Protein AF-A0A1V6FHP8-F1 (afdb_monomer_lite)

pLDDT: mean 86.98, std 15.85, range [22.69, 98.81]

Sequence (506 aa):
MIEFEKVFDLFTDLGMSEADYYVLYINATSNETLFLPGGAHPDPGVFEEDLEELEKRIEEEPGWIKLPNKYELNLGNRVPKRFADEHLEPDDCDLVYDFFRSRGAYRNFRNFLDRLGKTDEWYKFEENAIREALKQWLRDEEIEFSESDRPGSQATLQPSPSDTPASTSTATSSFQVKIWDHCRYVTNKNRPYDEMARHLETMAKAGVSTTIIYMPEVISLDDYCRAAAAAGLKVEARIFPAWQVENPVNRTLPEHDLAEMERRFGIRLAKTCANHPHNRDGFLAAARSLVEKYSGRLAAIHLDFIRNDNAVLLMDYPCQCDACQALYQRYFGCPIPDAAMRSQPAVLYKMLALRNANVTALVRTMRELTREYDLDLTIAARANYLNSLDITAPPVWGLGPAVLEGQDWVEWVDEGLIDAVYPMNYHTNLDLFQAVLNDHLRLLTPQLGKLFSGVGVSSSMGANDPAAIAARLEAVQAAGLPGAVLFNKTNVYNDDYLAVIRDFTH

Radius of gyration: 25.58 Å; chains: 1; bounding box: 53×68×74 Å

Structure (mmCIF, N/CA/C/O backbone):
data_AF-A0A1V6FHP8-F1
#
_entry.id   AF-A0A1V6FHP8-F1
#
loop_
_atom_site.group_PDB
_atom_site.id
_atom_site.type_symbol
_atom_site.label_atom_id
_atom_site.label_alt_id
_atom_site.label_comp_id
_atom_site.label_asym_id
_atom_site.label_entity_id
_atom_site.label_seq_id
_atom_site.pdbx_PDB_ins_code
_atom_site.Cartn_x
_atom_site.Cartn_y
_atom_site.Cartn_z
_atom_site.occupancy
_atom_site.B_iso_or_equiv
_atom_site.auth_seq_id
_atom_site.auth_comp_id
_atom_site.auth_asym_id
_atom_site.auth_atom_id
_atom_site.pdbx_PDB_model_num
ATOM 1 N N . MET A 1 1 ? -11.575 37.871 18.787 1.00 83.81 1 MET A N 1
ATOM 2 C CA . MET A 1 1 ? -10.302 37.175 19.077 1.00 83.81 1 MET A CA 1
ATOM 3 C C . MET A 1 1 ? -10.263 35.949 18.195 1.00 83.81 1 MET A C 1
ATOM 5 O O . MET A 1 1 ? -11.220 35.179 18.213 1.00 83.81 1 MET A O 1
ATOM 9 N N . ILE A 1 2 ? -9.215 35.830 17.386 1.00 91.25 2 ILE A N 1
ATOM 10 C CA . ILE A 1 2 ? -9.106 34.794 16.358 1.00 91.25 2 ILE A CA 1
ATOM 11 C C . ILE A 1 2 ? -8.487 33.521 16.936 1.00 91.25 2 ILE A C 1
ATOM 13 O O . ILE A 1 2 ? -7.540 33.583 17.709 1.00 91.25 2 ILE A O 1
ATOM 17 N N . GLU A 1 3 ? -8.985 32.357 16.550 1.00 91.50 3 GLU A N 1
ATOM 18 C CA . GLU A 1 3 ? -8.366 31.070 16.836 1.00 91.50 3 GLU A CA 1
ATOM 19 C C . GLU A 1 3 ? -7.178 30.865 15.894 1.00 91.50 3 GLU A C 1
ATOM 21 O O . GLU A 1 3 ? -7.349 30.733 14.681 1.00 91.50 3 GLU A O 1
ATOM 26 N N . PHE A 1 4 ? -5.961 30.836 16.447 1.00 92.25 4 PHE A N 1
ATOM 27 C CA . PHE A 1 4 ? -4.746 30.739 15.636 1.00 92.25 4 PHE A CA 1
ATOM 28 C C . PHE A 1 4 ? -4.711 29.484 14.755 1.00 92.25 4 PHE A C 1
ATOM 30 O O . PHE A 1 4 ? -4.297 29.568 13.601 1.00 92.25 4 PHE A O 1
ATOM 37 N N . GLU A 1 5 ? -5.188 28.345 15.265 1.00 89.75 5 GLU A N 1
ATOM 38 C CA . GLU A 1 5 ? -5.186 27.093 14.499 1.00 89.75 5 GLU A CA 1
ATOM 39 C C . GLU A 1 5 ? -6.029 27.197 13.222 1.00 89.75 5 GLU A C 1
ATOM 41 O O . GLU A 1 5 ? -5.595 26.713 12.189 1.00 89.75 5 GLU A O 1
ATOM 46 N N . LYS A 1 6 ? -7.144 27.941 13.213 1.00 88.50 6 LYS A N 1
ATOM 47 C CA . LYS A 1 6 ? -7.929 28.134 11.979 1.00 88.50 6 LYS A CA 1
ATOM 48 C C . LYS A 1 6 ? -7.174 28.919 10.908 1.00 88.50 6 LYS A C 1
ATOM 50 O O . LYS A 1 6 ? -7.301 28.630 9.721 1.00 88.50 6 LYS A O 1
ATOM 55 N N . VAL A 1 7 ? -6.398 29.920 11.325 1.00 90.19 7 VAL A N 1
ATOM 56 C CA . VAL A 1 7 ? -5.533 30.696 10.422 1.00 90.19 7 VAL A CA 1
ATOM 57 C C . VAL A 1 7 ? -4.407 29.814 9.893 1.00 90.19 7 VAL A C 1
ATOM 59 O O . VAL A 1 7 ? -4.099 29.854 8.704 1.00 90.19 7 VAL A O 1
ATOM 62 N N . PHE A 1 8 ? -3.807 29.011 10.770 1.00 90.19 8 PHE A N 1
ATOM 63 C CA . PHE A 1 8 ? -2.728 28.100 10.423 1.00 90.19 8 PHE A CA 1
ATOM 64 C C . PHE A 1 8 ? -3.181 26.995 9.453 1.00 90.19 8 PHE A C 1
ATOM 66 O O . PHE A 1 8 ? -2.541 26.797 8.418 1.00 90.19 8 PHE A O 1
ATOM 73 N N . ASP A 1 9 ? -4.308 26.343 9.731 1.00 85.50 9 ASP A N 1
ATOM 74 C CA . ASP A 1 9 ? -4.875 25.279 8.899 1.00 85.50 9 ASP A CA 1
ATOM 75 C C . ASP A 1 9 ? -5.231 25.821 7.505 1.00 85.50 9 ASP A C 1
ATOM 77 O O . ASP A 1 9 ? -4.718 25.331 6.499 1.00 85.50 9 ASP A O 1
ATOM 81 N N . LEU A 1 10 ? -5.975 26.936 7.429 1.00 89.31 10 LEU A N 1
ATOM 82 C CA . LEU A 1 10 ? -6.319 27.576 6.150 1.00 89.31 10 LEU A CA 1
ATOM 83 C C . LEU A 1 10 ? -5.071 27.943 5.328 1.00 89.31 10 LEU A C 1
ATOM 85 O O . LEU A 1 10 ? -5.034 27.777 4.104 1.00 89.31 10 LEU A O 1
ATOM 89 N N . PHE A 1 11 ? -4.036 28.463 5.990 1.00 89.12 11 PHE A N 1
ATOM 90 C CA . PHE A 1 11 ? -2.810 28.881 5.321 1.00 89.12 11 PHE A CA 1
ATOM 91 C C . PHE A 1 11 ? -1.969 27.696 4.830 1.00 89.12 11 PHE A C 1
ATOM 93 O O . PHE A 1 11 ? -1.368 27.769 3.757 1.00 89.12 11 PHE A O 1
ATOM 100 N N . THR A 1 12 ? -1.912 26.601 5.586 1.00 83.50 12 THR A N 1
ATOM 101 C CA . THR A 1 12 ? -1.183 25.394 5.169 1.00 83.50 12 THR A CA 1
ATOM 102 C C . THR A 1 12 ? -1.888 24.660 4.030 1.00 83.50 12 THR A C 1
ATOM 104 O O . THR A 1 12 ? -1.204 24.184 3.121 1.00 83.50 12 THR A O 1
ATOM 107 N N . ASP A 1 13 ? -3.222 24.664 4.014 1.00 79.69 13 ASP A N 1
ATOM 108 C CA . ASP A 1 13 ? -4.025 24.051 2.953 1.00 79.69 13 ASP A CA 1
ATOM 109 C C . ASP A 1 13 ? -3.935 24.812 1.624 1.00 79.69 13 ASP A C 1
ATOM 111 O O . ASP A 1 13 ? -3.752 24.206 0.564 1.00 79.69 13 ASP A O 1
ATOM 115 N N . LEU A 1 14 ? -4.044 26.145 1.660 1.00 83.38 14 LEU A N 1
ATOM 116 C CA . LEU A 1 14 ? -4.193 26.958 0.446 1.00 83.38 14 LEU A CA 1
ATOM 117 C C . LEU A 1 14 ? -3.092 28.011 0.262 1.00 83.38 14 LEU A C 1
ATOM 119 O O . LEU A 1 14 ? -2.685 28.282 -0.871 1.00 83.38 14 LEU A O 1
ATOM 123 N N . GLY A 1 15 ? -2.563 28.577 1.348 1.00 80.06 15 GLY A N 1
ATOM 124 C CA . GLY A 1 15 ? -1.631 29.718 1.345 1.00 80.06 15 GLY A CA 1
ATOM 125 C C . GLY A 1 15 ? -0.214 29.399 0.857 1.00 80.06 15 GLY A C 1
ATOM 126 O O . GLY A 1 15 ? 0.512 30.295 0.418 1.00 80.06 15 GLY A O 1
ATOM 127 N N . MET A 1 16 ? 0.168 28.118 0.859 1.00 81.25 16 MET A N 1
ATOM 128 C CA . MET A 1 16 ? 1.450 27.643 0.320 1.00 81.25 16 MET A CA 1
ATOM 129 C C . MET A 1 16 ? 1.426 27.369 -1.199 1.00 81.25 16 MET A C 1
ATOM 131 O O . MET A 1 16 ? 2.481 27.099 -1.793 1.00 81.25 16 MET A O 1
ATOM 135 N N . SER A 1 17 ? 0.261 27.502 -1.845 1.00 77.62 17 SER A N 1
ATOM 136 C CA . SER A 1 17 ? 0.081 27.417 -3.306 1.00 77.62 17 SER A CA 1
ATOM 137 C C . SER A 1 17 ? 0.874 28.496 -4.063 1.00 77.62 17 SER A C 1
ATOM 139 O O . SER A 1 17 ? 1.540 29.343 -3.461 1.00 77.62 17 SER A O 1
ATOM 141 N N . GLU A 1 18 ? 0.892 28.459 -5.401 1.00 74.88 18 GLU A N 1
ATOM 142 C CA . GLU A 1 18 ? 1.488 29.548 -6.195 1.00 74.88 18 GLU A CA 1
ATOM 143 C C . GLU A 1 18 ? 0.863 30.907 -5.831 1.00 74.88 18 GLU A C 1
ATOM 145 O O . GLU A 1 18 ? -0.301 30.976 -5.433 1.00 74.88 18 GLU A O 1
ATOM 150 N N . ALA A 1 19 ? 1.661 31.982 -5.911 1.00 66.00 19 ALA A N 1
ATOM 151 C CA . ALA A 1 19 ? 1.157 33.320 -5.588 1.00 66.00 19 ALA A CA 1
ATOM 152 C C . ALA A 1 19 ? -0.077 33.641 -6.432 1.00 66.00 19 ALA A C 1
ATOM 154 O O . ALA A 1 19 ? -0.123 33.312 -7.617 1.00 66.00 19 ALA A O 1
ATOM 155 N N . ASP A 1 20 ? -1.045 34.303 -5.805 1.00 74.00 20 ASP A N 1
ATOM 156 C CA . ASP A 1 20 ? -2.286 34.750 -6.434 1.00 74.00 20 ASP A CA 1
ATOM 157 C C . ASP A 1 20 ? -3.166 33.616 -6.989 1.00 74.00 20 ASP A C 1
ATOM 159 O O . ASP A 1 20 ? -4.028 33.869 -7.830 1.00 74.00 20 ASP A O 1
ATOM 163 N N . TYR A 1 21 ? -2.984 32.370 -6.527 1.00 83.06 21 TYR A N 1
ATOM 164 C CA . TYR A 1 21 ? -3.948 31.289 -6.781 1.00 83.06 21 TYR A CA 1
ATOM 165 C C . TYR A 1 21 ? -5.165 31.421 -5.877 1.00 83.06 21 TYR A C 1
ATOM 167 O O . TYR A 1 21 ? -6.284 31.288 -6.351 1.00 83.06 21 TYR A O 1
ATOM 175 N N . TYR A 1 22 ? -4.955 31.733 -4.600 1.00 87.31 22 TYR A N 1
ATOM 176 C CA . TYR A 1 22 ? -6.026 31.941 -3.633 1.00 87.31 22 TYR A CA 1
ATOM 177 C C . TYR A 1 22 ? -5.755 33.192 -2.805 1.00 87.31 22 TYR A C 1
ATOM 179 O O . TYR A 1 22 ? -4.608 33.493 -2.465 1.00 87.31 22 TYR A O 1
ATOM 187 N N . VAL A 1 23 ? -6.821 33.906 -2.466 1.00 90.56 23 VAL A N 1
ATOM 188 C CA . VAL A 1 23 ? -6.830 35.023 -1.525 1.00 90.56 23 VAL A CA 1
ATOM 189 C C . VAL A 1 23 ? -7.597 34.565 -0.295 1.00 90.56 23 VAL A C 1
ATOM 191 O O . VAL A 1 23 ? -8.771 34.229 -0.398 1.00 90.56 23 VAL A O 1
ATOM 194 N N . LEU A 1 24 ? -6.927 34.504 0.851 1.00 93.50 24 LEU A N 1
ATOM 195 C CA . LEU A 1 24 ? -7.471 33.895 2.064 1.00 93.50 24 LEU A CA 1
ATOM 196 C C . LEU A 1 24 ? -7.990 34.963 3.024 1.00 93.50 24 LEU A C 1
ATOM 198 O O . LEU A 1 24 ? -7.377 36.023 3.160 1.00 93.50 24 LEU A O 1
ATOM 202 N N . TYR A 1 25 ? -9.080 34.658 3.719 1.00 94.69 25 TYR A N 1
ATOM 203 C CA . TYR A 1 25 ? -9.736 35.548 4.666 1.00 94.69 25 TYR A CA 1
ATOM 204 C C . TYR A 1 25 ? -10.104 34.815 5.960 1.00 94.69 25 TYR A C 1
ATOM 206 O O . TYR A 1 25 ? -10.495 33.648 5.946 1.00 94.69 25 TYR A O 1
ATOM 214 N N . ILE A 1 26 ? -10.022 35.528 7.082 1.00 94.56 26 ILE A N 1
ATOM 215 C CA . ILE A 1 26 ? -10.509 35.096 8.397 1.00 94.56 26 ILE A CA 1
ATOM 216 C C . ILE A 1 26 ? -11.396 36.192 8.987 1.00 94.56 26 ILE A C 1
ATOM 218 O O . ILE A 1 26 ? -11.025 37.365 8.981 1.00 94.56 26 ILE A O 1
ATOM 222 N N . ASN A 1 27 ? -12.565 35.836 9.513 1.00 93.75 27 ASN A N 1
ATOM 223 C CA . ASN A 1 27 ? -13.421 36.782 10.215 1.00 93.75 27 ASN A CA 1
ATOM 224 C C . ASN A 1 27 ? -13.032 36.869 11.701 1.00 93.75 27 ASN A C 1
ATOM 226 O O . ASN A 1 27 ? -13.146 35.899 12.453 1.00 93.75 27 ASN A O 1
ATOM 230 N N . ALA A 1 28 ? -12.623 38.055 12.152 1.00 89.69 28 ALA A N 1
ATOM 231 C CA . ALA A 1 28 ? -12.148 38.315 13.510 1.00 89.69 28 ALA A CA 1
ATOM 232 C C . ALA A 1 28 ? -13.216 38.186 14.613 1.00 89.69 28 ALA A C 1
ATOM 234 O O . ALA A 1 28 ? -12.877 38.094 15.804 1.00 89.69 28 ALA A O 1
ATOM 235 N N . THR A 1 29 ? -14.493 38.197 14.218 1.00 86.56 29 THR A N 1
ATOM 236 C CA . THR A 1 29 ? -15.654 38.113 15.111 1.00 86.56 29 THR A CA 1
ATOM 237 C C . THR A 1 29 ? -16.212 36.695 15.166 1.00 86.56 29 THR A C 1
ATOM 239 O O . THR A 1 29 ? -16.443 36.183 16.259 1.00 86.56 29 THR A O 1
ATOM 242 N N . SER A 1 30 ? -16.419 36.054 14.010 1.00 89.44 30 SER A N 1
ATOM 243 C CA . SER A 1 30 ? -17.040 34.723 13.920 1.00 89.44 30 SER A CA 1
ATOM 244 C C . SER A 1 30 ? -16.045 33.561 13.888 1.00 89.44 30 SER A C 1
ATOM 246 O O . SER A 1 30 ? -16.460 32.419 14.079 1.00 89.44 30 SER A O 1
ATOM 248 N N . ASN A 1 31 ? -14.748 33.817 13.670 1.00 88.25 31 ASN A N 1
ATOM 249 C CA . ASN A 1 31 ? -13.741 32.783 13.403 1.00 88.25 31 ASN A CA 1
ATOM 250 C C . ASN A 1 31 ? -14.045 31.925 12.163 1.00 88.25 31 ASN A C 1
ATOM 252 O O . ASN A 1 31 ? -13.592 30.783 12.067 1.00 88.25 31 ASN A O 1
ATOM 256 N N . GLU A 1 32 ? -14.840 32.444 11.232 1.00 90.50 32 GLU A N 1
ATOM 257 C CA . GLU A 1 32 ? -15.091 31.814 9.939 1.00 90.50 32 GLU A CA 1
ATOM 258 C C . GLU A 1 32 ? -13.936 32.097 8.975 1.00 90.50 32 GLU A C 1
ATOM 260 O O . GLU A 1 32 ? -13.390 33.201 8.961 1.00 90.50 32 GLU A O 1
ATOM 265 N N . THR A 1 33 ? -13.566 31.102 8.175 1.00 91.50 33 THR A N 1
ATOM 266 C CA . THR A 1 33 ? -12.548 31.208 7.131 1.00 91.50 33 THR A CA 1
ATOM 267 C C . THR A 1 33 ? -13.201 31.189 5.757 1.00 91.50 33 THR A C 1
ATOM 269 O O . THR A 1 33 ? -14.135 30.429 5.515 1.00 91.50 33 THR A O 1
ATOM 272 N N . LEU A 1 34 ? -12.691 32.012 4.846 1.00 90.06 34 LEU A N 1
ATOM 273 C CA . LEU A 1 34 ? -13.102 32.040 3.445 1.00 90.06 34 LEU A CA 1
ATOM 274 C C . LEU A 1 34 ? -11.870 32.149 2.553 1.00 90.06 34 LEU A C 1
ATOM 276 O O . LEU A 1 34 ? -10.807 32.603 2.978 1.00 90.06 34 LEU A O 1
ATOM 280 N N . PHE A 1 35 ? -12.016 31.763 1.294 1.00 90.25 35 PHE A N 1
ATOM 281 C CA . PHE A 1 35 ? -11.025 32.046 0.271 1.00 90.25 35 PHE A CA 1
ATOM 282 C C . PHE A 1 35 ? -11.715 32.416 -1.036 1.00 90.25 35 PHE A C 1
ATOM 284 O O . PHE A 1 35 ? -12.804 31.934 -1.333 1.00 90.25 35 PHE A O 1
ATOM 291 N N . LEU A 1 36 ? -11.053 33.257 -1.821 1.00 88.31 36 LEU A N 1
ATOM 292 C CA . LEU A 1 36 ? -11.429 33.569 -3.192 1.00 88.31 36 LEU A CA 1
ATOM 293 C C . LEU A 1 36 ? -10.327 33.060 -4.134 1.00 88.31 36 LEU A C 1
ATOM 295 O O . LEU A 1 36 ? -9.151 33.092 -3.756 1.00 88.31 36 LEU A O 1
ATOM 299 N N . PRO A 1 37 ? -10.646 32.600 -5.354 1.00 85.31 37 PRO A N 1
ATOM 300 C CA . PRO A 1 37 ? -9.648 32.380 -6.386 1.00 85.31 37 PRO A CA 1
ATOM 301 C C . PRO A 1 37 ? -8.955 33.712 -6.693 1.00 85.31 37 PRO A C 1
ATOM 303 O O . PRO A 1 37 ? -9.587 34.749 -6.885 1.00 85.31 37 PRO A O 1
ATOM 306 N N . GLY A 1 38 ? -7.630 33.701 -6.707 1.00 80.81 38 GLY A N 1
ATOM 307 C CA . GLY A 1 38 ? -6.840 34.853 -7.112 1.00 80.81 38 GLY A CA 1
ATOM 308 C C . GLY A 1 38 ? -6.717 34.950 -8.635 1.00 80.81 38 GLY A C 1
ATOM 309 O O . GLY A 1 38 ? -7.073 34.037 -9.381 1.00 80.81 38 GLY A O 1
ATOM 310 N N . GLY A 1 39 ? -6.173 36.069 -9.118 1.00 77.00 39 GLY A N 1
ATOM 311 C CA . GLY A 1 39 ? -6.109 36.373 -10.554 1.00 77.00 39 GLY A CA 1
ATOM 312 C C . GLY A 1 39 ? -5.259 35.413 -11.397 1.00 77.00 39 GLY A C 1
ATOM 313 O O . GLY A 1 39 ? -5.327 35.467 -12.623 1.00 77.00 39 GLY A O 1
ATOM 314 N N . ALA A 1 40 ? -4.461 34.546 -10.767 1.00 75.19 40 ALA A N 1
ATOM 315 C CA . ALA A 1 40 ? -3.655 33.527 -11.434 1.00 75.19 40 ALA A CA 1
ATOM 316 C C . ALA A 1 40 ? -4.205 32.099 -11.250 1.00 75.19 40 ALA A C 1
ATOM 318 O O . ALA A 1 40 ? -3.520 31.142 -11.622 1.00 75.19 40 ALA A O 1
ATOM 319 N N . HIS A 1 41 ? -5.408 31.939 -10.683 1.00 77.50 41 HIS A N 1
ATOM 320 C CA . HIS A 1 41 ? -6.015 30.627 -10.468 1.00 77.50 41 HIS A CA 1
ATOM 321 C C . HIS A 1 41 ? -6.188 29.871 -11.809 1.00 77.50 41 HIS A C 1
ATOM 323 O O . HIS A 1 41 ? -6.670 30.455 -12.782 1.00 77.50 41 HIS A O 1
ATOM 329 N N . PRO A 1 42 ? -5.793 28.584 -11.902 1.00 70.31 42 PRO A N 1
ATOM 330 C CA . PRO A 1 42 ? -5.755 27.841 -13.168 1.00 70.31 42 PRO A CA 1
ATOM 331 C C . PRO A 1 42 ? -7.135 27.506 -13.751 1.00 70.31 42 PRO A C 1
ATOM 333 O O . PRO A 1 42 ? -7.231 27.233 -14.946 1.00 70.31 42 PRO A O 1
ATOM 336 N N . ASP A 1 43 ? -8.179 27.525 -12.924 1.00 69.31 43 ASP A N 1
ATOM 337 C CA . ASP A 1 43 ? -9.562 27.278 -13.338 1.00 69.31 43 ASP A CA 1
ATOM 338 C C . ASP A 1 43 ? -10.533 28.179 -12.547 1.00 69.31 43 ASP A C 1
ATOM 340 O O . ASP A 1 43 ? -11.043 27.777 -11.501 1.00 69.31 43 ASP A O 1
ATOM 344 N N . PRO A 1 44 ? -10.691 29.458 -12.934 1.00 60.16 44 PRO A N 1
ATOM 345 C CA . PRO A 1 44 ? -11.535 30.405 -12.203 1.00 60.16 44 PRO A CA 1
ATOM 346 C C . PRO A 1 44 ? -13.038 30.138 -12.395 1.00 60.16 44 PRO A C 1
ATOM 348 O O . PRO A 1 44 ? -13.830 30.512 -11.536 1.00 60.16 44 PRO A O 1
ATOM 351 N N . GLY A 1 45 ? -13.425 29.446 -13.476 1.00 61.97 45 GLY A N 1
ATOM 352 C CA . GLY A 1 45 ? -14.826 29.184 -13.831 1.00 61.97 45 GLY A CA 1
ATOM 353 C C . GLY A 1 45 ? -15.547 28.210 -12.894 1.00 61.97 45 GLY A C 1
ATOM 354 O O . GLY A 1 45 ? -16.771 28.200 -12.846 1.00 61.97 45 GLY A O 1
ATOM 355 N N . VAL A 1 46 ? -14.804 27.417 -12.113 1.00 58.47 46 VAL A N 1
ATOM 356 C CA . VAL A 1 46 ? -15.362 26.465 -11.132 1.00 58.47 46 VAL A CA 1
ATOM 357 C C . VAL A 1 46 ? -16.035 27.170 -9.948 1.00 58.47 46 VAL A C 1
ATOM 359 O O . VAL A 1 46 ? -16.848 26.558 -9.264 1.00 58.47 46 VAL A O 1
ATOM 362 N N . PHE A 1 47 ? -15.736 28.452 -9.721 1.00 60.91 47 PHE A N 1
ATOM 363 C CA . PHE A 1 47 ? -16.250 29.211 -8.579 1.00 60.91 47 PHE A CA 1
ATOM 364 C C . PHE A 1 47 ? -17.333 30.237 -8.966 1.00 60.91 47 PHE A C 1
ATOM 366 O O . PHE A 1 47 ? -17.907 30.857 -8.080 1.00 60.91 47 PHE A O 1
ATOM 373 N N . GLU A 1 48 ? -17.641 30.425 -10.259 1.00 60.34 48 GLU A N 1
ATOM 374 C CA . GLU A 1 48 ? -18.478 31.541 -10.754 1.00 60.34 48 GLU A CA 1
ATOM 375 C C . GLU A 1 48 ? -19.860 31.659 -10.093 1.00 60.34 48 GLU A C 1
ATOM 377 O O . GLU A 1 48 ? -20.302 32.780 -9.854 1.00 60.34 48 GLU A O 1
ATOM 382 N N . GLU A 1 49 ? -20.527 30.550 -9.757 1.00 57.25 49 GLU A N 1
ATOM 383 C CA . GLU A 1 49 ? -21.877 30.593 -9.167 1.00 57.25 49 GLU A CA 1
ATOM 384 C C . GLU A 1 49 ? -21.892 31.049 -7.692 1.00 57.25 49 GLU A C 1
ATOM 386 O O . GLU A 1 49 ? -22.870 31.666 -7.273 1.00 57.25 49 GLU A O 1
ATOM 391 N N . ASP A 1 50 ? -20.804 30.842 -6.939 1.00 68.56 50 ASP A N 1
ATOM 392 C CA . ASP A 1 50 ? -20.700 31.197 -5.510 1.00 68.56 50 ASP A CA 1
ATOM 393 C C . ASP A 1 50 ? -19.855 32.469 -5.263 1.00 68.56 50 ASP A C 1
ATOM 395 O O . ASP A 1 50 ? -19.876 33.043 -4.171 1.00 68.56 50 ASP A O 1
ATOM 399 N N . LEU A 1 51 ? -19.103 32.942 -6.267 1.00 80.38 51 LEU A N 1
ATOM 400 C CA . LEU A 1 51 ? -18.154 34.056 -6.129 1.00 80.38 51 LEU A CA 1
ATOM 401 C C . LEU A 1 51 ? -18.807 35.377 -5.726 1.00 80.38 51 LEU A C 1
ATOM 403 O O . LEU A 1 51 ? -18.345 36.015 -4.782 1.00 80.38 51 LEU A O 1
ATOM 407 N N . GLU A 1 52 ? -19.879 35.776 -6.414 1.00 81.31 52 GLU A N 1
ATOM 408 C CA . GLU A 1 52 ? -20.560 37.049 -6.137 1.00 81.31 52 GLU A CA 1
ATOM 409 C C . GLU A 1 52 ? -21.141 37.080 -4.713 1.00 81.31 52 GLU A C 1
ATOM 411 O O . GLU A 1 52 ? -21.137 38.123 -4.056 1.00 81.31 52 GLU A O 1
ATOM 416 N N . GLU A 1 53 ? -21.617 35.938 -4.203 1.00 84.12 53 GLU A N 1
ATOM 417 C CA . GLU A 1 53 ? -22.125 35.826 -2.835 1.00 84.12 53 GLU A CA 1
ATOM 418 C C . GLU A 1 53 ? -20.989 35.937 -1.810 1.00 84.12 53 GLU A C 1
ATOM 420 O O . GLU A 1 53 ? -21.105 36.694 -0.846 1.00 84.12 53 GLU A O 1
ATOM 425 N N . LEU A 1 54 ? -19.871 35.242 -2.029 1.00 86.44 54 LEU A N 1
ATOM 426 C CA . LEU A 1 54 ? -18.711 35.279 -1.136 1.00 86.44 54 LEU A CA 1
ATOM 427 C C . LEU A 1 54 ? -18.038 36.657 -1.094 1.00 86.44 54 LEU A C 1
ATOM 429 O O . LEU A 1 54 ? -17.690 37.134 -0.012 1.00 86.44 54 LEU A O 1
ATOM 433 N N . GLU A 1 55 ? -17.892 37.321 -2.243 1.00 88.50 55 GLU A N 1
ATOM 434 C CA . GLU A 1 55 ? -17.384 38.695 -2.323 1.00 88.50 55 GLU A CA 1
ATOM 435 C C . GLU A 1 55 ? -18.292 39.654 -1.554 1.00 88.50 55 GLU A C 1
ATOM 437 O O . GLU A 1 55 ? -17.822 40.419 -0.708 1.00 88.50 55 GLU A O 1
ATOM 442 N N . LYS A 1 56 ? -19.608 39.540 -1.757 1.00 88.75 56 LYS A N 1
ATOM 443 C CA . LYS A 1 56 ? -20.594 40.342 -1.037 1.00 88.75 56 LYS A CA 1
ATOM 444 C C . LYS A 1 56 ? -20.526 40.120 0.473 1.00 88.75 56 LYS A C 1
ATOM 446 O O . LYS A 1 56 ? -20.618 41.084 1.227 1.00 88.75 56 LYS A O 1
ATOM 451 N N . ARG A 1 57 ? -20.318 38.885 0.940 1.00 90.81 57 ARG A N 1
ATOM 452 C CA . ARG A 1 57 ? -20.127 38.600 2.373 1.00 90.81 57 ARG A CA 1
ATOM 453 C C . ARG A 1 57 ? -18.878 39.279 2.930 1.00 90.81 57 ARG A C 1
ATOM 455 O O . ARG A 1 57 ? -18.949 39.860 4.008 1.00 90.81 57 ARG A O 1
ATOM 462 N N . ILE A 1 58 ? -17.763 39.257 2.199 1.00 91.19 58 ILE A N 1
ATOM 463 C CA . ILE A 1 58 ? -16.517 39.924 2.612 1.00 91.19 58 ILE A CA 1
ATOM 464 C C . ILE A 1 58 ? -16.692 41.452 2.679 1.00 91.19 58 ILE A C 1
ATOM 466 O O . ILE A 1 58 ? -16.122 42.091 3.564 1.00 91.19 58 ILE A O 1
ATOM 470 N N . GLU A 1 59 ? -17.483 42.037 1.775 1.00 89.50 59 GLU A N 1
ATOM 471 C CA . GLU A 1 59 ? -17.746 43.481 1.729 1.00 89.50 59 GLU A CA 1
ATOM 472 C C . GLU A 1 59 ? -18.791 43.959 2.753 1.00 89.50 59 GLU A C 1
ATOM 474 O O . GLU A 1 59 ? -18.639 45.037 3.334 1.00 89.50 59 GLU A O 1
ATOM 479 N N . GLU A 1 60 ? -19.864 43.192 2.960 1.00 89.62 60 GLU A N 1
ATOM 480 C CA . GLU A 1 60 ? -21.020 43.602 3.767 1.00 89.62 60 GLU A CA 1
ATOM 481 C C . GLU A 1 60 ? -20.928 43.164 5.236 1.00 89.62 60 GLU A C 1
ATOM 483 O O . GLU A 1 60 ? -21.447 43.859 6.117 1.00 89.62 60 GLU A O 1
ATOM 488 N N . GLU A 1 61 ? -20.281 42.032 5.530 1.00 90.38 61 GLU A N 1
ATOM 489 C CA . GLU A 1 61 ? -20.117 41.555 6.902 1.00 90.38 61 GLU A CA 1
ATOM 490 C C . GLU A 1 61 ? -18.865 42.183 7.548 1.00 90.38 61 GLU A C 1
ATOM 492 O O . GLU A 1 61 ? -17.769 42.150 6.988 1.00 90.38 61 GLU A O 1
ATOM 497 N N . PRO A 1 62 ? -18.963 42.742 8.765 1.00 89.31 62 PRO A N 1
ATOM 498 C CA . PRO A 1 62 ? -17.798 43.292 9.440 1.00 89.31 62 PRO A CA 1
ATOM 499 C C . PRO A 1 62 ? -16.850 42.186 9.929 1.00 89.31 62 PRO A C 1
ATOM 501 O O . PRO A 1 62 ? -17.272 41.123 10.389 1.00 89.31 62 PRO A O 1
ATOM 504 N N . GLY A 1 63 ? -15.551 42.488 9.937 1.00 88.94 63 GLY A N 1
ATOM 505 C CA . GLY A 1 63 ? -14.536 41.679 10.617 1.00 88.94 63 GLY A CA 1
ATOM 506 C C . GLY A 1 63 ? -13.722 40.747 9.725 1.00 88.94 63 GLY A C 1
ATOM 507 O O . GLY A 1 63 ? -12.849 40.070 10.256 1.00 88.94 63 GLY A O 1
ATOM 508 N N . TRP A 1 64 ? -13.947 40.715 8.411 1.00 93.75 64 TRP A N 1
ATOM 509 C CA . TRP A 1 64 ? -13.099 39.963 7.484 1.00 93.75 64 TRP A CA 1
ATOM 510 C C . TRP A 1 64 ? -11.708 40.586 7.353 1.00 93.75 64 TRP A C 1
ATOM 512 O O . TRP A 1 64 ? -11.556 41.766 7.039 1.00 93.75 64 TRP A O 1
ATOM 522 N N . ILE A 1 65 ? -10.683 39.770 7.581 1.00 94.06 65 ILE A N 1
ATOM 523 C CA . ILE A 1 65 ? -9.275 40.135 7.472 1.00 94.06 65 ILE A CA 1
ATOM 524 C C . ILE A 1 65 ? -8.651 39.273 6.385 1.00 94.06 65 ILE A C 1
ATOM 526 O O . ILE A 1 65 ? -8.696 38.046 6.458 1.00 94.06 65 ILE A O 1
ATOM 530 N N . LYS A 1 66 ? -8.042 39.920 5.391 1.00 94.38 66 LYS A N 1
ATOM 531 C CA . LYS A 1 66 ? -7.250 39.248 4.362 1.00 94.38 66 LYS A CA 1
ATOM 532 C C . LYS A 1 66 ? -5.922 38.777 4.957 1.00 94.38 66 LYS A C 1
ATOM 534 O O . LYS A 1 66 ? -5.182 39.584 5.514 1.00 94.38 66 LYS A O 1
ATOM 539 N N . LEU A 1 67 ? -5.607 37.496 4.796 1.00 92.88 67 LEU A N 1
ATOM 540 C CA . LEU A 1 67 ? -4.308 36.947 5.173 1.00 92.88 67 LEU A CA 1
ATOM 541 C C . LEU A 1 67 ? -3.240 37.303 4.122 1.00 92.88 67 LEU A C 1
ATOM 543 O O . LEU A 1 67 ? -3.550 37.403 2.928 1.00 92.88 67 LEU A O 1
ATOM 547 N N . PRO A 1 68 ? -1.976 37.468 4.545 1.00 91.56 68 PRO A N 1
ATOM 548 C CA . PRO A 1 68 ? -0.861 37.711 3.639 1.00 91.56 68 PRO A CA 1
ATOM 549 C C . PRO A 1 68 ? -0.591 36.462 2.799 1.00 91.56 68 PRO A C 1
ATOM 551 O O . PRO A 1 68 ? -0.995 35.363 3.159 1.00 91.56 68 PRO A O 1
ATOM 554 N N . ASN A 1 69 ? 0.121 36.595 1.687 1.00 88.12 69 ASN A N 1
ATOM 555 C CA . ASN A 1 69 ? 0.612 35.449 0.925 1.00 88.12 69 ASN A CA 1
ATOM 556 C C . ASN A 1 69 ? 1.984 34.963 1.439 1.00 88.12 69 ASN A C 1
ATOM 558 O O . ASN A 1 69 ? 2.674 35.627 2.220 1.00 88.12 69 ASN A O 1
ATOM 562 N N . LYS A 1 70 ? 2.441 33.801 0.951 1.00 84.56 70 LYS A N 1
ATOM 563 C CA . LYS A 1 70 ? 3.735 33.213 1.348 1.00 84.56 70 LYS A CA 1
ATOM 564 C C . LYS A 1 70 ? 4.957 34.108 1.096 1.00 84.56 70 LYS A C 1
ATOM 566 O O . LYS A 1 70 ? 5.979 33.929 1.753 1.00 84.56 70 LYS A O 1
ATOM 571 N N . TYR A 1 71 ? 4.906 35.046 0.150 1.00 84.88 71 TYR A N 1
ATOM 572 C CA . TYR A 1 71 ? 6.023 35.957 -0.122 1.00 84.88 71 TYR A CA 1
ATOM 573 C C . TYR A 1 71 ? 6.051 37.122 0.865 1.00 84.88 71 TYR A C 1
ATOM 575 O O . TYR A 1 71 ? 7.129 37.472 1.341 1.00 84.88 71 TYR A O 1
ATOM 583 N N . GLU A 1 72 ? 4.884 37.661 1.218 1.00 85.88 72 GLU A N 1
ATOM 584 C CA . GLU A 1 72 ? 4.720 38.693 2.251 1.00 85.88 72 GLU A CA 1
ATOM 585 C C . GLU A 1 72 ? 5.171 38.177 3.625 1.00 85.88 72 GLU A C 1
ATOM 587 O O . GLU A 1 72 ? 5.872 38.878 4.352 1.00 85.88 72 GLU A O 1
ATOM 592 N N . LEU A 1 73 ? 4.909 36.899 3.922 1.00 87.19 73 LEU A N 1
ATOM 593 C CA . LEU A 1 73 ? 5.410 36.218 5.123 1.00 87.19 73 LEU A CA 1
ATOM 594 C C . LEU A 1 73 ? 6.873 35.753 5.037 1.00 87.19 73 LEU A C 1
ATOM 596 O O . LEU A 1 73 ? 7.386 35.143 5.972 1.00 87.19 73 LEU A O 1
ATOM 600 N N . ASN A 1 74 ? 7.576 36.013 3.929 1.00 85.19 74 ASN A N 1
ATOM 601 C CA . ASN A 1 74 ? 8.940 35.527 3.681 1.00 85.19 74 ASN A CA 1
ATOM 602 C C . ASN A 1 74 ? 9.100 33.986 3.734 1.00 85.19 74 ASN A C 1
ATOM 604 O O . ASN A 1 74 ? 10.208 33.483 3.932 1.00 85.19 74 ASN A O 1
ATOM 608 N N . LEU A 1 75 ? 8.027 33.233 3.483 1.00 84.88 75 LEU A N 1
ATOM 609 C CA . LEU A 1 75 ? 7.969 31.763 3.500 1.00 84.88 75 LEU A CA 1
ATOM 610 C C . LEU A 1 75 ? 8.384 31.101 2.175 1.00 84.88 75 LEU A C 1
ATOM 612 O O . LEU A 1 75 ? 8.325 29.882 2.032 1.00 84.88 75 LEU A O 1
ATOM 616 N N . GLY A 1 76 ? 8.812 31.894 1.190 1.00 82.25 76 GLY A N 1
ATOM 617 C CA . GLY A 1 76 ? 9.349 31.399 -0.078 1.00 82.25 76 GLY A CA 1
ATOM 618 C C . GLY A 1 76 ? 10.709 30.701 0.080 1.00 82.25 76 GLY A C 1
ATOM 619 O O . GLY A 1 76 ? 10.964 29.935 1.004 1.00 82.25 76 GLY A O 1
ATOM 620 N N . ASN A 1 77 ? 11.657 30.992 -0.812 1.00 84.31 77 ASN A N 1
ATOM 621 C CA . ASN A 1 77 ? 12.955 30.301 -0.825 1.00 84.31 77 ASN A CA 1
ATOM 622 C C . ASN A 1 77 ? 13.863 30.564 0.397 1.00 84.31 77 ASN A C 1
ATOM 624 O O . ASN A 1 77 ? 14.945 29.984 0.471 1.00 84.31 77 ASN A O 1
ATOM 628 N N . ARG A 1 78 ? 13.465 31.436 1.332 1.00 84.12 78 ARG A N 1
ATOM 629 C CA . ARG A 1 78 ? 14.224 31.721 2.555 1.00 84.12 78 ARG A CA 1
ATOM 630 C C . ARG A 1 78 ? 14.116 30.600 3.581 1.00 84.12 78 ARG A C 1
ATOM 632 O O . ARG A 1 78 ? 15.120 30.296 4.211 1.00 84.12 78 ARG A O 1
ATOM 639 N N . VAL A 1 79 ? 12.951 29.965 3.717 1.00 89.19 79 VAL A N 1
ATOM 640 C CA . VAL A 1 79 ? 12.756 28.875 4.690 1.00 89.19 79 VAL A CA 1
ATOM 641 C C . VAL A 1 79 ? 13.630 27.659 4.344 1.00 89.19 79 VAL A C 1
ATOM 643 O O . VAL A 1 79 ? 14.375 27.222 5.218 1.00 89.19 79 VAL A O 1
ATOM 646 N N . PRO A 1 80 ? 13.676 27.184 3.080 1.00 87.31 80 PRO A N 1
ATOM 647 C CA . PRO A 1 80 ? 14.615 26.140 2.660 1.00 87.31 80 PRO A CA 1
ATOM 648 C C . PRO A 1 80 ? 16.091 26.478 2.891 1.00 87.31 80 PRO A C 1
ATOM 650 O O . PRO A 1 80 ? 16.863 25.616 3.295 1.00 87.31 80 PRO A O 1
ATOM 653 N N . LYS A 1 81 ? 16.494 27.732 2.645 1.00 87.75 81 LYS A N 1
ATOM 654 C CA . LYS A 1 81 ? 17.884 28.175 2.844 1.00 87.75 81 LYS A CA 1
ATOM 655 C C . LYS A 1 81 ? 18.257 28.231 4.319 1.00 87.75 81 LYS A C 1
ATOM 657 O O . LYS A 1 81 ? 19.310 27.739 4.686 1.00 87.75 81 LYS A O 1
ATOM 662 N N . ARG A 1 82 ? 17.364 28.759 5.160 1.00 91.31 82 ARG A N 1
ATOM 663 C CA . ARG A 1 82 ? 17.563 28.801 6.610 1.00 91.31 82 ARG A CA 1
ATOM 664 C C . ARG A 1 82 ? 17.666 27.392 7.194 1.00 91.31 82 ARG A C 1
ATOM 666 O O . ARG A 1 82 ? 18.548 27.132 7.995 1.00 91.31 82 ARG A O 1
ATOM 673 N N . PHE A 1 83 ? 16.810 26.476 6.743 1.00 92.06 83 PHE A N 1
ATOM 674 C CA . PHE A 1 83 ? 16.927 25.069 7.116 1.00 92.06 83 PHE A CA 1
ATOM 675 C C . PHE A 1 83 ? 18.279 24.480 6.708 1.00 92.06 83 PHE A C 1
ATOM 677 O O . PHE A 1 83 ? 18.889 23.761 7.492 1.00 92.06 83 PHE A O 1
ATOM 684 N N . ALA A 1 84 ? 18.750 24.786 5.495 1.00 88.88 84 ALA A N 1
ATOM 685 C CA . ALA A 1 84 ? 20.062 24.339 5.052 1.00 88.88 84 ALA A CA 1
ATOM 686 C C . ALA A 1 84 ? 21.165 24.851 5.984 1.00 88.88 84 ALA A C 1
ATOM 688 O O . ALA A 1 84 ? 21.882 24.042 6.561 1.00 88.88 84 ALA A O 1
ATOM 689 N N . ASP A 1 85 ? 21.216 26.164 6.211 1.00 85.00 85 ASP A N 1
ATOM 690 C CA . ASP A 1 85 ? 22.221 26.806 7.063 1.00 85.00 85 ASP A CA 1
ATOM 691 C C . ASP A 1 85 ? 22.228 26.262 8.502 1.00 85.00 85 ASP A C 1
ATOM 693 O O . ASP A 1 85 ? 23.281 26.194 9.135 1.00 85.00 85 ASP A O 1
ATOM 697 N N . GLU A 1 86 ? 21.061 25.892 9.035 1.00 89.50 86 GLU A N 1
ATOM 698 C CA . GLU A 1 86 ? 20.928 25.436 10.418 1.00 89.50 86 GLU A CA 1
ATOM 699 C C . GLU A 1 86 ? 21.119 23.924 10.591 1.00 89.50 86 GLU A C 1
ATOM 701 O O . GLU A 1 86 ? 21.487 23.489 11.686 1.00 89.50 86 GLU A O 1
ATOM 706 N N . HIS A 1 87 ? 20.791 23.105 9.586 1.00 88.69 87 HIS A N 1
ATOM 707 C CA . HIS A 1 87 ? 20.622 21.654 9.763 1.00 88.69 87 HIS A CA 1
ATOM 708 C C . HIS A 1 87 ? 21.386 20.792 8.747 1.00 88.69 87 HIS A C 1
ATOM 710 O O . HIS A 1 87 ? 21.324 19.562 8.863 1.00 88.69 87 HIS A O 1
ATOM 716 N N . LEU A 1 88 ? 22.090 21.382 7.776 1.00 86.69 88 LEU A N 1
ATOM 717 C CA . LEU A 1 88 ? 22.886 20.668 6.770 1.00 86.69 88 LEU A CA 1
ATOM 718 C C . LEU A 1 88 ? 24.387 20.975 6.893 1.00 86.69 88 LEU A C 1
ATOM 720 O O . LEU A 1 88 ? 24.795 21.954 7.515 1.00 86.69 88 LEU A O 1
ATOM 724 N N . GLU A 1 89 ? 25.213 20.107 6.304 1.00 79.81 89 GLU A N 1
ATOM 725 C CA . GLU A 1 89 ? 26.659 20.322 6.217 1.00 79.81 89 GLU A CA 1
ATOM 726 C C . GLU A 1 89 ? 26.990 21.435 5.200 1.00 79.81 89 GLU A C 1
ATOM 728 O O . GLU A 1 89 ? 26.228 21.642 4.253 1.00 79.81 89 GLU A O 1
ATOM 733 N N . PRO A 1 90 ? 28.134 22.137 5.320 1.00 71.19 90 PRO A N 1
ATOM 734 C CA . PRO A 1 90 ? 28.453 23.291 4.470 1.00 71.19 90 PRO A CA 1
ATOM 735 C C . PRO A 1 90 ? 28.380 23.032 2.953 1.00 71.19 90 PRO A C 1
ATOM 737 O O . PRO A 1 90 ? 27.830 23.852 2.220 1.00 71.19 90 PRO A O 1
ATOM 740 N N . ASP A 1 91 ? 28.871 21.879 2.487 1.00 68.31 91 ASP A N 1
ATOM 741 C CA . ASP A 1 91 ? 28.832 21.501 1.063 1.00 68.31 91 ASP A CA 1
ATOM 742 C C . ASP A 1 91 ? 27.391 21.225 0.576 1.00 68.31 91 ASP A C 1
ATOM 744 O O . ASP A 1 91 ? 27.047 21.475 -0.583 1.00 68.31 91 ASP A O 1
ATOM 748 N N . ASP A 1 92 ? 26.524 20.745 1.473 1.00 79.44 92 ASP A N 1
ATOM 749 C CA . ASP A 1 92 ? 25.108 20.491 1.205 1.00 79.44 92 ASP A CA 1
ATOM 750 C C . ASP A 1 92 ? 24.308 21.803 1.169 1.00 79.44 92 ASP A C 1
ATOM 752 O O . ASP A 1 92 ? 23.371 21.938 0.375 1.00 79.44 92 ASP A O 1
ATOM 756 N N . CYS A 1 93 ? 24.700 22.798 1.971 1.00 78.31 93 CYS A N 1
ATOM 757 C CA . CYS A 1 93 ? 24.130 24.142 1.927 1.00 78.31 93 CYS A CA 1
ATOM 758 C C . CYS A 1 93 ? 24.324 24.783 0.553 1.00 78.31 93 CYS A C 1
ATOM 760 O O . CYS A 1 93 ? 23.344 25.216 -0.056 1.00 78.31 93 CYS A O 1
ATOM 762 N N . ASP A 1 94 ? 25.549 24.789 0.020 1.00 71.56 94 ASP A N 1
ATOM 763 C CA . ASP A 1 94 ? 25.846 25.377 -1.294 1.00 71.56 94 ASP A CA 1
ATOM 764 C C . ASP A 1 94 ? 24.954 24.787 -2.399 1.00 71.56 94 ASP A C 1
ATOM 766 O O . ASP A 1 94 ? 24.388 25.513 -3.226 1.00 71.56 94 ASP A O 1
ATOM 770 N N . LEU A 1 95 ? 24.726 23.472 -2.347 1.00 81.94 95 LEU A N 1
ATOM 771 C CA . LEU A 1 95 ? 23.847 22.771 -3.275 1.00 81.94 95 LEU A CA 1
ATOM 772 C C . LEU A 1 95 ? 22.374 23.202 -3.137 1.00 81.94 95 LEU A C 1
ATOM 774 O O . LEU A 1 95 ? 21.688 23.406 -4.146 1.00 81.94 95 LEU A O 1
ATOM 778 N N . VAL A 1 96 ? 21.883 23.399 -1.909 1.00 83.44 96 VAL A N 1
ATOM 779 C CA . VAL A 1 96 ? 20.540 23.952 -1.672 1.00 83.44 96 VAL A CA 1
ATOM 780 C C . VAL A 1 96 ? 20.431 25.364 -2.242 1.00 83.44 96 VAL A C 1
ATOM 782 O O . VAL A 1 96 ? 19.460 25.670 -2.940 1.00 83.44 96 VAL A O 1
ATOM 785 N N . TYR A 1 97 ? 21.424 26.223 -2.011 1.00 82.69 97 TYR A N 1
ATOM 786 C CA . TYR A 1 97 ? 21.437 27.581 -2.557 1.00 82.69 97 TYR A CA 1
ATOM 787 C C . TYR A 1 97 ? 21.377 27.584 -4.091 1.00 82.69 97 TYR A C 1
ATOM 789 O O . TYR A 1 97 ? 20.660 28.413 -4.668 1.00 82.69 97 TYR A O 1
ATOM 797 N N . ASP A 1 98 ? 22.049 26.636 -4.746 1.00 78.62 98 ASP A N 1
ATOM 798 C CA . ASP A 1 98 ? 22.016 26.463 -6.198 1.00 78.62 98 ASP A CA 1
ATOM 799 C C . ASP A 1 98 ? 20.668 25.956 -6.725 1.00 78.62 98 ASP A C 1
ATOM 801 O O . ASP A 1 98 ? 20.195 26.444 -7.759 1.00 78.62 98 ASP A O 1
ATOM 805 N N . PHE A 1 99 ? 19.975 25.062 -6.010 1.00 87.38 99 PHE A N 1
ATOM 806 C CA . PHE A 1 99 ? 18.631 24.624 -6.410 1.00 87.38 99 PHE A CA 1
ATOM 807 C C . PHE A 1 99 ? 17.680 25.805 -6.590 1.00 87.38 99 PHE A C 1
ATOM 809 O O . PHE A 1 99 ? 16.979 25.888 -7.602 1.00 87.38 99 PHE A O 1
ATOM 816 N N . PHE A 1 100 ? 17.710 26.760 -5.658 1.00 82.31 100 PHE A N 1
ATOM 817 C CA . PHE A 1 100 ? 16.843 27.942 -5.661 1.00 82.31 100 PHE A CA 1
ATOM 818 C C . PHE A 1 100 ? 17.253 29.038 -6.660 1.00 82.31 100 PHE A C 1
ATOM 820 O O . PHE A 1 100 ? 16.643 30.109 -6.661 1.00 82.31 100 PHE A O 1
ATOM 827 N N . ARG A 1 101 ? 18.225 28.769 -7.547 1.00 78.19 101 ARG A N 1
ATOM 828 C CA . ARG A 1 101 ? 18.547 29.593 -8.729 1.00 78.19 101 ARG A CA 1
ATOM 829 C C . ARG A 1 101 ? 17.854 29.114 -10.012 1.00 78.19 101 ARG A C 1
ATOM 831 O O . ARG A 1 101 ? 17.908 29.810 -11.023 1.00 78.19 101 ARG A O 1
ATOM 838 N N . SER A 1 102 ? 17.206 27.945 -9.997 1.00 74.62 102 SER A N 1
ATOM 839 C CA . SER A 1 102 ? 16.630 27.296 -11.185 1.00 74.62 102 SER A CA 1
ATOM 840 C C . SER A 1 102 ? 15.156 26.905 -11.002 1.00 74.62 102 SER A C 1
ATOM 842 O O . SER A 1 102 ? 14.641 26.820 -9.885 1.00 74.62 102 SER A O 1
ATOM 844 N N . ARG A 1 103 ? 14.435 26.677 -12.111 1.00 67.12 103 ARG A N 1
ATOM 845 C CA . ARG A 1 103 ? 13.048 26.176 -12.064 1.00 67.12 103 ARG A CA 1
ATOM 846 C C . ARG A 1 103 ? 13.021 24.761 -11.474 1.00 67.12 103 ARG A C 1
ATOM 848 O O . ARG A 1 103 ? 13.830 23.919 -11.847 1.00 67.12 103 ARG A O 1
ATOM 855 N N . GLY A 1 104 ? 12.060 24.492 -10.588 1.00 73.31 104 GLY A N 1
ATOM 856 C CA . GLY A 1 104 ? 11.928 23.196 -9.906 1.00 73.31 104 GLY A CA 1
ATOM 857 C C . GLY A 1 104 ? 12.702 23.076 -8.587 1.00 73.31 104 GLY A C 1
ATOM 858 O O . GLY A 1 104 ? 12.845 21.968 -8.074 1.00 73.31 104 GLY A O 1
ATOM 859 N N . ALA A 1 105 ? 13.157 24.196 -8.018 1.00 83.00 105 ALA A N 1
ATOM 860 C CA . ALA A 1 105 ? 13.940 24.254 -6.784 1.00 83.00 105 ALA A CA 1
ATOM 861 C C . ALA A 1 105 ? 13.374 23.414 -5.625 1.00 83.00 105 ALA A C 1
ATOM 863 O O . ALA A 1 105 ? 14.090 22.588 -5.071 1.00 83.00 105 ALA A O 1
ATOM 864 N N . TYR A 1 106 ? 12.078 23.544 -5.312 1.00 79.94 106 TYR A N 1
ATOM 865 C CA . TYR A 1 106 ? 11.445 22.786 -4.221 1.00 79.94 106 TYR A CA 1
ATOM 866 C C . TYR A 1 106 ? 11.431 21.273 -4.461 1.00 79.94 106 TYR A C 1
ATOM 868 O O . TYR A 1 106 ? 11.547 20.498 -3.516 1.00 79.94 106 TYR A O 1
ATOM 876 N N . ARG A 1 107 ? 11.316 20.828 -5.718 1.00 82.81 107 ARG A N 1
ATOM 877 C CA . ARG A 1 107 ? 11.399 19.400 -6.053 1.00 82.81 107 ARG A CA 1
ATOM 878 C C . ARG A 1 107 ? 12.817 18.877 -5.832 1.00 82.81 107 ARG A C 1
ATOM 880 O O . ARG A 1 107 ? 12.980 17.822 -5.231 1.00 82.81 107 ARG A O 1
ATOM 887 N N . ASN A 1 108 ? 13.822 19.625 -6.285 1.00 82.19 108 ASN A N 1
ATOM 888 C CA . ASN A 1 108 ? 15.228 19.258 -6.105 1.00 82.19 108 ASN A CA 1
ATOM 889 C C . ASN A 1 108 ? 15.611 19.245 -4.622 1.00 82.19 108 ASN A C 1
ATOM 891 O O . ASN A 1 108 ? 16.217 18.285 -4.162 1.00 82.19 108 ASN A O 1
ATOM 895 N N . PHE A 1 109 ? 15.166 20.253 -3.872 1.00 87.75 109 PHE A N 1
ATOM 896 C CA . PHE A 1 109 ? 15.361 20.351 -2.433 1.00 87.75 109 PHE A CA 1
ATOM 897 C C . PHE A 1 109 ? 14.721 19.178 -1.680 1.00 87.75 109 PHE A C 1
ATOM 899 O O . PHE A 1 109 ? 15.408 18.500 -0.927 1.00 87.75 109 PHE A O 1
ATOM 906 N N . ARG A 1 110 ? 13.450 18.842 -1.945 1.00 85.88 110 ARG A N 1
ATOM 907 C CA . ARG A 1 110 ? 12.797 17.682 -1.307 1.00 85.88 110 ARG A CA 1
ATOM 908 C C . ARG A 1 110 ? 13.489 16.359 -1.630 1.00 85.88 110 ARG A C 1
ATOM 910 O O . ARG A 1 110 ? 13.730 15.567 -0.729 1.00 85.88 110 ARG A O 1
ATOM 917 N N . ASN A 1 111 ? 13.856 16.138 -2.893 1.00 82.94 111 ASN A N 1
ATOM 918 C CA . ASN A 1 111 ? 14.600 14.940 -3.294 1.00 82.94 111 ASN A CA 1
ATOM 919 C C . ASN A 1 111 ? 15.969 14.854 -2.607 1.00 82.94 111 ASN A C 1
ATOM 921 O O . ASN A 1 111 ? 16.467 13.763 -2.347 1.00 82.94 111 ASN A O 1
ATOM 925 N N . PHE A 1 112 ? 16.600 15.999 -2.360 1.00 89.94 112 PHE A N 1
ATOM 926 C CA . PHE A 1 112 ? 17.875 16.070 -1.669 1.00 89.94 112 PHE A CA 1
ATOM 927 C C . PHE A 1 112 ? 17.733 15.742 -0.181 1.00 89.94 112 PHE A C 1
ATOM 929 O O . PHE A 1 112 ? 18.455 14.887 0.322 1.00 89.94 112 PHE A O 1
ATOM 936 N N . LEU A 1 113 ? 16.742 16.324 0.493 1.00 87.12 113 LEU A N 1
ATOM 937 C CA . LEU A 1 113 ? 16.446 16.026 1.894 1.00 87.12 113 LEU A CA 1
ATOM 938 C C . LEU A 1 113 ? 16.054 14.566 2.129 1.00 87.12 113 LEU A C 1
ATOM 940 O O . LEU A 1 113 ? 16.454 13.986 3.137 1.00 87.12 113 LEU A O 1
ATOM 944 N N . ASP A 1 114 ? 15.338 13.961 1.181 1.00 83.88 114 ASP A N 1
ATOM 945 C CA . ASP A 1 114 ? 14.993 12.539 1.211 1.00 83.88 114 ASP A CA 1
ATOM 946 C C . ASP A 1 114 ? 16.246 11.654 1.194 1.00 83.88 114 ASP A C 1
ATOM 948 O O . ASP A 1 114 ? 16.381 10.739 2.004 1.00 83.88 114 ASP A O 1
ATOM 952 N N . ARG A 1 115 ? 17.236 11.994 0.356 1.00 86.50 115 ARG A N 1
ATOM 953 C CA . ARG A 1 115 ? 18.535 11.297 0.322 1.00 86.50 115 ARG A CA 1
ATOM 954 C C . ARG A 1 115 ? 19.334 11.467 1.610 1.00 86.50 115 ARG A C 1
ATOM 956 O O . ARG A 1 115 ? 20.050 10.546 1.991 1.00 86.50 115 ARG A O 1
ATOM 963 N N . LEU A 1 116 ? 19.217 12.621 2.262 1.00 81.81 116 LEU A N 1
ATOM 964 C CA . LEU A 1 116 ? 19.873 12.903 3.540 1.00 81.81 116 LEU A CA 1
ATOM 965 C C . LEU A 1 116 ? 19.105 12.342 4.749 1.00 81.81 116 LEU A C 1
ATOM 967 O O . LEU A 1 116 ? 19.593 12.433 5.872 1.00 81.81 116 LEU A O 1
ATOM 971 N N . GLY A 1 117 ? 17.908 11.774 4.549 1.00 85.88 117 GLY A N 1
ATOM 972 C CA . GLY A 1 117 ? 17.047 11.308 5.639 1.00 85.88 117 GLY A CA 1
ATOM 973 C C . GLY A 1 117 ? 16.531 12.436 6.541 1.00 85.88 117 GLY A C 1
ATOM 974 O O . GLY A 1 117 ? 16.174 12.184 7.690 1.00 85.88 117 GLY A O 1
ATOM 975 N N . LYS A 1 118 ? 16.499 13.678 6.039 1.00 89.06 118 LYS A N 1
ATOM 976 C CA . LYS A 1 118 ? 16.115 14.894 6.780 1.00 89.06 118 LYS A CA 1
ATOM 977 C C . LYS A 1 118 ? 14.710 15.402 6.449 1.00 89.06 118 LYS A C 1
ATOM 979 O O . LYS A 1 118 ? 14.324 16.479 6.891 1.00 89.06 118 LYS A O 1
ATOM 984 N N . THR A 1 119 ? 13.926 14.622 5.705 1.00 81.75 119 THR A N 1
ATOM 985 C CA . THR A 1 119 ? 12.548 14.952 5.308 1.00 81.75 119 THR A CA 1
ATOM 986 C C . THR A 1 119 ? 11.654 15.308 6.501 1.00 81.75 119 THR A C 1
ATOM 988 O O . THR A 1 119 ? 10.988 16.340 6.478 1.00 81.75 119 THR A O 1
ATOM 991 N N . ASP A 1 120 ? 11.679 14.511 7.572 1.00 76.44 120 ASP A N 1
ATOM 992 C CA . ASP A 1 120 ? 10.845 14.760 8.758 1.00 76.44 120 ASP A CA 1
ATOM 993 C C . ASP A 1 120 ? 11.294 16.000 9.546 1.00 76.44 120 ASP A C 1
ATOM 995 O O . ASP A 1 120 ? 10.473 16.724 10.109 1.00 76.44 120 ASP A O 1
ATOM 999 N N . GLU A 1 121 ? 12.605 16.249 9.592 1.00 85.25 121 GLU A N 1
ATOM 1000 C CA . GLU A 1 121 ? 13.191 17.434 10.226 1.00 85.25 121 GLU A CA 1
ATOM 1001 C C . GLU A 1 121 ? 12.798 18.700 9.455 1.00 85.25 121 GLU A C 1
ATOM 1003 O O . GLU A 1 1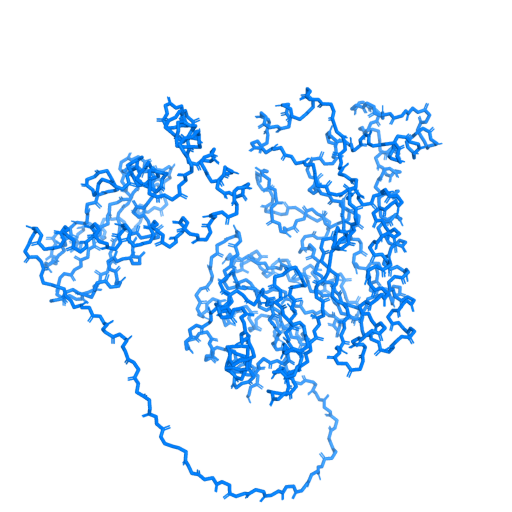21 ? 12.395 19.690 10.062 1.00 85.25 121 GLU A O 1
ATOM 1008 N N . TRP A 1 122 ? 12.817 18.631 8.121 1.00 89.62 122 TRP A N 1
ATOM 1009 C CA . TRP A 1 122 ? 12.334 19.695 7.247 1.00 89.62 122 TRP A CA 1
ATOM 1010 C C . TRP A 1 122 ? 10.857 19.994 7.456 1.00 89.62 122 TRP A C 1
ATOM 1012 O O . TRP A 1 122 ? 10.517 21.159 7.620 1.00 89.62 122 TRP A O 1
ATOM 1022 N N . TYR A 1 123 ? 9.983 18.984 7.496 1.00 81.38 123 TYR A N 1
ATOM 1023 C CA . TYR A 1 123 ? 8.552 19.239 7.676 1.00 81.38 123 TYR A CA 1
ATOM 1024 C C . TYR A 1 123 ? 8.248 19.907 9.016 1.00 81.38 123 TYR A C 1
ATOM 1026 O O . TYR A 1 123 ? 7.492 20.872 9.049 1.00 81.38 123 TYR A O 1
ATOM 1034 N N . LYS A 1 124 ? 8.898 19.476 10.103 1.00 85.00 124 LYS A N 1
ATOM 1035 C CA . LYS A 1 124 ? 8.774 20.147 11.409 1.00 85.00 124 LYS A CA 1
ATOM 1036 C C . LYS A 1 124 ? 9.290 21.583 11.364 1.00 85.00 124 LYS A C 1
ATOM 1038 O O . LYS A 1 124 ? 8.693 22.477 11.956 1.00 85.00 124 LYS A O 1
ATOM 1043 N N . PHE A 1 125 ? 10.408 21.808 10.680 1.00 88.06 125 PHE A N 1
ATOM 1044 C CA . PHE A 1 125 ? 10.986 23.138 10.544 1.00 88.06 125 PHE A CA 1
ATOM 1045 C C . PHE A 1 125 ? 10.108 24.073 9.708 1.00 88.06 125 PHE A C 1
ATOM 1047 O O . PHE A 1 125 ? 9.917 25.227 10.083 1.00 88.06 125 PHE A O 1
ATOM 1054 N N . GLU A 1 126 ? 9.572 23.581 8.592 1.00 88.38 126 GLU A N 1
ATOM 1055 C CA . GLU A 1 126 ? 8.655 24.300 7.710 1.00 88.38 126 GLU A CA 1
ATOM 1056 C C . GLU A 1 126 ? 7.365 24.655 8.456 1.00 88.38 126 GLU A C 1
ATOM 1058 O O . GLU A 1 126 ? 6.969 25.818 8.453 1.00 88.38 126 GLU A O 1
ATOM 1063 N N . GLU A 1 127 ? 6.778 23.701 9.185 1.00 85.75 127 GLU A N 1
ATOM 1064 C CA . GLU A 1 127 ? 5.593 23.927 10.017 1.00 85.75 127 GLU A CA 1
ATOM 1065 C C . GLU A 1 127 ? 5.833 25.031 11.057 1.00 85.75 127 GLU A C 1
ATOM 1067 O O . GLU A 1 127 ? 5.089 26.010 11.120 1.00 85.75 127 GLU A O 1
ATOM 1072 N N . ASN A 1 128 ? 6.924 24.930 11.823 1.00 88.94 128 ASN A N 1
ATOM 1073 C CA . ASN A 1 128 ? 7.289 25.937 12.819 1.00 88.94 128 ASN A CA 1
ATOM 1074 C C . ASN A 1 128 ? 7.568 27.302 12.180 1.00 88.94 128 ASN A C 1
ATOM 1076 O O . ASN A 1 128 ? 7.185 28.332 12.730 1.00 88.94 128 ASN A O 1
ATOM 1080 N N . ALA A 1 129 ? 8.212 27.332 11.010 1.00 87.50 129 ALA A N 1
ATOM 1081 C CA . ALA A 1 129 ? 8.475 28.570 10.287 1.00 87.50 129 ALA A CA 1
ATOM 1082 C C . ALA A 1 129 ? 7.177 29.265 9.857 1.00 87.50 129 ALA A C 1
ATOM 1084 O O . ALA A 1 129 ? 7.076 30.483 9.997 1.00 87.50 129 ALA A O 1
ATOM 1085 N N . ILE A 1 130 ? 6.193 28.501 9.372 1.00 86.75 130 ILE A N 1
ATOM 1086 C CA . ILE A 1 130 ? 4.866 29.008 9.006 1.00 86.75 130 ILE A CA 1
ATOM 1087 C C . ILE A 1 130 ? 4.138 29.516 10.254 1.00 86.75 130 ILE A C 1
ATOM 1089 O O . ILE A 1 130 ? 3.643 30.644 10.244 1.00 86.75 130 ILE A O 1
ATOM 1093 N N . ARG A 1 131 ? 4.124 28.731 11.344 1.00 93.19 131 ARG A N 1
ATOM 1094 C CA . ARG A 1 131 ? 3.481 29.120 12.609 1.00 93.19 131 ARG A CA 1
ATOM 1095 C C . ARG A 1 131 ? 4.046 30.438 13.134 1.00 93.19 131 ARG A C 1
ATOM 1097 O O . ARG A 1 131 ? 3.286 31.364 13.399 1.00 93.19 131 ARG A O 1
ATOM 1104 N N . GLU A 1 132 ? 5.367 30.554 13.231 1.00 92.31 132 GLU A N 1
ATOM 1105 C CA . GLU A 1 132 ? 6.011 31.774 13.723 1.00 92.31 132 GLU A CA 1
ATOM 1106 C C . GLU A 1 132 ? 5.784 32.974 12.801 1.00 92.31 132 GLU A C 1
ATOM 1108 O O . GLU A 1 132 ? 5.526 34.072 13.292 1.00 92.31 132 GLU A O 1
ATOM 1113 N N . ALA A 1 133 ? 5.820 32.784 11.478 1.00 92.00 133 ALA A N 1
ATOM 1114 C CA . ALA A 1 133 ? 5.569 33.868 10.530 1.00 92.00 133 ALA A CA 1
ATOM 1115 C C . ALA A 1 133 ? 4.132 34.403 10.633 1.00 92.00 133 ALA A C 1
ATOM 1117 O O . ALA A 1 133 ? 3.936 35.617 10.670 1.00 92.00 133 ALA A O 1
ATOM 1118 N N . LEU A 1 134 ? 3.138 33.517 10.739 1.00 91.44 134 LEU A N 1
ATOM 1119 C CA . LEU A 1 134 ? 1.737 33.905 10.909 1.00 91.44 134 LEU A CA 1
ATOM 1120 C C . LEU A 1 134 ? 1.491 34.580 12.259 1.00 91.44 134 LEU A C 1
ATOM 1122 O O . LEU A 1 134 ? 0.843 35.621 12.305 1.00 91.44 134 LEU A O 1
ATOM 1126 N N . LYS A 1 135 ? 2.042 34.038 13.353 1.00 92.75 135 LYS A N 1
ATOM 1127 C CA . LYS A 1 135 ? 1.946 34.668 14.679 1.00 92.75 135 LYS A CA 1
ATOM 1128 C C . LYS A 1 135 ? 2.584 36.048 14.692 1.00 92.75 135 LYS A C 1
ATOM 1130 O O . LYS A 1 135 ? 2.045 36.965 15.304 1.00 92.75 135 LYS A O 1
ATOM 1135 N N . GLN A 1 136 ? 3.742 36.191 14.049 1.00 92.81 136 GLN A N 1
ATOM 1136 C CA . GLN A 1 136 ? 4.417 37.476 13.971 1.00 92.81 136 GLN A CA 1
ATOM 1137 C C . GLN A 1 136 ? 3.588 38.479 13.179 1.00 92.81 136 GLN A C 1
ATOM 1139 O O . GLN A 1 136 ? 3.374 39.579 13.669 1.00 92.81 136 GLN A O 1
ATOM 1144 N N . TRP A 1 137 ? 3.048 38.075 12.030 1.00 95.62 137 TRP A N 1
ATOM 1145 C CA . TRP A 1 137 ? 2.168 38.928 11.241 1.00 95.62 137 TRP A CA 1
ATOM 1146 C C . TRP A 1 137 ? 0.910 39.349 12.015 1.00 95.62 137 TRP A C 1
ATOM 1148 O O . TRP A 1 137 ? 0.594 40.532 12.054 1.00 95.62 137 TRP A O 1
ATOM 1158 N N . LEU A 1 138 ? 0.243 38.423 12.714 1.00 92.94 138 LEU A N 1
ATOM 1159 C CA . LEU A 1 138 ? -0.912 38.753 13.559 1.00 92.94 138 LEU A CA 1
ATOM 1160 C C . LEU A 1 138 ? -0.554 39.774 14.650 1.00 92.94 138 LEU A C 1
ATOM 1162 O O . LEU A 1 138 ? -1.336 40.681 14.918 1.00 92.94 138 LEU A O 1
ATOM 1166 N N . ARG A 1 139 ? 0.632 39.655 15.265 1.00 93.00 139 ARG A N 1
ATOM 1167 C CA . ARG A 1 139 ? 1.126 40.634 16.248 1.00 93.00 139 ARG A CA 1
ATOM 1168 C C . ARG A 1 139 ? 1.443 41.987 15.617 1.00 93.00 139 ARG A C 1
ATOM 1170 O O . ARG A 1 139 ? 1.142 43.005 16.231 1.00 93.00 139 ARG A O 1
ATOM 1177 N N . ASP A 1 140 ? 2.051 41.991 14.434 1.00 92.44 140 ASP A N 1
ATOM 1178 C CA . ASP A 1 140 ? 2.444 43.209 13.719 1.00 92.44 140 ASP A CA 1
ATOM 1179 C C . ASP A 1 140 ? 1.217 44.012 13.252 1.00 92.44 140 ASP A C 1
ATOM 1181 O O . ASP A 1 140 ? 1.234 45.238 13.309 1.00 92.44 140 ASP A O 1
ATOM 1185 N N . GLU A 1 141 ? 0.136 43.327 12.868 1.00 91.88 141 GLU A N 1
ATOM 1186 C CA . GLU A 1 141 ? -1.157 43.930 12.507 1.00 91.88 141 GLU A CA 1
ATOM 1187 C C . GLU A 1 141 ? -2.063 44.212 13.725 1.00 91.88 141 GLU A C 1
ATOM 1189 O O . GLU A 1 141 ? -3.222 44.593 13.566 1.00 91.88 141 GLU A O 1
ATOM 1194 N N . GLU A 1 142 ? -1.556 44.012 14.948 1.00 91.12 142 GLU A N 1
ATOM 1195 C CA . GLU A 1 142 ? -2.287 44.201 16.212 1.00 91.12 142 GLU A CA 1
ATOM 1196 C C . GLU A 1 142 ? -3.596 43.378 16.307 1.00 91.12 142 GLU A C 1
ATOM 1198 O O . GLU A 1 142 ? -4.565 43.769 16.961 1.00 91.12 142 GLU A O 1
ATOM 1203 N N . ILE A 1 143 ? -3.627 42.200 15.675 1.00 91.94 143 ILE A N 1
ATOM 1204 C CA . ILE A 1 143 ? -4.774 41.288 15.665 1.00 91.94 143 ILE A CA 1
ATOM 1205 C C . ILE A 1 143 ? -4.691 40.342 16.870 1.00 91.94 143 ILE A C 1
ATOM 1207 O O . ILE A 1 143 ? -3.785 39.515 16.978 1.00 91.94 143 ILE A O 1
ATOM 1211 N N . GLU A 1 144 ? -5.675 40.409 17.773 1.00 90.31 144 GLU A N 1
ATOM 1212 C CA . GLU A 1 144 ? -5.753 39.494 18.919 1.00 90.31 144 GLU A CA 1
ATOM 1213 C C . GLU A 1 144 ? -6.110 38.062 18.498 1.00 90.31 144 GLU A C 1
ATOM 1215 O O . GLU A 1 144 ? -7.177 37.813 17.919 1.00 90.31 144 GLU A O 1
ATOM 1220 N N . PHE A 1 145 ? -5.276 37.101 18.900 1.00 92.00 145 PHE A N 1
ATOM 1221 C CA . PHE A 1 145 ? -5.514 35.677 18.693 1.00 92.00 145 PHE A CA 1
ATOM 1222 C C . PHE A 1 145 ? -5.339 34.856 19.976 1.00 92.00 145 PHE A C 1
ATOM 1224 O O . PHE A 1 145 ? -4.542 35.196 20.850 1.00 92.00 145 PHE A O 1
ATOM 1231 N N . SER A 1 146 ? -6.098 33.766 20.087 1.00 90.50 146 SER A N 1
ATOM 1232 C CA . SER A 1 146 ? -5.960 32.764 21.140 1.00 90.50 146 SER A CA 1
ATOM 1233 C C . SER A 1 146 ? -5.071 31.621 20.674 1.00 90.50 146 SER A C 1
ATOM 1235 O O . SER A 1 146 ? -5.268 31.074 19.585 1.00 90.50 146 SER A O 1
ATOM 1237 N N . GLU A 1 147 ? -4.156 31.207 21.544 1.00 81.25 147 GLU A N 1
ATOM 1238 C CA . GLU A 1 147 ? -3.420 29.957 21.407 1.00 81.25 147 GLU A CA 1
ATOM 1239 C C . GLU A 1 147 ? -4.099 28.898 22.281 1.00 81.25 147 GLU A C 1
ATOM 1241 O O . GLU A 1 147 ? -4.346 29.124 23.466 1.00 81.25 147 GLU A O 1
ATOM 1246 N N . SER A 1 148 ? -4.434 27.740 21.717 1.00 65.19 148 SER A N 1
ATOM 1247 C CA . SER A 1 148 ? -4.846 26.606 22.539 1.00 65.19 148 SER A CA 1
ATOM 1248 C C . SER A 1 148 ? -3.602 25.952 23.144 1.00 65.19 148 SER A C 1
ATOM 1250 O O . SER A 1 148 ? -2.899 25.197 22.473 1.00 65.19 148 SER A O 1
ATOM 1252 N N . ASP A 1 149 ? -3.342 26.229 24.419 1.00 38.16 149 ASP A N 1
ATOM 1253 C CA . ASP A 1 149 ? -2.363 25.509 25.231 1.00 38.16 149 ASP A CA 1
ATOM 1254 C C . ASP A 1 149 ? -2.771 24.026 25.349 1.00 38.16 149 ASP A C 1
ATOM 1256 O O . ASP A 1 149 ? -3.781 23.696 25.972 1.00 38.16 149 ASP A O 1
ATOM 1260 N N . ARG A 1 150 ? -1.968 23.092 24.822 1.00 35.25 150 ARG A N 1
ATOM 1261 C CA . ARG A 1 150 ? -1.968 21.700 25.317 1.00 35.25 150 ARG A CA 1
ATOM 1262 C C . ARG A 1 150 ? -0.687 21.395 26.104 1.00 35.25 150 ARG A C 1
ATOM 1264 O O . ARG A 1 150 ? 0.272 20.877 25.535 1.00 35.25 150 ARG A O 1
ATOM 1271 N N . PRO A 1 151 ? -0.696 21.612 27.430 1.00 30.27 151 PRO A N 1
ATOM 1272 C CA . PRO A 1 151 ? 0.097 20.850 28.390 1.00 30.27 151 PRO A CA 1
ATOM 1273 C C . PRO A 1 151 ? -0.789 19.901 29.232 1.00 30.27 151 PRO A C 1
ATOM 1275 O O . PRO A 1 151 ? -1.971 20.146 29.457 1.00 30.27 151 PRO A O 1
ATOM 1278 N N . GLY A 1 152 ? -0.221 18.766 29.659 1.00 30.22 152 GLY A N 1
ATOM 1279 C CA . GLY A 1 152 ? -0.943 17.614 30.222 1.00 30.22 152 GLY A CA 1
ATOM 1280 C C . GLY A 1 152 ? -1.573 17.758 31.620 1.00 30.22 152 GLY A C 1
ATOM 1281 O O . GLY A 1 152 ? -1.175 18.588 32.429 1.00 30.22 152 GLY A O 1
ATOM 1282 N N . SER A 1 153 ? -2.528 16.864 31.912 1.00 26.16 153 SER A N 1
ATOM 1283 C CA . SER A 1 153 ? -3.117 16.579 33.236 1.00 26.16 153 SER A CA 1
ATOM 1284 C C . SER A 1 153 ? -3.893 15.248 33.148 1.00 26.16 153 SER A C 1
ATOM 1286 O O . SER A 1 153 ? -4.823 15.129 32.358 1.00 26.16 153 SER A O 1
ATOM 1288 N N . GLN A 1 154 ? -3.357 14.130 33.655 1.00 24.61 154 GLN A N 1
ATOM 1289 C CA . GLN A 1 154 ? -3.712 13.494 34.939 1.00 24.61 154 GLN A CA 1
ATOM 1290 C C . GLN A 1 154 ? -5.221 13.355 35.225 1.00 24.61 154 GLN A C 1
ATOM 1292 O O . GLN A 1 154 ? -5.857 14.260 35.753 1.00 24.61 154 GLN A O 1
ATOM 1297 N N . ALA A 1 155 ? -5.749 12.145 35.009 1.00 25.34 155 ALA A N 1
ATOM 1298 C CA . ALA A 1 155 ? -6.960 11.656 35.661 1.00 25.34 155 ALA A CA 1
ATOM 1299 C C . ALA A 1 155 ? -6.687 10.278 36.292 1.00 25.34 155 ALA A C 1
ATOM 1301 O O . ALA A 1 155 ? -6.109 9.378 35.686 1.00 25.34 155 ALA A O 1
ATOM 1302 N N . THR A 1 156 ? -7.051 10.182 37.563 1.00 23.55 156 THR A N 1
ATOM 1303 C CA . THR A 1 156 ? -6.836 9.112 38.542 1.00 23.55 156 THR A CA 1
ATOM 1304 C C . THR A 1 156 ? -7.534 7.786 38.216 1.00 23.55 156 THR A C 1
ATOM 1306 O O . THR A 1 156 ? -8.722 7.760 37.912 1.00 23.55 156 THR A O 1
ATOM 1309 N N . LEU A 1 157 ? -6.801 6.679 38.389 1.00 23.78 157 LEU A N 1
ATOM 1310 C CA . LEU A 1 157 ? -7.272 5.287 38.371 1.00 23.78 157 LEU A CA 1
ATOM 1311 C C . LEU A 1 157 ? -7.686 4.814 39.776 1.00 23.78 157 LEU A C 1
ATOM 1313 O O . LEU A 1 157 ? -6.908 4.963 40.718 1.00 23.78 157 LEU A O 1
ATOM 1317 N N . GLN A 1 158 ? -8.831 4.132 39.886 1.00 22.69 158 GLN A N 1
ATOM 1318 C CA . GLN A 1 158 ? -9.081 3.066 40.873 1.00 22.69 158 GLN A CA 1
ATOM 1319 C C . GLN A 1 158 ? -9.986 1.958 40.271 1.00 22.69 158 GLN A C 1
ATOM 1321 O O . GLN A 1 158 ? -10.709 2.247 39.318 1.00 22.69 158 GLN A O 1
ATOM 1326 N N . PRO A 1 159 ? -9.924 0.693 40.757 1.00 24.38 159 PRO A N 1
ATOM 1327 C CA . PRO A 1 159 ? -10.080 -0.486 39.890 1.00 24.38 159 PRO A CA 1
ATOM 1328 C C . PRO A 1 159 ? -11.171 -1.527 40.292 1.00 24.38 159 PRO A C 1
ATOM 1330 O O . PRO A 1 159 ? -11.345 -1.788 41.476 1.00 24.38 159 PRO A O 1
ATOM 1333 N N . SER A 1 160 ? -11.753 -2.202 39.270 1.00 25.41 160 SER A N 1
ATOM 1334 C CA . SER A 1 160 ? -12.288 -3.610 39.145 1.00 25.41 160 SER A CA 1
ATOM 1335 C C . SER A 1 160 ? -13.369 -4.162 40.128 1.00 25.41 160 SER A C 1
ATOM 1337 O O . SER A 1 160 ? -13.600 -3.505 41.137 1.00 25.41 160 SER A O 1
ATOM 1339 N N . PRO A 1 161 ? -14.030 -5.352 39.918 1.00 31.16 161 PRO A N 1
ATOM 1340 C CA . PRO A 1 161 ? -13.687 -6.506 39.036 1.00 31.16 161 PRO A CA 1
ATOM 1341 C C . PRO A 1 161 ? -14.838 -7.293 38.299 1.00 31.16 161 PRO A C 1
ATOM 1343 O O . PRO A 1 161 ? -16.006 -7.148 38.642 1.00 31.16 161 PRO A O 1
ATOM 1346 N N . SER A 1 162 ? -14.429 -8.142 37.319 1.00 24.36 162 SER A N 1
ATOM 1347 C CA . SER A 1 162 ? -14.785 -9.573 36.986 1.00 24.36 162 SER A CA 1
ATOM 1348 C C . SER A 1 162 ? -16.251 -10.092 37.038 1.00 24.36 162 SER A C 1
ATOM 1350 O O . SER A 1 162 ? -16.976 -9.715 37.944 1.00 24.36 162 SER A O 1
ATOM 1352 N N . ASP A 1 163 ? -16.771 -11.087 36.292 1.00 24.98 163 ASP A N 1
ATOM 1353 C CA . ASP A 1 163 ? -16.321 -12.037 35.247 1.00 24.98 163 ASP A CA 1
ATOM 1354 C C . ASP A 1 163 ? -17.542 -12.880 34.739 1.00 24.98 163 ASP A C 1
ATOM 1356 O O . ASP A 1 163 ? -18.341 -13.297 35.572 1.00 24.98 163 ASP A O 1
ATOM 1360 N N . THR A 1 164 ? -17.629 -13.135 33.409 1.00 26.20 164 THR A N 1
ATOM 1361 C CA . THR A 1 164 ? -18.112 -14.330 32.610 1.00 26.20 164 THR A CA 1
ATOM 1362 C C . THR A 1 164 ? -19.427 -15.133 32.934 1.00 26.20 164 THR A C 1
ATOM 1364 O O . THR A 1 164 ? -19.961 -14.994 34.027 1.00 26.20 164 THR A O 1
ATOM 1367 N N . PRO A 1 165 ? -19.964 -16.064 32.069 1.00 36.41 165 PRO A N 1
ATOM 1368 C CA . PRO A 1 165 ? -19.594 -16.485 30.693 1.00 36.41 165 PRO A CA 1
ATOM 1369 C C . PRO A 1 165 ? -20.717 -16.737 29.631 1.00 36.41 165 PRO A C 1
ATOM 1371 O O . PRO A 1 165 ? -21.882 -16.961 29.936 1.00 36.41 165 PRO A O 1
ATOM 1374 N N . ALA A 1 166 ? -20.249 -16.793 28.371 1.00 28.45 166 ALA A N 1
ATOM 1375 C CA . ALA A 1 166 ? -20.601 -17.626 27.198 1.00 28.45 166 ALA A CA 1
ATOM 1376 C C . ALA A 1 166 ? -22.064 -17.965 26.811 1.00 28.45 166 ALA A C 1
ATOM 1378 O O . ALA A 1 166 ? -22.770 -18.698 27.496 1.00 28.45 166 ALA A O 1
ATOM 1379 N N . SER A 1 167 ? -22.413 -17.625 25.561 1.00 27.50 167 SER A N 1
ATOM 1380 C CA . SER A 1 167 ? -23.444 -18.302 24.763 1.00 27.50 167 SER A CA 1
ATOM 1381 C C . SER A 1 167 ? -23.049 -18.304 23.283 1.00 27.50 167 SER A C 1
ATOM 1383 O O . SER A 1 167 ? -22.834 -17.257 22.677 1.00 27.50 167 SER A O 1
ATOM 1385 N N . THR A 1 168 ? -22.962 -19.499 22.711 1.00 36.81 168 THR A N 1
ATOM 1386 C CA . THR A 1 168 ? -22.761 -19.796 21.293 1.00 36.81 168 THR A CA 1
ATOM 1387 C C . THR A 1 168 ? -23.918 -19.264 20.446 1.00 36.81 168 THR A C 1
ATOM 1389 O O . THR A 1 168 ? -25.060 -19.685 20.606 1.00 36.81 168 THR A O 1
ATOM 1392 N N . SER A 1 169 ? -23.619 -18.370 19.504 1.00 30.95 169 SER A N 1
ATOM 1393 C CA . SER A 1 169 ? -24.551 -17.937 18.462 1.00 30.95 169 SER A CA 1
ATOM 1394 C C . SER A 1 169 ? -23.785 -17.781 17.156 1.00 30.95 169 SER A C 1
ATOM 1396 O O . SER A 1 169 ? -22.702 -17.203 17.129 1.00 30.95 169 SER A O 1
ATOM 1398 N N . THR A 1 170 ? -24.339 -18.345 16.089 1.00 39.50 170 THR A N 1
ATOM 1399 C CA . THR A 1 170 ? -23.904 -18.223 14.695 1.00 39.50 170 THR A CA 1
ATOM 1400 C C . THR A 1 170 ? -23.584 -16.766 14.358 1.00 39.50 170 THR A C 1
ATOM 1402 O O . THR A 1 170 ? -24.495 -15.954 14.211 1.00 39.50 170 THR A O 1
ATOM 1405 N N . ALA A 1 171 ? -22.294 -16.433 14.299 1.00 33.78 171 ALA A N 1
ATOM 1406 C CA . ALA A 1 171 ? -21.827 -15.070 14.113 1.00 33.78 171 ALA A CA 1
ATOM 1407 C C . ALA A 1 171 ? -22.029 -14.642 12.657 1.00 33.78 171 ALA A C 1
ATOM 1409 O O . ALA A 1 171 ? -21.268 -15.025 11.769 1.00 33.78 171 ALA A O 1
ATOM 1410 N N . THR A 1 172 ? -23.031 -13.803 12.416 1.00 42.44 172 THR A N 1
ATOM 1411 C CA . THR A 1 172 ? -22.897 -12.731 11.430 1.00 42.44 172 THR A CA 1
ATOM 1412 C C . THR A 1 172 ? -21.603 -12.002 11.799 1.00 42.44 172 THR A C 1
ATOM 1414 O O . THR A 1 172 ? -21.521 -11.454 12.898 1.00 42.44 172 THR A O 1
ATOM 1417 N N . SER A 1 173 ? -20.543 -12.108 10.991 1.00 58.66 173 SER A N 1
ATOM 1418 C CA . SER A 1 173 ? -19.263 -11.494 11.356 1.00 58.66 173 SER A CA 1
ATOM 1419 C C . SER A 1 173 ? -19.467 -9.988 11.489 1.00 58.66 173 SER A C 1
ATOM 1421 O O . SER A 1 173 ? -19.935 -9.356 10.542 1.00 58.66 173 SER A O 1
ATOM 1423 N N . SER A 1 174 ? -19.141 -9.428 12.653 1.00 85.38 174 SER A N 1
ATOM 1424 C CA . SER A 1 174 ? -19.138 -7.982 12.862 1.00 85.38 174 SER A CA 1
ATOM 1425 C C . SER A 1 174 ? -18.249 -7.312 11.813 1.00 85.38 174 SER A C 1
ATOM 1427 O O . SER A 1 174 ? -17.192 -7.850 11.473 1.00 85.38 174 SER A O 1
ATOM 1429 N N . PHE A 1 175 ? -18.677 -6.156 11.311 1.00 95.81 175 PHE A N 1
ATOM 1430 C CA . PHE A 1 175 ? -17.900 -5.359 10.367 1.00 95.81 175 PHE A CA 1
ATOM 1431 C C . PHE A 1 175 ? -16.538 -5.006 10.979 1.00 95.81 175 PHE A C 1
ATOM 1433 O O . PHE A 1 175 ? -16.462 -4.542 12.116 1.00 95.81 175 PHE A O 1
ATOM 1440 N N . GLN A 1 176 ? -15.453 -5.284 10.259 1.00 97.50 176 GLN A N 1
ATOM 1441 C CA . GLN A 1 176 ? -14.095 -5.126 10.777 1.00 97.50 176 GLN A CA 1
ATOM 1442 C C . GLN A 1 176 ? -13.436 -3.875 10.209 1.00 97.50 176 GLN A C 1
ATOM 1444 O O . GLN A 1 176 ? -13.326 -3.718 8.993 1.00 97.50 176 GLN A O 1
ATOM 1449 N N . VAL A 1 177 ? -12.903 -3.027 11.085 1.00 98.25 177 VAL A N 1
ATOM 1450 C CA . VAL A 1 177 ? -12.010 -1.943 10.676 1.00 98.25 177 VAL A CA 1
ATOM 1451 C C . VAL A 1 177 ? -10.570 -2.331 10.995 1.00 98.25 177 VAL A C 1
ATOM 1453 O O . VAL A 1 177 ? -10.218 -2.637 12.135 1.00 98.25 177 VAL A O 1
ATOM 1456 N N . LYS A 1 178 ? -9.724 -2.318 9.966 1.00 98.44 178 LYS A N 1
ATOM 1457 C CA . LYS A 1 178 ? -8.274 -2.522 10.066 1.00 98.44 178 LYS A CA 1
ATOM 1458 C C . LYS A 1 178 ? -7.544 -1.223 9.742 1.00 98.44 178 LYS A C 1
ATOM 1460 O O . LYS A 1 178 ? -8.098 -0.366 9.056 1.00 98.44 178 LYS A O 1
ATOM 1465 N N . ILE A 1 179 ? -6.293 -1.084 10.175 1.00 97.88 179 ILE A N 1
ATOM 1466 C CA . ILE A 1 179 ? -5.484 0.106 9.869 1.00 97.88 179 ILE A CA 1
ATOM 1467 C C . ILE A 1 179 ? -4.110 -0.254 9.315 1.00 97.88 179 ILE A C 1
ATOM 1469 O O . ILE A 1 179 ? -3.468 -1.207 9.761 1.00 97.88 179 ILE A O 1
ATOM 1473 N N . TRP A 1 180 ? -3.630 0.560 8.378 1.00 95.75 180 TRP A N 1
ATOM 1474 C CA . TRP A 1 180 ? -2.216 0.594 8.020 1.00 95.75 180 TRP A CA 1
ATOM 1475 C C . TRP A 1 180 ? -1.439 1.377 9.071 1.00 95.75 180 TRP A C 1
ATOM 1477 O O . TRP A 1 180 ? -1.770 2.530 9.355 1.00 95.75 180 TRP A O 1
ATOM 1487 N N . ASP A 1 181 ? -0.374 0.783 9.598 1.00 95.50 181 ASP A N 1
ATOM 1488 C CA . ASP A 1 181 ? 0.436 1.409 10.633 1.00 95.50 181 ASP A CA 1
ATOM 1489 C C . ASP A 1 181 ? 1.903 1.503 10.206 1.00 95.50 181 ASP A C 1
ATOM 1491 O O . ASP A 1 181 ? 2.544 0.496 9.911 1.00 95.50 181 ASP A O 1
ATOM 1495 N N . HIS A 1 182 ? 2.447 2.718 10.148 1.00 88.44 182 HIS A N 1
ATOM 1496 C CA . HIS A 1 182 ? 3.879 2.931 9.935 1.00 88.44 182 HIS A CA 1
ATOM 1497 C C . HIS A 1 182 ? 4.655 3.066 11.252 1.00 88.44 182 HIS A C 1
ATOM 1499 O O . HIS A 1 182 ? 5.879 3.054 11.228 1.00 88.44 182 HIS A O 1
ATOM 1505 N N . CYS A 1 183 ? 3.972 3.169 12.397 1.00 89.06 183 CYS A N 1
ATOM 1506 C CA . CYS A 1 183 ? 4.565 3.347 13.721 1.00 89.06 183 CYS A CA 1
ATOM 1507 C C . CYS A 1 183 ? 5.362 4.662 13.880 1.00 89.06 183 CYS A C 1
ATOM 1509 O O . CYS A 1 183 ? 6.199 4.795 14.775 1.00 89.06 183 CYS A O 1
ATOM 1511 N N . ARG A 1 184 ? 5.073 5.670 13.042 1.00 82.88 184 ARG A N 1
ATOM 1512 C CA . ARG A 1 184 ? 5.758 6.982 13.017 1.00 82.88 184 ARG A CA 1
ATOM 1513 C C . ARG A 1 184 ? 5.537 7.831 14.261 1.00 82.88 184 ARG A C 1
ATOM 1515 O O . ARG A 1 184 ? 6.326 8.722 14.552 1.00 82.88 184 ARG A O 1
ATOM 1522 N N . TYR A 1 185 ? 4.475 7.545 15.005 1.00 83.56 185 TYR A N 1
ATOM 1523 C CA . TYR A 1 185 ? 4.169 8.208 16.268 1.00 83.56 185 TYR A CA 1
ATOM 1524 C C . TYR A 1 185 ? 5.152 7.833 17.393 1.00 83.56 185 TYR A C 1
ATOM 1526 O O . TYR A 1 185 ? 5.102 8.445 18.459 1.00 83.56 185 TYR A O 1
ATOM 1534 N N . VAL A 1 186 ? 6.034 6.843 17.185 1.00 87.12 186 VAL A N 1
ATOM 1535 C CA . VAL A 1 186 ? 7.050 6.465 18.171 1.00 87.12 186 VAL A CA 1
ATOM 1536 C C . VAL A 1 186 ? 8.292 7.334 18.012 1.00 87.12 186 VAL A C 1
ATOM 1538 O O . VAL A 1 186 ? 9.091 7.172 17.090 1.00 87.12 186 VAL A O 1
ATOM 1541 N N . THR A 1 187 ? 8.480 8.244 18.957 1.00 87.00 187 THR A N 1
ATOM 1542 C CA . THR A 1 187 ? 9.612 9.170 19.012 1.00 87.00 187 THR A CA 1
ATOM 1543 C C . THR A 1 187 ? 10.734 8.650 19.910 1.00 87.00 187 THR A C 1
ATOM 1545 O O . THR A 1 187 ? 11.915 8.866 19.622 1.00 87.00 187 THR A O 1
ATOM 1548 N N . ASN A 1 188 ? 10.402 7.899 20.967 1.00 87.69 188 ASN A N 1
ATOM 1549 C CA . ASN A 1 188 ? 11.394 7.357 21.894 1.00 87.69 188 ASN A CA 1
ATOM 1550 C C . ASN A 1 188 ? 11.904 5.977 21.457 1.00 87.69 188 ASN A C 1
ATOM 1552 O O . ASN A 1 188 ? 11.432 4.936 21.917 1.00 87.69 188 ASN A O 1
ATOM 1556 N N . LYS A 1 189 ? 12.947 5.962 20.621 1.00 87.88 189 LYS A N 1
ATOM 1557 C CA . LYS A 1 189 ? 13.523 4.713 20.091 1.00 87.88 189 LYS A CA 1
ATOM 1558 C C . LYS A 1 189 ? 14.134 3.790 21.154 1.00 87.88 189 LYS A C 1
ATOM 1560 O O . LYS A 1 189 ? 14.233 2.591 20.923 1.00 87.88 189 LYS A O 1
ATOM 1565 N N . ASN A 1 190 ? 14.523 4.322 22.316 1.00 89.75 190 ASN A N 1
ATOM 1566 C CA . ASN A 1 190 ? 15.128 3.536 23.399 1.00 89.75 190 ASN A CA 1
ATOM 1567 C C . ASN A 1 190 ? 14.085 2.831 24.277 1.00 89.75 190 ASN A C 1
ATOM 1569 O O . ASN A 1 190 ? 14.410 1.860 24.960 1.00 89.75 190 ASN A O 1
ATOM 1573 N N . ARG A 1 191 ? 12.850 3.345 24.309 1.00 91.62 191 ARG A N 1
ATOM 1574 C CA . ARG A 1 191 ? 11.722 2.782 25.065 1.00 91.62 191 ARG A CA 1
ATOM 1575 C C . ARG A 1 191 ? 10.435 2.883 24.234 1.00 91.62 191 ARG A C 1
ATOM 1577 O O . ARG A 1 191 ? 9.527 3.619 24.615 1.00 91.62 191 ARG A O 1
ATOM 1584 N N . PRO A 1 192 ? 10.350 2.159 23.103 1.00 92.75 192 PRO A N 1
ATOM 1585 C CA . PRO A 1 192 ? 9.268 2.342 22.135 1.00 92.75 192 PRO A CA 1
ATOM 1586 C C . PRO A 1 192 ? 7.912 1.814 22.633 1.00 92.75 192 PRO A C 1
ATOM 1588 O O . PRO A 1 192 ? 6.866 2.268 22.173 1.00 92.75 192 PRO A O 1
ATOM 1591 N N . TYR A 1 193 ? 7.923 0.880 23.592 1.00 96.94 193 TYR A N 1
ATOM 1592 C CA . TYR A 1 193 ? 6.728 0.175 24.058 1.00 96.94 193 TYR A CA 1
ATOM 1593 C C . TYR A 1 193 ? 5.612 1.098 24.556 1.00 96.94 193 TYR A C 1
ATOM 1595 O O . TYR A 1 193 ? 4.464 0.893 24.184 1.00 96.94 193 TYR A O 1
ATOM 1603 N N . ASP A 1 194 ? 5.917 2.103 25.379 1.00 96.06 194 ASP A N 1
ATOM 1604 C CA . ASP A 1 194 ? 4.873 2.908 26.032 1.00 96.06 194 ASP A CA 1
ATOM 1605 C C . ASP A 1 194 ? 4.073 3.746 25.020 1.00 96.06 194 ASP A C 1
ATOM 1607 O O . ASP A 1 194 ? 2.869 3.950 25.180 1.00 96.06 194 ASP A O 1
ATOM 1611 N N . GLU A 1 195 ? 4.729 4.227 23.960 1.00 94.94 195 GLU A N 1
ATOM 1612 C CA . GLU A 1 195 ? 4.076 4.969 22.876 1.00 94.94 195 GLU A CA 1
ATOM 1613 C C . GLU A 1 195 ? 3.288 4.035 21.951 1.00 94.94 195 GLU A C 1
ATOM 1615 O O . GLU A 1 195 ? 2.152 4.355 21.601 1.00 94.94 195 GLU A O 1
ATOM 1620 N N . MET A 1 196 ? 3.836 2.853 21.634 1.00 96.56 196 MET A N 1
ATOM 1621 C CA . MET A 1 196 ? 3.118 1.786 20.921 1.00 96.56 196 MET A CA 1
ATOM 1622 C C . MET A 1 196 ? 1.852 1.367 21.667 1.00 96.56 196 MET A C 1
ATOM 1624 O O . MET A 1 196 ? 0.771 1.397 21.089 1.00 96.56 196 MET A O 1
ATOM 1628 N N . ALA A 1 197 ? 1.971 1.031 22.951 1.00 98.06 197 ALA A N 1
ATOM 1629 C CA . ALA A 1 197 ? 0.865 0.573 23.782 1.00 98.06 197 ALA A CA 1
ATOM 1630 C C . ALA A 1 197 ? -0.250 1.612 23.863 1.00 98.06 197 ALA A C 1
ATOM 1632 O O . ALA A 1 197 ? -1.405 1.270 23.636 1.00 98.06 197 ALA A O 1
ATOM 1633 N N . ARG A 1 198 ? 0.089 2.885 24.099 1.00 97.06 198 ARG A N 1
ATOM 1634 C CA . ARG A 1 198 ? -0.905 3.962 24.162 1.00 97.06 198 ARG A CA 1
ATOM 1635 C C . ARG A 1 198 ? -1.656 4.126 22.845 1.00 97.06 198 ARG A C 1
ATOM 1637 O O . ARG A 1 198 ? -2.877 4.216 22.853 1.00 97.06 198 ARG A O 1
ATOM 1644 N N . HIS A 1 199 ? -0.936 4.158 21.722 1.00 95.88 199 HIS A N 1
ATOM 1645 C CA . HIS A 1 199 ? -1.562 4.302 20.410 1.00 95.88 199 HIS A CA 1
ATOM 1646 C C . HIS A 1 199 ? -2.476 3.113 20.090 1.00 95.88 199 HIS A C 1
ATOM 1648 O O . HIS A 1 199 ? -3.637 3.298 19.731 1.00 95.88 199 HIS A O 1
ATOM 1654 N N . LEU A 1 200 ? -1.971 1.893 20.273 1.00 97.88 200 LEU A N 1
ATOM 1655 C CA . LEU A 1 200 ? -2.696 0.660 19.981 1.00 97.88 200 LEU A CA 1
ATOM 1656 C C . LEU A 1 200 ? -3.913 0.474 20.894 1.00 97.88 200 LEU A C 1
ATOM 1658 O O . LEU A 1 200 ? -4.966 0.058 20.424 1.00 97.88 200 LEU A O 1
ATOM 1662 N N . GLU A 1 201 ? -3.820 0.858 22.167 1.00 98.25 201 GLU A N 1
ATOM 1663 C CA . GLU A 1 201 ? -4.969 0.885 23.075 1.00 98.25 201 GLU A CA 1
ATOM 1664 C C . GLU A 1 201 ? -6.044 1.873 22.596 1.00 98.25 201 GLU A C 1
ATOM 1666 O O . GLU A 1 201 ? -7.229 1.538 22.605 1.00 98.25 201 GLU A O 1
ATOM 1671 N N . THR A 1 202 ? -5.656 3.068 22.135 1.00 97.75 202 THR A N 1
ATOM 1672 C CA . THR A 1 202 ? -6.599 4.034 21.547 1.00 97.75 202 THR A CA 1
ATOM 1673 C C . THR A 1 202 ? -7.284 3.465 20.304 1.00 97.75 202 THR A C 1
ATOM 1675 O O . THR A 1 202 ? -8.502 3.584 20.183 1.00 97.75 202 THR A O 1
ATOM 1678 N N . MET A 1 203 ? -6.538 2.812 19.406 1.00 97.75 203 MET A N 1
ATOM 1679 C CA . MET A 1 203 ? -7.110 2.184 18.207 1.00 97.75 203 MET A CA 1
ATOM 1680 C C . MET A 1 203 ? -8.076 1.048 18.567 1.00 97.75 203 MET A C 1
ATOM 1682 O O . MET A 1 203 ? -9.183 0.989 18.034 1.00 97.75 203 MET A O 1
ATOM 1686 N N . ALA A 1 204 ? -7.701 0.181 19.511 1.00 97.88 204 ALA A N 1
ATOM 1687 C CA . ALA A 1 204 ? -8.551 -0.914 19.975 1.00 97.88 204 ALA A CA 1
ATOM 1688 C C . ALA A 1 204 ? -9.849 -0.405 20.621 1.00 97.88 204 ALA A C 1
ATOM 1690 O O . ALA A 1 204 ? -10.927 -0.911 20.319 1.00 97.88 204 ALA A O 1
ATOM 1691 N N . LYS A 1 205 ? -9.772 0.643 21.455 1.00 97.56 205 LYS A N 1
ATOM 1692 C CA . LYS A 1 205 ? -10.951 1.302 22.051 1.00 97.56 205 LYS A CA 1
ATOM 1693 C C . LYS A 1 205 ? -11.862 1.961 21.020 1.00 97.56 205 LYS A C 1
ATOM 1695 O O . LYS A 1 205 ? -13.034 2.176 21.310 1.00 97.56 205 LYS A O 1
ATOM 1700 N N . ALA A 1 206 ? -11.328 2.320 19.856 1.00 96.94 206 ALA A N 1
ATOM 1701 C CA . ALA A 1 206 ? -12.128 2.823 18.752 1.00 96.94 206 ALA A CA 1
ATOM 1702 C C . ALA A 1 206 ? -12.789 1.707 17.927 1.00 96.94 206 ALA A C 1
ATOM 1704 O O . ALA A 1 206 ? -13.590 2.024 17.063 1.00 96.94 206 ALA A O 1
ATOM 1705 N N . GLY A 1 207 ? -12.465 0.434 18.184 1.00 97.12 207 GLY A N 1
ATOM 1706 C CA . GLY A 1 207 ? -13.028 -0.720 17.481 1.00 97.12 207 GLY A CA 1
ATOM 1707 C C . GLY A 1 207 ? -12.171 -1.252 16.329 1.00 97.12 207 GLY A C 1
ATOM 1708 O O . GLY A 1 207 ? -12.607 -2.132 15.585 1.00 97.12 207 GLY A O 1
ATOM 1709 N N . VAL A 1 208 ? -10.927 -0.775 16.183 1.00 98.00 208 VAL A N 1
ATOM 1710 C CA . VAL A 1 208 ? -9.964 -1.386 15.254 1.00 98.00 208 VAL A CA 1
ATOM 1711 C C . VAL A 1 208 ? -9.681 -2.819 15.702 1.00 98.00 208 VAL A C 1
ATOM 1713 O O . VAL A 1 208 ? -9.393 -3.062 16.869 1.00 98.00 208 VAL A O 1
ATOM 1716 N N . SER A 1 209 ? -9.725 -3.777 14.775 1.00 97.88 209 SER A N 1
ATOM 1717 C CA . SER A 1 209 ? -9.502 -5.198 15.081 1.00 97.88 209 SER A CA 1
ATOM 1718 C C . SER A 1 209 ? -8.092 -5.682 14.743 1.00 97.88 209 SER A C 1
ATOM 1720 O O . SER A 1 209 ? -7.644 -6.737 15.206 1.00 97.88 209 SER A O 1
ATOM 1722 N N . THR A 1 210 ? -7.404 -4.992 13.832 1.00 98.62 210 THR A N 1
ATOM 1723 C CA . THR A 1 210 ? -6.136 -5.459 13.262 1.00 98.62 210 THR A CA 1
ATOM 1724 C C . THR A 1 210 ? -5.281 -4.295 12.791 1.00 98.62 210 THR A C 1
ATOM 1726 O O . THR A 1 210 ? -5.780 -3.382 12.130 1.00 98.62 210 THR A O 1
ATOM 1729 N N . THR A 1 211 ? -3.985 -4.365 13.080 1.00 98.38 211 THR A N 1
ATOM 1730 C CA . THR A 1 211 ? -2.993 -3.421 12.568 1.00 98.38 211 THR A CA 1
ATOM 1731 C C . THR A 1 211 ? -2.071 -4.098 11.568 1.00 98.38 211 THR A C 1
ATOM 1733 O O . THR A 1 211 ? -1.649 -5.242 11.742 1.00 98.38 211 THR A O 1
ATOM 1736 N N . ILE A 1 212 ? -1.778 -3.385 10.486 1.00 98.69 212 ILE A N 1
ATOM 1737 C CA . ILE A 1 212 ? -0.926 -3.851 9.397 1.00 98.69 212 ILE A CA 1
ATOM 1738 C C . ILE A 1 212 ? 0.374 -3.050 9.474 1.00 98.69 212 ILE A C 1
ATOM 1740 O O . ILE A 1 212 ? 0.475 -1.946 8.929 1.00 98.69 212 ILE A O 1
ATOM 1744 N N . ILE A 1 213 ? 1.340 -3.584 10.223 1.00 98.12 213 ILE A N 1
ATOM 1745 C CA . ILE A 1 213 ? 2.542 -2.869 10.665 1.00 98.12 213 ILE A CA 1
ATOM 1746 C C . ILE A 1 213 ? 3.638 -2.875 9.601 1.00 98.12 213 ILE A C 1
ATOM 1748 O O . ILE A 1 213 ? 4.056 -3.924 9.112 1.00 98.12 213 ILE A O 1
ATOM 1752 N N . TYR A 1 214 ? 4.143 -1.693 9.254 1.00 95.56 214 TYR A N 1
ATOM 1753 C CA . TYR A 1 214 ? 5.216 -1.515 8.286 1.00 95.56 214 TYR A CA 1
ATOM 1754 C C . TYR A 1 214 ? 6.573 -1.932 8.834 1.00 95.56 214 TYR A C 1
ATOM 1756 O O . TYR A 1 214 ? 7.192 -1.241 9.646 1.00 95.56 214 TYR A O 1
ATOM 1764 N N . MET A 1 215 ? 7.079 -3.043 8.316 1.00 96.31 215 MET A N 1
ATOM 1765 C CA . MET A 1 215 ? 8.308 -3.643 8.816 1.00 96.31 215 MET A CA 1
ATOM 1766 C C . MET A 1 215 ? 9.592 -2.800 8.663 1.00 96.31 215 MET A C 1
ATOM 1768 O O . MET A 1 215 ? 10.510 -3.019 9.449 1.00 96.31 215 MET A O 1
ATOM 1772 N N . PRO A 1 216 ? 9.732 -1.862 7.705 1.00 89.50 216 PRO A N 1
ATOM 1773 C CA . PRO A 1 216 ? 10.885 -0.952 7.654 1.00 89.50 216 PRO A CA 1
ATOM 1774 C C . PRO A 1 216 ? 10.950 0.098 8.748 1.00 89.50 216 PRO A C 1
ATOM 1776 O O . PRO A 1 216 ? 12.043 0.539 9.082 1.00 89.50 216 PRO A O 1
ATOM 1779 N N . GLU A 1 217 ? 9.798 0.555 9.233 1.00 88.62 217 GLU A N 1
ATOM 1780 C CA . GLU A 1 217 ? 9.727 1.698 10.149 1.00 88.62 217 GLU A CA 1
ATOM 1781 C C . GLU A 1 217 ? 9.506 1.255 11.602 1.00 88.62 217 GLU A C 1
ATOM 1783 O O . GLU A 1 217 ? 9.821 1.998 12.531 1.00 88.62 217 GLU A O 1
ATOM 1788 N N . VAL A 1 218 ? 9.031 0.022 11.825 1.00 92.44 218 VAL A N 1
ATOM 1789 C CA . VAL A 1 218 ? 8.869 -0.521 13.176 1.00 92.44 218 VAL A CA 1
ATOM 1790 C C . VAL A 1 218 ? 10.222 -0.676 13.879 1.00 92.44 218 VAL A C 1
ATOM 1792 O O . VAL A 1 218 ? 11.102 -1.422 13.455 1.00 92.44 218 VAL A O 1
ATOM 1795 N N . ILE A 1 219 ? 10.375 0.024 15.003 1.00 92.62 219 ILE A N 1
ATOM 1796 C CA . ILE A 1 219 ? 11.625 0.055 15.779 1.00 92.62 219 ILE A CA 1
ATOM 1797 C C . ILE A 1 219 ? 11.882 -1.289 16.473 1.00 92.62 219 ILE A C 1
ATOM 1799 O O . ILE A 1 219 ? 13.009 -1.776 16.519 1.00 92.62 219 ILE A O 1
ATOM 1803 N N . SER A 1 220 ? 10.828 -1.888 17.028 1.00 96.06 220 SER A N 1
ATOM 1804 C CA . SER A 1 220 ? 10.871 -3.157 17.754 1.00 96.06 220 SER A CA 1
ATOM 1805 C C . SER A 1 220 ? 9.574 -3.912 17.492 1.00 96.06 220 SER A C 1
ATOM 1807 O O . SER A 1 220 ? 8.532 -3.579 18.056 1.00 96.06 220 SER A O 1
ATOM 1809 N N . LEU A 1 221 ? 9.622 -4.929 16.623 1.00 97.44 221 LEU A N 1
ATOM 1810 C CA . LEU A 1 221 ? 8.455 -5.785 16.378 1.00 97.44 221 LEU A CA 1
ATOM 1811 C C . LEU A 1 221 ? 8.048 -6.551 17.649 1.00 97.44 221 LEU A C 1
ATOM 1813 O O . LEU A 1 221 ? 6.872 -6.820 17.855 1.00 97.44 221 LEU A O 1
ATOM 1817 N N . ASP A 1 222 ? 9.008 -6.873 18.521 1.00 97.94 222 ASP A N 1
ATOM 1818 C CA . ASP A 1 222 ? 8.747 -7.550 19.794 1.00 97.94 222 ASP A CA 1
ATOM 1819 C C . ASP A 1 222 ? 7.853 -6.706 20.715 1.00 97.94 222 ASP A C 1
ATOM 1821 O O . ASP A 1 222 ? 6.797 -7.172 21.151 1.00 97.94 222 ASP A O 1
ATOM 1825 N N . ASP A 1 223 ? 8.227 -5.439 20.928 1.00 98.31 223 ASP A N 1
ATOM 1826 C CA . ASP A 1 223 ? 7.435 -4.498 21.723 1.00 98.31 223 ASP A CA 1
ATOM 1827 C C . ASP A 1 223 ? 6.096 -4.187 21.064 1.00 98.31 223 ASP A C 1
ATOM 1829 O O . ASP A 1 223 ? 5.085 -4.124 21.761 1.00 98.31 223 ASP A O 1
ATOM 1833 N N . TYR A 1 224 ? 6.073 -4.052 19.736 1.00 98.50 224 TYR A N 1
ATOM 1834 C CA . TYR A 1 224 ? 4.847 -3.796 18.991 1.00 98.50 224 TYR A CA 1
ATOM 1835 C C . TYR A 1 224 ? 3.843 -4.943 19.151 1.00 98.50 224 TYR A C 1
ATOM 1837 O O . TYR A 1 224 ? 2.698 -4.710 19.532 1.00 98.50 224 TYR A O 1
ATOM 1845 N N . CYS A 1 225 ? 4.270 -6.196 18.952 1.00 98.62 225 CYS A N 1
ATOM 1846 C CA . CYS A 1 225 ? 3.405 -7.360 19.150 1.00 98.62 225 CYS A CA 1
ATOM 1847 C C . CYS A 1 225 ? 2.952 -7.497 20.610 1.00 98.62 225 CYS A C 1
ATOM 1849 O O . CYS A 1 225 ? 1.805 -7.861 20.860 1.00 98.62 225 CYS A O 1
ATOM 1851 N N . ARG A 1 226 ? 3.817 -7.186 21.586 1.00 98.50 226 ARG A N 1
ATOM 1852 C CA . ARG A 1 226 ? 3.451 -7.189 23.012 1.00 98.50 226 ARG A CA 1
ATOM 1853 C C . ARG A 1 226 ? 2.388 -6.131 23.323 1.00 98.50 226 ARG A C 1
ATOM 1855 O O . ARG A 1 226 ? 1.431 -6.426 24.034 1.00 98.50 226 ARG A O 1
ATOM 1862 N N . ALA A 1 227 ? 2.544 -4.928 22.778 1.00 98.56 227 ALA A N 1
ATOM 1863 C CA . ALA A 1 227 ? 1.603 -3.826 22.936 1.00 98.56 227 ALA A CA 1
ATOM 1864 C C . ALA A 1 227 ? 0.254 -4.131 22.260 1.00 98.56 227 ALA A C 1
ATOM 1866 O O . ALA A 1 227 ? -0.794 -3.954 22.877 1.00 98.56 227 ALA A O 1
ATOM 1867 N N . ALA A 1 228 ? 0.278 -4.666 21.036 1.00 98.62 228 ALA A N 1
ATOM 1868 C CA . ALA A 1 228 ? -0.918 -5.085 20.310 1.00 98.62 228 ALA A CA 1
ATOM 1869 C C . ALA A 1 228 ? -1.675 -6.194 21.054 1.00 98.62 228 ALA A C 1
ATOM 1871 O O . ALA A 1 228 ? -2.883 -6.086 21.246 1.00 98.62 228 ALA A O 1
ATOM 1872 N N . ALA A 1 229 ? -0.965 -7.211 21.553 1.00 98.50 229 ALA A N 1
ATOM 1873 C CA . ALA A 1 229 ? -1.564 -8.286 22.339 1.00 98.50 229 ALA A CA 1
ATOM 1874 C C . ALA A 1 229 ? -2.212 -7.767 23.634 1.00 98.50 229 ALA A C 1
ATOM 1876 O O . ALA A 1 229 ? -3.314 -8.192 23.974 1.00 98.50 229 ALA A O 1
ATOM 1877 N N . ALA A 1 230 ? -1.571 -6.819 24.329 1.00 98.50 230 ALA A N 1
ATOM 1878 C CA . ALA A 1 230 ? -2.141 -6.183 25.519 1.00 98.50 230 ALA A CA 1
ATOM 1879 C C . ALA A 1 230 ? -3.424 -5.386 25.213 1.00 98.50 230 ALA A C 1
ATOM 1881 O O . ALA A 1 230 ? -4.316 -5.326 26.055 1.00 98.50 230 ALA A O 1
ATOM 1882 N N . ALA A 1 231 ? -3.529 -4.817 24.009 1.00 98.25 231 ALA A N 1
ATOM 1883 C CA . ALA A 1 231 ? -4.718 -4.121 23.520 1.00 98.25 231 ALA A CA 1
ATOM 1884 C C . ALA A 1 231 ? -5.769 -5.056 22.876 1.00 98.25 231 ALA A C 1
ATOM 1886 O O . ALA A 1 231 ? -6.845 -4.593 22.510 1.00 98.25 231 ALA A O 1
ATOM 1887 N N . GLY A 1 232 ? -5.481 -6.355 22.722 1.00 97.88 232 GLY A N 1
ATOM 1888 C CA . GLY A 1 232 ? -6.372 -7.316 22.058 1.00 97.88 232 GLY A CA 1
ATOM 1889 C C . GLY A 1 232 ? -6.395 -7.220 20.525 1.00 97.88 232 GLY A C 1
ATOM 1890 O O . GLY A 1 232 ? -7.328 -7.713 19.895 1.00 97.88 232 GLY A O 1
ATOM 1891 N N . LEU A 1 233 ? -5.383 -6.599 19.914 1.00 98.38 233 LEU A N 1
ATOM 1892 C CA . LEU A 1 233 ? -5.277 -6.413 18.467 1.00 98.38 233 LEU A CA 1
ATOM 1893 C C . LEU A 1 233 ? -4.525 -7.560 17.793 1.00 98.38 233 LEU A C 1
ATOM 1895 O O . LEU A 1 233 ? -3.514 -8.055 18.295 1.00 98.38 233 LEU A O 1
ATOM 1899 N N . LYS A 1 234 ? -4.977 -7.925 16.590 1.00 98.69 234 LYS A N 1
ATOM 1900 C CA . LYS A 1 234 ? -4.201 -8.767 15.671 1.00 98.69 234 LYS A CA 1
ATOM 1901 C C . LYS A 1 234 ? -3.144 -7.932 14.947 1.00 98.69 234 LYS A C 1
ATOM 1903 O O . LYS A 1 234 ? -3.382 -6.763 14.651 1.00 98.69 234 LYS A O 1
ATOM 1908 N N . VAL A 1 235 ? -2.022 -8.560 14.600 1.00 98.81 235 VAL A N 1
ATOM 1909 C CA . VAL A 1 235 ? -0.917 -7.920 13.871 1.00 98.81 235 VAL A CA 1
ATOM 1910 C C . VAL A 1 235 ? -0.670 -8.643 12.551 1.00 98.81 235 VAL A C 1
ATOM 1912 O O . VAL A 1 235 ? -0.438 -9.850 12.538 1.00 98.81 235 VAL A O 1
ATOM 1915 N N . GLU A 1 236 ? -0.680 -7.904 11.445 1.00 98.81 236 GLU A N 1
ATOM 1916 C CA . GLU A 1 236 ? -0.232 -8.373 10.132 1.00 98.81 236 GLU A CA 1
ATOM 1917 C C . GLU A 1 236 ? 1.100 -7.692 9.785 1.00 98.81 236 GLU A C 1
ATOM 1919 O O . GLU A 1 236 ? 1.194 -6.463 9.792 1.00 98.81 236 GLU A O 1
ATOM 1924 N N . ALA A 1 237 ? 2.148 -8.463 9.490 1.00 98.75 237 ALA A N 1
ATOM 1925 C CA . ALA A 1 237 ? 3.466 -7.897 9.195 1.00 98.75 237 ALA A CA 1
ATOM 1926 C C . ALA A 1 237 ? 3.573 -7.489 7.718 1.00 98.75 237 ALA A C 1
ATOM 1928 O O . ALA A 1 237 ? 3.614 -8.349 6.838 1.00 98.75 237 ALA A O 1
ATOM 1929 N N . ARG A 1 238 ? 3.643 -6.180 7.443 1.00 98.31 238 ARG A N 1
ATOM 1930 C CA . ARG A 1 238 ? 3.716 -5.615 6.088 1.00 98.31 238 ARG A CA 1
ATOM 1931 C C . ARG A 1 238 ? 5.144 -5.564 5.562 1.00 98.31 238 ARG A C 1
ATOM 1933 O O . ARG A 1 238 ? 5.948 -4.743 6.012 1.00 98.31 238 ARG A O 1
ATOM 1940 N N . ILE A 1 239 ? 5.421 -6.392 4.558 1.00 97.00 239 ILE A N 1
ATOM 1941 C CA . ILE A 1 239 ? 6.724 -6.539 3.891 1.00 97.00 239 ILE A CA 1
ATOM 1942 C C . ILE A 1 239 ? 6.598 -6.352 2.372 1.00 97.00 239 ILE A C 1
ATOM 1944 O O . ILE A 1 239 ? 5.509 -6.448 1.815 1.00 97.00 239 ILE A O 1
ATOM 1948 N N . PHE A 1 240 ? 7.714 -6.084 1.692 1.00 92.94 240 PHE A N 1
ATOM 1949 C CA . PHE A 1 240 ? 7.774 -5.807 0.247 1.00 92.94 240 PHE A CA 1
ATOM 1950 C C . PHE A 1 240 ? 9.073 -6.362 -0.364 1.00 92.94 240 PHE A C 1
ATOM 1952 O O . PHE A 1 240 ? 10.004 -6.646 0.390 1.00 92.94 240 PHE A O 1
ATOM 1959 N N . PRO A 1 241 ? 9.199 -6.488 -1.703 1.00 87.88 241 PRO A N 1
ATOM 1960 C CA . PRO A 1 241 ? 10.246 -7.293 -2.348 1.00 87.88 241 PRO A CA 1
ATOM 1961 C C . PRO A 1 241 ? 11.703 -6.939 -2.033 1.00 87.88 241 PRO A C 1
ATOM 1963 O O . PRO A 1 241 ? 12.581 -7.753 -2.281 1.00 87.88 241 PRO A O 1
ATOM 1966 N N . ALA A 1 242 ? 11.991 -5.727 -1.556 1.00 89.38 242 ALA A N 1
ATOM 1967 C CA . ALA A 1 242 ? 13.354 -5.307 -1.216 1.00 89.38 242 ALA A CA 1
ATOM 1968 C C . ALA A 1 242 ? 13.640 -5.365 0.293 1.00 89.38 242 ALA A C 1
ATOM 1970 O O . ALA A 1 242 ? 14.746 -5.049 0.729 1.00 89.38 242 ALA A O 1
ATOM 1971 N N . TRP A 1 243 ? 12.642 -5.719 1.104 1.00 93.94 243 TRP A N 1
ATOM 1972 C CA . TRP A 1 243 ? 12.760 -5.721 2.553 1.00 93.94 243 TRP A CA 1
ATOM 1973 C C . TRP A 1 243 ? 13.788 -6.757 3.013 1.00 93.94 243 TRP A C 1
ATOM 1975 O O . TRP A 1 243 ? 13.640 -7.946 2.743 1.00 93.94 243 TRP A O 1
ATOM 1985 N N . GLN A 1 244 ? 14.831 -6.275 3.699 1.00 94.31 244 GLN A N 1
ATOM 1986 C CA . GLN A 1 244 ? 15.972 -7.066 4.183 1.00 94.31 244 GLN A CA 1
ATOM 1987 C C . GLN A 1 244 ? 16.709 -7.875 3.099 1.00 94.31 244 GLN A C 1
ATOM 1989 O O . GLN A 1 244 ? 17.422 -8.828 3.407 1.00 94.31 244 GLN A O 1
ATOM 1994 N N . VAL A 1 245 ? 16.597 -7.467 1.833 1.00 94.12 245 VAL A N 1
ATOM 1995 C CA . VAL A 1 245 ? 17.432 -7.999 0.754 1.00 94.12 245 VAL A CA 1
ATOM 1996 C C . VAL A 1 245 ? 18.748 -7.233 0.742 1.00 94.12 245 VAL A C 1
ATOM 1998 O O . VAL A 1 245 ? 18.761 -6.013 0.594 1.00 94.12 245 VAL A O 1
ATOM 2001 N N . GLU A 1 246 ? 19.868 -7.936 0.885 1.00 93.75 246 GLU A N 1
ATOM 2002 C CA . GLU A 1 246 ? 21.191 -7.326 0.767 1.00 93.75 246 GLU A CA 1
ATOM 2003 C C . GLU A 1 246 ? 21.455 -6.919 -0.690 1.00 93.75 246 GLU A C 1
ATOM 2005 O O . GLU A 1 246 ? 21.322 -7.744 -1.590 1.00 93.75 246 GLU A O 1
ATOM 2010 N N . ASN A 1 247 ? 21.843 -5.663 -0.936 1.00 93.56 247 ASN A N 1
ATOM 2011 C CA . ASN A 1 247 ? 22.160 -5.137 -2.274 1.00 93.56 247 ASN A CA 1
ATOM 2012 C C . ASN A 1 247 ? 21.094 -5.491 -3.340 1.00 93.56 247 ASN A C 1
ATOM 2014 O O . ASN A 1 247 ? 21.398 -6.197 -4.307 1.00 93.56 247 ASN A O 1
ATOM 2018 N N . PRO A 1 248 ? 19.834 -5.045 -3.175 1.00 93.75 248 PRO A N 1
ATOM 2019 C CA . PRO A 1 248 ? 18.761 -5.411 -4.088 1.00 93.75 248 PRO A CA 1
ATOM 2020 C C . PRO A 1 248 ? 19.046 -4.893 -5.502 1.00 93.75 248 PRO A C 1
ATOM 2022 O O . PRO A 1 248 ? 19.451 -3.747 -5.709 1.00 93.75 248 PRO A O 1
ATOM 2025 N N . VAL A 1 249 ? 18.793 -5.736 -6.501 1.00 94.75 249 VAL A N 1
ATOM 2026 C CA . VAL A 1 249 ? 18.977 -5.387 -7.909 1.00 94.75 249 VAL A CA 1
ATOM 2027 C C . VAL A 1 249 ? 17.805 -4.538 -8.374 1.00 94.75 249 VAL A C 1
ATOM 2029 O O . VAL A 1 249 ? 16.679 -5.014 -8.545 1.00 94.75 249 VAL A O 1
ATOM 2032 N N . ASN A 1 250 ? 18.069 -3.260 -8.599 1.00 92.50 250 ASN A N 1
ATOM 2033 C CA . ASN A 1 250 ? 17.092 -2.338 -9.154 1.00 92.50 250 ASN A CA 1
ATOM 2034 C C . ASN A 1 250 ? 16.910 -2.535 -10.659 1.00 92.50 250 ASN A C 1
ATOM 2036 O O . ASN A 1 250 ? 17.747 -3.121 -11.350 1.00 92.50 250 ASN A O 1
ATOM 2040 N N . ARG A 1 251 ? 15.786 -2.042 -11.180 1.00 90.38 251 ARG A N 1
ATOM 2041 C CA . ARG A 1 251 ? 15.543 -1.969 -12.616 1.00 90.38 251 ARG A CA 1
ATOM 2042 C C . ARG A 1 251 ? 16.675 -1.197 -13.280 1.00 90.38 251 ARG A C 1
ATOM 2044 O O . ARG A 1 251 ? 16.963 -0.065 -12.906 1.00 90.38 251 ARG A O 1
ATOM 2051 N N . THR A 1 252 ? 17.282 -1.802 -14.289 1.00 92.06 252 THR A N 1
ATOM 2052 C CA . THR A 1 252 ? 18.364 -1.179 -15.050 1.00 92.06 252 THR A CA 1
ATOM 2053 C C . THR A 1 252 ? 17.804 -0.578 -16.330 1.00 92.06 252 THR A C 1
ATOM 2055 O O . THR A 1 252 ? 17.074 -1.249 -17.057 1.00 92.06 252 THR A O 1
ATOM 2058 N N . LEU A 1 253 ? 18.144 0.677 -16.600 1.00 91.38 253 LEU A N 1
ATOM 2059 C CA . LEU A 1 253 ? 17.871 1.382 -17.850 1.00 91.38 253 LEU A CA 1
ATOM 2060 C C . LEU A 1 253 ? 19.114 2.211 -18.206 1.00 91.38 253 LEU A C 1
ATOM 2062 O O . LEU A 1 253 ? 19.796 2.686 -17.294 1.00 91.38 253 LEU A O 1
ATOM 2066 N N . PRO A 1 254 ? 19.436 2.388 -19.495 1.00 92.06 254 PRO A N 1
ATOM 2067 C CA . PRO A 1 254 ? 20.507 3.275 -19.914 1.00 92.06 254 PRO A CA 1
ATOM 2068 C C . PRO A 1 254 ? 20.128 4.734 -19.626 1.00 92.06 254 PRO A C 1
ATOM 2070 O O . PRO A 1 254 ? 18.954 5.100 -19.619 1.00 92.06 254 PRO A O 1
ATOM 2073 N N . GLU A 1 255 ? 21.129 5.592 -19.416 1.00 93.75 255 GLU A N 1
ATOM 2074 C CA . GLU A 1 255 ? 20.900 6.985 -18.994 1.00 93.75 255 GLU A CA 1
ATOM 2075 C C . GLU A 1 255 ? 20.021 7.776 -19.974 1.00 93.75 255 GLU A C 1
ATOM 2077 O O . GLU A 1 255 ? 19.238 8.621 -19.552 1.00 93.75 255 GLU A O 1
ATOM 2082 N N . HIS A 1 256 ? 20.091 7.482 -21.277 1.00 93.19 256 HIS A N 1
ATOM 2083 C CA . HIS A 1 256 ? 19.227 8.146 -22.254 1.00 93.19 256 HIS A CA 1
ATOM 2084 C C . HIS A 1 256 ? 17.741 7.812 -22.048 1.00 93.19 256 HIS A C 1
ATOM 2086 O O . HIS A 1 256 ? 16.920 8.723 -22.124 1.00 93.19 256 HIS A O 1
ATOM 2092 N N . ASP A 1 257 ? 17.406 6.561 -21.712 1.00 91.69 257 ASP A N 1
ATOM 2093 C CA . ASP A 1 257 ? 16.034 6.138 -21.402 1.00 91.69 257 ASP A CA 1
ATOM 2094 C C . ASP A 1 257 ? 15.558 6.759 -20.082 1.00 91.69 257 ASP A C 1
ATOM 2096 O O . ASP A 1 257 ? 14.421 7.213 -19.981 1.00 91.69 257 ASP A O 1
ATOM 2100 N N . LEU A 1 258 ? 16.432 6.837 -19.069 1.00 90.06 258 LEU A N 1
ATOM 2101 C CA . LEU A 1 258 ? 16.117 7.501 -17.798 1.00 90.06 258 LEU A CA 1
ATOM 2102 C C . LEU A 1 258 ? 15.859 9.002 -17.988 1.00 90.06 258 LEU A C 1
ATOM 2104 O O . LEU A 1 258 ? 14.908 9.545 -17.423 1.00 90.06 258 LEU A O 1
ATOM 2108 N N . ALA A 1 259 ? 16.674 9.671 -18.801 1.00 92.19 259 ALA A N 1
ATOM 2109 C CA . ALA A 1 259 ? 16.505 11.083 -19.122 1.00 92.19 259 ALA A CA 1
ATOM 2110 C C . ALA A 1 259 ? 15.260 11.341 -19.989 1.00 92.19 259 ALA A C 1
ATOM 2112 O O . ALA A 1 259 ? 14.610 12.379 -19.854 1.00 92.19 259 ALA A O 1
ATOM 2113 N N . GLU A 1 260 ? 14.909 10.421 -20.890 1.00 91.31 260 GLU A N 1
ATOM 2114 C CA . GLU A 1 260 ? 13.661 10.496 -21.651 1.00 91.31 260 GLU A CA 1
ATOM 2115 C C . GLU A 1 260 ? 12.441 10.302 -20.744 1.00 91.31 260 GLU A C 1
ATOM 2117 O O . GLU A 1 260 ? 11.520 11.119 -20.792 1.00 91.31 260 GLU A O 1
ATOM 2122 N N . MET A 1 261 ? 12.474 9.293 -19.867 1.00 86.44 261 MET A N 1
ATOM 2123 C CA . MET A 1 261 ? 11.439 9.041 -18.866 1.00 86.44 261 MET A CA 1
ATOM 2124 C C . MET A 1 261 ? 11.178 10.288 -18.018 1.00 86.44 261 MET A C 1
ATOM 2126 O O . MET A 1 261 ? 10.033 10.714 -17.880 1.00 86.44 261 MET A O 1
ATOM 2130 N N . GLU A 1 262 ? 12.236 10.918 -17.506 1.00 87.31 262 GLU A N 1
ATOM 2131 C CA . GLU A 1 262 ? 12.123 12.138 -16.707 1.00 87.31 262 GLU A CA 1
ATOM 2132 C C . GLU A 1 262 ? 11.512 13.293 -17.496 1.00 87.31 262 GLU A C 1
ATOM 2134 O O . GLU A 1 262 ? 10.651 14.010 -16.991 1.00 87.31 262 GLU A O 1
ATOM 2139 N N . ARG A 1 263 ? 11.924 13.465 -18.752 1.00 87.38 263 ARG A N 1
ATOM 2140 C CA . ARG A 1 263 ? 11.410 14.528 -19.618 1.00 87.38 263 ARG A CA 1
ATOM 2141 C C . ARG A 1 263 ? 9.933 14.336 -19.942 1.00 87.38 263 ARG A C 1
ATOM 2143 O O . ARG A 1 263 ? 9.194 15.313 -19.985 1.00 87.38 263 ARG A O 1
ATOM 2150 N N . ARG A 1 264 ? 9.519 13.094 -20.204 1.00 82.56 264 ARG A N 1
ATOM 2151 C CA . ARG A 1 264 ? 8.156 12.766 -20.632 1.00 82.56 264 ARG A CA 1
ATOM 2152 C C . ARG A 1 264 ? 7.180 12.676 -19.463 1.00 82.56 264 ARG A C 1
ATOM 2154 O O . ARG A 1 264 ? 6.023 13.049 -19.616 1.00 82.56 264 ARG A O 1
ATOM 2161 N N . PHE A 1 265 ? 7.638 12.183 -18.316 1.00 76.31 265 PHE A N 1
ATOM 2162 C CA . PHE A 1 265 ? 6.776 11.830 -17.186 1.00 76.31 265 PHE A CA 1
ATOM 2163 C C . PHE A 1 265 ? 7.116 12.566 -15.887 1.00 76.31 265 PHE A C 1
ATOM 2165 O O . PHE A 1 265 ? 6.472 12.337 -14.867 1.00 76.31 265 PHE A O 1
ATOM 2172 N N . GLY A 1 266 ? 8.128 13.436 -15.890 1.00 79.25 266 GLY A N 1
ATOM 2173 C CA . GLY A 1 266 ? 8.535 14.207 -14.715 1.00 79.25 266 GLY A CA 1
ATOM 2174 C C . GLY A 1 266 ? 9.169 13.371 -13.599 1.00 79.25 266 GLY A C 1
ATOM 2175 O O . GLY A 1 266 ? 9.345 13.886 -12.494 1.00 79.25 266 GLY A O 1
ATOM 2176 N N . ILE A 1 267 ? 9.494 12.099 -13.865 1.00 78.19 267 ILE A N 1
ATOM 2177 C CA . ILE A 1 267 ? 9.999 11.136 -12.883 1.00 78.19 267 ILE A CA 1
ATOM 2178 C C . ILE A 1 267 ? 11.114 10.260 -13.466 1.00 78.19 267 ILE A C 1
ATOM 2180 O O . ILE A 1 267 ? 11.028 9.810 -14.605 1.00 78.19 267 ILE A O 1
ATOM 2184 N N . ARG A 1 268 ? 12.128 9.956 -12.647 1.00 85.62 268 ARG A N 1
ATOM 2185 C CA . ARG A 1 268 ? 13.075 8.853 -12.870 1.00 85.62 268 ARG A CA 1
ATOM 2186 C C . ARG A 1 268 ? 12.732 7.706 -11.927 1.00 85.62 268 ARG A C 1
ATOM 2188 O O . ARG A 1 268 ? 12.886 7.854 -10.716 1.00 85.62 268 ARG A O 1
ATOM 2195 N N . LEU A 1 269 ? 12.267 6.576 -12.458 1.00 80.69 269 LEU A N 1
ATOM 2196 C CA . LEU A 1 269 ? 11.884 5.416 -11.650 1.00 80.69 269 LEU A CA 1
ATOM 2197 C C . LEU A 1 269 ? 12.731 4.186 -11.984 1.00 80.69 269 LEU A C 1
ATOM 2199 O O . LEU A 1 269 ? 12.680 3.663 -13.096 1.00 80.69 269 LEU A O 1
ATOM 2203 N N . ALA A 1 270 ? 13.459 3.697 -10.983 1.00 85.50 270 ALA A N 1
ATOM 2204 C CA . ALA A 1 270 ? 14.279 2.494 -11.062 1.00 85.50 270 ALA A CA 1
ATOM 2205 C C . ALA A 1 270 ? 14.286 1.763 -9.706 1.00 85.50 270 ALA A C 1
ATOM 2207 O O . ALA A 1 270 ? 15.322 1.697 -9.048 1.00 85.50 270 ALA A O 1
ATOM 2208 N N . LYS A 1 271 ? 13.129 1.262 -9.239 1.00 86.06 271 LYS A N 1
ATOM 2209 C CA . LYS A 1 271 ? 13.085 0.477 -7.993 1.00 86.06 271 LYS A CA 1
ATOM 2210 C C . LYS A 1 271 ? 13.448 -0.984 -8.256 1.00 86.06 271 LYS A C 1
ATOM 2212 O O . LYS A 1 271 ? 13.826 -1.366 -9.363 1.00 86.06 271 LYS A O 1
ATOM 2217 N N . THR A 1 272 ? 13.369 -1.797 -7.212 1.00 89.88 272 THR A N 1
ATOM 2218 C CA . THR A 1 272 ? 13.744 -3.211 -7.194 1.00 89.88 272 THR A CA 1
ATOM 2219 C C . THR A 1 272 ? 13.061 -4.009 -8.304 1.00 89.88 272 THR A C 1
ATOM 2221 O O . THR A 1 272 ? 11.848 -3.953 -8.494 1.00 89.88 272 THR A O 1
ATOM 2224 N N . CYS A 1 273 ? 13.848 -4.769 -9.064 1.00 91.19 273 CYS A N 1
ATOM 2225 C CA . CYS A 1 273 ? 13.333 -5.592 -10.148 1.00 91.19 273 CYS A CA 1
ATOM 2226 C C . CYS A 1 273 ? 12.625 -6.837 -9.592 1.00 91.19 273 CYS A C 1
ATOM 2228 O O . CYS A 1 273 ? 13.278 -7.723 -9.038 1.00 91.19 273 CYS A O 1
ATOM 2230 N N . ALA A 1 274 ? 11.312 -6.945 -9.809 1.00 88.50 274 ALA A N 1
ATOM 2231 C CA . ALA A 1 274 ? 10.509 -8.095 -9.378 1.00 88.50 274 ALA A CA 1
ATOM 2232 C C . ALA A 1 274 ? 10.872 -9.416 -10.091 1.00 88.50 274 ALA A C 1
ATOM 2234 O O . ALA A 1 274 ? 10.531 -10.492 -9.613 1.00 88.50 274 ALA A O 1
ATOM 2235 N N . ASN A 1 275 ? 11.578 -9.352 -11.227 1.00 89.31 275 ASN A N 1
ATOM 2236 C CA . ASN A 1 275 ? 11.986 -10.535 -11.993 1.00 89.31 275 ASN A CA 1
ATOM 2237 C C . ASN A 1 275 ? 13.363 -11.080 -11.597 1.00 89.31 275 ASN A C 1
ATOM 2239 O O . ASN A 1 275 ? 13.737 -12.158 -12.057 1.00 89.31 275 ASN A O 1
ATOM 2243 N N . HIS A 1 276 ? 14.156 -10.328 -10.830 1.00 94.06 276 HIS A N 1
ATOM 2244 C CA . HIS A 1 276 ? 15.539 -10.710 -10.582 1.00 94.06 276 HIS A CA 1
ATOM 2245 C C . HIS A 1 276 ? 15.617 -11.792 -9.486 1.00 94.06 276 HIS A C 1
ATOM 2247 O O . HIS A 1 276 ? 15.160 -11.531 -8.369 1.00 94.06 276 HIS A O 1
ATOM 2253 N N . PRO A 1 277 ? 16.227 -12.971 -9.745 1.00 94.19 277 PRO A N 1
ATOM 2254 C CA . PRO A 1 277 ? 16.281 -14.074 -8.781 1.00 94.19 277 PRO A CA 1
ATOM 2255 C C . PRO A 1 277 ? 16.871 -13.679 -7.425 1.00 94.19 277 PRO A C 1
ATOM 2257 O O . PRO A 1 277 ? 16.268 -13.989 -6.411 1.00 94.19 277 PRO A O 1
ATOM 2260 N N . HIS A 1 278 ? 17.961 -12.898 -7.401 1.00 95.81 278 HIS A N 1
ATOM 2261 C CA . HIS A 1 278 ? 18.554 -12.377 -6.153 1.00 95.81 278 HIS A CA 1
ATOM 2262 C C . HIS A 1 278 ? 17.537 -11.679 -5.238 1.00 95.81 278 HIS A C 1
ATOM 2264 O O . HIS A 1 278 ? 17.491 -11.951 -4.044 1.00 95.81 278 HIS A O 1
ATOM 2270 N N . ASN A 1 279 ? 16.679 -10.821 -5.801 1.00 95.19 279 ASN A N 1
ATOM 2271 C CA . ASN A 1 279 ? 15.675 -10.106 -5.013 1.00 95.19 279 ASN A CA 1
ATOM 2272 C C . ASN A 1 279 ? 14.611 -11.059 -4.486 1.00 95.19 279 ASN A C 1
ATOM 2274 O O . ASN A 1 279 ? 14.238 -10.985 -3.323 1.00 95.19 279 ASN A O 1
ATOM 2278 N N . ARG A 1 280 ? 14.135 -11.964 -5.347 1.00 94.50 280 ARG A N 1
ATOM 2279 C CA . ARG A 1 280 ? 13.120 -12.951 -4.983 1.00 94.50 280 ARG A CA 1
ATOM 2280 C C . ARG A 1 280 ? 13.626 -13.871 -3.875 1.00 94.50 280 ARG A C 1
ATOM 2282 O O . ARG A 1 280 ? 12.946 -14.049 -2.873 1.00 94.50 280 ARG A O 1
ATOM 2289 N N . ASP A 1 281 ? 14.806 -14.443 -4.061 1.00 96.25 281 ASP A N 1
ATOM 2290 C CA . ASP A 1 281 ? 15.369 -15.440 -3.161 1.00 96.25 281 ASP A CA 1
ATOM 2291 C C . ASP A 1 281 ? 15.768 -14.785 -1.823 1.00 96.25 281 ASP A C 1
ATOM 2293 O O . ASP A 1 281 ? 15.474 -15.332 -0.760 1.00 96.25 281 ASP A O 1
ATOM 2297 N N . GLY A 1 282 ? 16.327 -13.567 -1.857 1.00 97.56 282 GLY A N 1
ATOM 2298 C CA . GLY A 1 282 ? 16.604 -12.772 -0.658 1.00 97.56 282 GLY A CA 1
ATOM 2299 C C . GLY A 1 282 ? 15.338 -12.385 0.112 1.00 97.56 282 GLY A C 1
ATOM 2300 O O . GLY A 1 282 ? 15.288 -12.540 1.330 1.00 97.56 282 GLY A O 1
ATOM 2301 N N . PHE A 1 283 ? 14.286 -11.945 -0.585 1.00 97.19 283 PHE A N 1
ATOM 2302 C CA . PHE A 1 283 ? 13.008 -11.596 0.039 1.00 97.19 283 PHE A CA 1
ATOM 2303 C C . PHE A 1 283 ? 12.351 -12.810 0.703 1.00 97.19 283 PHE A C 1
ATOM 2305 O O . PHE A 1 283 ? 11.880 -12.718 1.835 1.00 97.19 283 PHE A O 1
ATOM 2312 N N . LEU A 1 284 ? 12.367 -13.967 0.035 1.00 97.69 284 LEU A N 1
ATOM 2313 C CA . LEU A 1 284 ? 11.858 -15.221 0.593 1.00 97.69 284 LEU A CA 1
ATOM 2314 C C . LEU A 1 284 ? 12.655 -15.671 1.824 1.00 97.69 284 LEU A C 1
ATOM 2316 O O . LEU A 1 284 ? 12.061 -16.151 2.790 1.00 97.69 284 LEU A O 1
ATOM 2320 N N . ALA A 1 285 ? 13.979 -15.495 1.821 1.00 98.19 285 ALA A N 1
ATOM 2321 C CA . ALA A 1 285 ? 14.814 -15.786 2.984 1.00 98.19 285 ALA A CA 1
ATOM 2322 C C . ALA A 1 285 ? 14.471 -14.868 4.171 1.00 98.19 285 ALA A C 1
ATOM 2324 O O . ALA A 1 285 ? 14.259 -15.358 5.280 1.00 98.19 285 ALA A O 1
ATOM 2325 N N . ALA A 1 286 ? 14.329 -13.560 3.931 1.00 98.00 286 ALA A N 1
ATOM 2326 C CA . ALA A 1 286 ? 13.919 -12.599 4.953 1.00 98.00 286 ALA A CA 1
ATOM 2327 C C . ALA A 1 286 ? 12.523 -12.911 5.519 1.00 98.00 286 ALA A C 1
ATOM 2329 O O . ALA A 1 286 ? 12.319 -12.910 6.735 1.00 98.00 286 ALA A O 1
ATOM 2330 N N . ALA A 1 287 ? 11.565 -13.236 4.646 1.00 98.38 287 ALA A N 1
ATOM 2331 C CA . ALA A 1 287 ? 10.224 -13.644 5.046 1.00 98.38 287 ALA A CA 1
ATOM 2332 C C . ALA A 1 287 ? 10.242 -14.923 5.898 1.00 98.38 287 ALA A C 1
ATOM 2334 O O . ALA A 1 287 ? 9.549 -14.981 6.914 1.00 98.38 287 ALA A O 1
ATOM 2335 N N . ARG A 1 288 ? 11.067 -15.920 5.540 1.00 98.62 288 ARG A N 1
ATOM 2336 C CA . ARG A 1 288 ? 11.238 -17.147 6.335 1.00 98.62 288 ARG A CA 1
ATOM 2337 C C . ARG A 1 288 ? 11.748 -16.838 7.741 1.00 98.62 288 ARG A C 1
ATOM 2339 O O . ARG A 1 288 ? 11.136 -17.269 8.713 1.00 98.62 288 ARG A O 1
ATOM 2346 N N . SER A 1 289 ? 12.805 -16.036 7.861 1.00 98.31 289 SER A N 1
ATOM 2347 C CA . SER A 1 289 ? 13.338 -15.641 9.171 1.00 98.31 289 SER A CA 1
ATOM 2348 C C . SER A 1 289 ? 12.318 -14.875 10.023 1.00 98.31 289 SER A C 1
ATOM 2350 O O . SER A 1 289 ? 12.299 -15.020 11.247 1.00 98.31 289 SER A O 1
ATOM 2352 N N . LEU A 1 290 ? 11.450 -14.072 9.396 1.00 98.50 290 LEU A N 1
ATOM 2353 C CA . LEU A 1 290 ? 10.359 -13.381 10.082 1.00 98.50 290 LEU A CA 1
ATOM 2354 C C . LEU A 1 290 ? 9.330 -14.371 10.647 1.00 98.50 290 LEU A C 1
ATOM 2356 O O . LEU A 1 290 ? 9.032 -14.308 11.843 1.00 98.50 290 LEU A O 1
ATOM 2360 N N . VAL A 1 291 ? 8.803 -15.284 9.822 1.00 98.31 291 VAL A N 1
ATOM 2361 C CA . VAL A 1 291 ? 7.763 -16.232 10.266 1.00 98.31 291 VAL A CA 1
ATOM 2362 C C . VAL A 1 291 ? 8.296 -17.229 11.292 1.00 98.31 291 VAL A C 1
ATOM 2364 O O . VAL A 1 291 ? 7.615 -17.479 12.281 1.00 98.31 291 VAL A O 1
ATOM 2367 N N . GLU A 1 292 ? 9.539 -17.700 11.152 1.00 98.25 292 GLU A N 1
ATOM 2368 C CA . GLU A 1 292 ? 10.192 -18.590 12.125 1.00 98.25 292 GLU A CA 1
ATOM 2369 C C . GLU A 1 292 ? 10.233 -17.990 13.534 1.00 98.25 292 GLU A C 1
ATOM 2371 O O . GLU A 1 292 ? 10.084 -18.698 14.529 1.00 98.25 292 GLU A O 1
ATOM 2376 N N . LYS A 1 293 ? 10.432 -16.672 13.626 1.00 98.06 293 LYS A N 1
ATOM 2377 C CA . LYS A 1 293 ? 10.577 -15.970 14.903 1.00 98.06 293 LYS A CA 1
ATOM 2378 C C . LYS A 1 293 ? 9.252 -15.445 15.467 1.00 98.06 293 LYS A C 1
ATOM 2380 O O . LYS A 1 293 ? 9.146 -15.255 16.684 1.00 98.06 293 LYS A O 1
ATOM 2385 N N . TYR A 1 294 ? 8.267 -15.161 14.615 1.00 98.38 294 TYR A N 1
ATOM 2386 C CA . TYR A 1 294 ? 7.072 -14.407 15.006 1.00 98.38 294 TYR A CA 1
ATOM 2387 C C . TYR A 1 294 ? 5.730 -15.057 14.647 1.00 98.38 294 TYR A C 1
ATOM 2389 O O . TYR A 1 294 ? 4.712 -14.458 14.977 1.00 98.38 294 TYR A O 1
ATOM 2397 N N . SER A 1 295 ? 5.674 -16.260 14.063 1.00 97.00 295 SER A N 1
ATOM 2398 C CA . SER A 1 295 ? 4.396 -16.895 13.685 1.00 97.00 295 SER A CA 1
ATOM 2399 C C . SER A 1 295 ? 3.385 -16.981 14.831 1.00 97.00 295 SER A C 1
ATOM 2401 O O . SER A 1 295 ? 2.235 -16.609 14.660 1.00 97.00 295 SER A O 1
ATOM 2403 N N . GLY A 1 296 ? 3.822 -17.323 16.047 1.00 97.19 296 GLY A N 1
ATOM 2404 C CA . GLY A 1 296 ? 2.946 -17.359 17.228 1.00 97.19 296 GLY A CA 1
ATOM 2405 C C . GLY A 1 296 ? 2.451 -15.993 17.733 1.00 97.19 296 GLY A C 1
ATOM 2406 O O . GLY A 1 296 ? 1.784 -15.932 18.762 1.00 97.19 296 GLY A O 1
ATOM 2407 N N . ARG A 1 297 ? 2.827 -14.888 17.077 1.00 98.12 297 ARG A N 1
ATOM 2408 C CA . ARG A 1 297 ? 2.483 -13.505 17.455 1.00 98.12 297 ARG A CA 1
ATOM 2409 C C . ARG A 1 297 ? 1.902 -12.683 16.306 1.00 98.12 297 ARG A C 1
ATOM 2411 O O . ARG A 1 297 ? 1.491 -11.549 16.535 1.00 98.12 297 ARG A O 1
ATOM 2418 N N . LEU A 1 298 ? 1.897 -13.224 15.093 1.00 98.69 298 LEU A N 1
ATOM 2419 C CA . LEU A 1 298 ? 1.344 -12.584 13.907 1.00 98.69 298 LEU A CA 1
ATOM 2420 C C . LEU A 1 298 ? 0.071 -13.321 13.501 1.00 98.69 298 LEU A C 1
ATOM 2422 O O . LEU A 1 298 ? -0.030 -14.529 13.666 1.00 98.69 298 LEU A O 1
ATOM 2426 N N . ALA A 1 299 ? -0.896 -12.586 12.968 1.00 98.56 299 ALA A N 1
ATOM 2427 C CA . ALA A 1 299 ? -2.077 -13.168 12.341 1.00 98.56 299 ALA A CA 1
ATOM 2428 C C . ALA A 1 299 ? -1.834 -13.454 10.853 1.00 98.56 299 ALA A C 1
ATOM 2430 O O . ALA A 1 299 ? -2.343 -14.435 10.322 1.00 98.56 299 ALA A O 1
ATOM 2431 N N . ALA A 1 300 ? -1.047 -12.605 10.185 1.00 98.81 300 ALA A N 1
ATOM 2432 C CA . ALA A 1 300 ? -0.760 -12.745 8.765 1.00 98.81 300 ALA A CA 1
ATOM 2433 C C . ALA A 1 300 ? 0.612 -12.186 8.389 1.00 98.81 300 ALA A C 1
ATOM 2435 O O . ALA A 1 300 ? 1.151 -11.287 9.050 1.00 98.81 300 ALA A O 1
ATOM 2436 N N . ILE A 1 301 ? 1.124 -12.655 7.254 1.00 98.81 301 ILE A N 1
ATOM 2437 C CA . ILE A 1 301 ? 2.083 -11.888 6.463 1.00 98.81 301 ILE A CA 1
ATOM 2438 C C . ILE A 1 301 ? 1.307 -11.058 5.449 1.00 98.81 301 ILE A C 1
ATOM 2440 O O . ILE A 1 301 ? 0.506 -11.583 4.679 1.00 98.81 301 ILE A O 1
ATOM 2444 N N . HIS A 1 302 ? 1.577 -9.757 5.447 1.00 98.81 302 HIS A N 1
ATOM 2445 C CA . HIS A 1 302 ? 0.945 -8.808 4.555 1.00 98.81 302 HIS A CA 1
ATOM 2446 C C . HIS A 1 302 ? 1.911 -8.396 3.438 1.00 98.81 302 HIS A C 1
ATOM 2448 O O . HIS A 1 302 ? 2.969 -7.807 3.673 1.00 98.81 302 HIS A O 1
ATOM 2454 N N . LEU A 1 303 ? 1.536 -8.694 2.201 1.00 98.19 303 LEU A N 1
ATOM 2455 C CA . LEU A 1 303 ? 2.318 -8.443 1.000 1.00 98.19 303 LEU A CA 1
ATOM 2456 C C . LEU A 1 303 ? 2.029 -7.056 0.417 1.00 98.19 303 LEU A C 1
ATOM 2458 O O . LEU A 1 303 ? 0.965 -6.822 -0.157 1.00 98.19 303 LEU A O 1
ATOM 2462 N N . ASP A 1 304 ? 3.008 -6.159 0.475 1.00 94.06 304 ASP A N 1
ATOM 2463 C CA . ASP A 1 304 ? 2.958 -4.843 -0.162 1.00 94.06 304 ASP A CA 1
ATOM 2464 C C . ASP A 1 304 ? 3.968 -4.750 -1.317 1.00 94.06 304 ASP A C 1
ATOM 2466 O O . ASP A 1 304 ? 4.990 -5.431 -1.342 1.00 94.06 304 ASP A O 1
ATOM 2470 N N . PHE A 1 305 ? 3.663 -3.936 -2.329 1.00 89.69 305 PHE A N 1
ATOM 2471 C CA . PHE A 1 305 ? 4.469 -3.766 -3.547 1.00 89.69 305 PHE A CA 1
ATOM 2472 C C . PHE A 1 305 ? 4.903 -5.075 -4.248 1.00 89.69 305 PHE A C 1
ATOM 2474 O O . PHE A 1 305 ? 5.870 -5.065 -5.007 1.00 89.69 305 PHE A O 1
ATOM 2481 N N . ILE A 1 306 ? 4.181 -6.192 -4.069 1.00 92.50 306 ILE A N 1
ATOM 2482 C CA . ILE A 1 306 ? 4.403 -7.449 -4.811 1.00 92.50 306 ILE A CA 1
ATOM 2483 C C . ILE A 1 306 ? 3.891 -7.296 -6.250 1.00 92.50 306 ILE A C 1
ATOM 2485 O O . ILE A 1 306 ? 2.801 -7.750 -6.593 1.00 92.50 306 ILE A O 1
ATOM 2489 N N . ARG A 1 307 ? 4.645 -6.542 -7.058 1.00 91.31 307 ARG A N 1
ATOM 2490 C CA . ARG A 1 307 ? 4.369 -6.191 -8.460 1.00 91.31 307 ARG A CA 1
ATOM 2491 C C . ARG A 1 307 ? 5.566 -5.477 -9.095 1.00 91.31 307 ARG A C 1
ATOM 2493 O O . ARG A 1 307 ? 6.530 -5.135 -8.417 1.00 91.31 307 ARG A O 1
ATOM 2500 N N . ASN A 1 308 ? 5.501 -5.227 -10.398 1.00 88.38 308 ASN A N 1
ATOM 2501 C CA . ASN A 1 308 ? 6.449 -4.374 -11.111 1.00 88.38 308 ASN A CA 1
ATOM 2502 C C . ASN A 1 308 ? 6.089 -2.885 -10.953 1.00 88.38 308 ASN A C 1
ATOM 2504 O O . ASN A 1 308 ? 4.933 -2.509 -10.787 1.00 88.38 308 ASN A O 1
ATOM 2508 N N . ASP A 1 309 ? 7.100 -2.029 -11.058 1.00 78.25 309 ASP A N 1
ATOM 2509 C CA . ASP A 1 309 ? 6.975 -0.579 -10.912 1.00 78.25 309 ASP A CA 1
ATOM 2510 C C . ASP A 1 309 ? 6.175 0.095 -12.030 1.00 78.25 309 ASP A C 1
ATOM 2512 O O . ASP A 1 309 ? 6.670 0.165 -13.149 1.00 78.25 309 ASP A O 1
ATOM 2516 N N . ASN A 1 310 ? 5.055 0.731 -11.685 1.00 76.06 310 ASN A N 1
ATOM 2517 C CA . ASN A 1 310 ? 4.313 1.693 -12.507 1.00 76.06 310 ASN A CA 1
ATOM 2518 C C . ASN A 1 310 ? 4.018 1.219 -13.943 1.00 76.06 310 ASN A C 1
ATOM 2520 O O . ASN A 1 310 ? 4.825 1.361 -14.865 1.00 76.06 310 ASN A O 1
ATOM 2524 N N . ALA A 1 311 ? 2.796 0.740 -14.135 1.00 72.88 311 ALA A N 1
ATOM 2525 C CA . ALA A 1 311 ? 2.252 0.257 -15.399 1.00 72.88 311 ALA A CA 1
ATOM 2526 C C . ALA A 1 311 ? 2.573 1.127 -16.635 1.00 72.88 311 ALA A C 1
ATOM 2528 O O . ALA A 1 311 ? 2.926 0.589 -17.686 1.00 72.88 311 ALA A O 1
ATOM 2529 N N . VAL A 1 312 ? 2.496 2.457 -16.505 1.00 67.50 312 VAL A N 1
ATOM 2530 C CA . VAL A 1 312 ? 2.716 3.407 -17.611 1.00 67.50 312 VAL A CA 1
ATOM 2531 C C . VAL A 1 312 ? 4.173 3.379 -18.082 1.00 67.50 312 VAL A C 1
ATOM 2533 O O . VAL A 1 312 ? 4.450 3.439 -19.276 1.00 67.50 312 VAL A O 1
ATOM 2536 N N . LEU A 1 313 ? 5.116 3.219 -17.153 1.00 77.44 313 LEU A N 1
ATOM 2537 C CA . LEU A 1 313 ? 6.548 3.230 -17.454 1.00 77.44 313 LEU A CA 1
ATOM 2538 C C . LEU A 1 313 ? 7.045 1.888 -17.996 1.00 77.44 313 LEU A C 1
ATOM 2540 O O . LEU A 1 313 ? 8.001 1.849 -18.765 1.00 77.44 313 LEU A O 1
ATOM 2544 N N . LEU A 1 314 ? 6.426 0.774 -17.595 1.00 74.81 314 LEU A N 1
ATOM 2545 C CA . LEU A 1 314 ? 6.885 -0.574 -17.962 1.00 74.81 314 LEU A CA 1
ATOM 2546 C C . LEU A 1 314 ? 6.731 -0.893 -19.447 1.00 74.81 314 LEU A C 1
ATOM 2548 O O . LEU A 1 314 ? 7.390 -1.813 -19.942 1.00 74.81 314 LEU A O 1
ATOM 2552 N N . MET A 1 315 ? 5.826 -0.204 -20.134 1.00 77.00 315 MET A N 1
ATOM 2553 C CA . MET A 1 315 ? 5.586 -0.422 -21.558 1.00 77.00 315 MET A CA 1
ATOM 2554 C C . MET A 1 315 ? 6.631 0.269 -22.429 1.00 77.00 315 MET A C 1
ATOM 2556 O O . MET A 1 315 ? 7.124 -0.322 -23.395 1.00 77.00 315 MET A O 1
ATOM 2560 N N . ASP A 1 316 ? 7.027 1.472 -22.032 1.00 83.50 316 ASP A N 1
ATOM 2561 C CA . ASP A 1 316 ? 7.978 2.282 -22.785 1.00 83.50 316 ASP A CA 1
ATOM 2562 C C . ASP A 1 316 ? 9.425 1.975 -22.387 1.00 83.50 316 ASP A C 1
ATOM 2564 O O . ASP A 1 316 ? 10.300 1.912 -23.250 1.00 83.50 316 ASP A O 1
ATOM 2568 N N . TYR A 1 317 ? 9.654 1.660 -21.109 1.00 88.31 317 TYR A N 1
ATOM 2569 C CA . TYR A 1 317 ? 10.983 1.468 -20.531 1.00 88.31 317 TYR A CA 1
ATOM 2570 C C . TYR A 1 317 ? 11.093 0.110 -19.808 1.00 88.31 317 TYR A C 1
ATOM 2572 O O . TYR A 1 317 ? 11.141 0.049 -18.570 1.00 88.31 317 TYR A O 1
ATOM 2580 N N . PRO A 1 318 ? 11.105 -1.025 -20.536 1.00 89.06 318 PRO A N 1
ATOM 2581 C CA . PRO A 1 318 ? 11.262 -2.338 -19.919 1.00 89.06 318 PRO A CA 1
ATOM 2582 C C . PRO A 1 318 ? 12.619 -2.442 -19.209 1.00 89.06 318 PRO A C 1
ATOM 2584 O O . PRO A 1 318 ? 13.632 -1.976 -19.716 1.00 89.06 318 PRO A O 1
ATOM 2587 N N . CYS A 1 319 ? 12.646 -3.088 -18.040 1.00 91.44 319 CYS A N 1
ATOM 2588 C CA . CYS A 1 319 ? 13.890 -3.333 -17.305 1.00 91.44 319 CYS A CA 1
ATOM 2589 C C . CYS A 1 319 ? 14.914 -4.089 -18.170 1.00 91.44 319 CYS A C 1
ATOM 2591 O O . CYS A 1 319 ? 14.558 -5.073 -18.819 1.00 91.44 319 CYS A O 1
ATOM 2593 N N . GLN A 1 320 ? 16.170 -3.654 -18.117 1.00 93.56 320 GLN A N 1
ATOM 2594 C CA . GLN A 1 320 ? 17.310 -4.203 -18.850 1.00 93.56 320 GLN A CA 1
ATOM 2595 C C . GLN A 1 320 ? 18.362 -4.814 -17.910 1.00 93.56 320 GLN A C 1
ATOM 2597 O O . GLN A 1 320 ? 19.531 -4.888 -18.279 1.00 93.56 320 GLN A O 1
ATOM 2602 N N . CYS A 1 321 ? 17.994 -5.245 -16.695 1.00 94.56 321 CYS A N 1
ATOM 2603 C CA . CYS A 1 321 ? 18.916 -6.052 -15.888 1.00 94.56 321 CYS A CA 1
ATOM 2604 C C . CYS A 1 321 ? 19.200 -7.392 -16.586 1.00 94.56 321 CYS A C 1
ATOM 2606 O O . CYS A 1 321 ? 18.419 -7.839 -17.430 1.00 94.56 321 CYS A O 1
ATOM 2608 N N . ASP A 1 322 ? 20.296 -8.045 -16.221 1.00 96.25 322 ASP A N 1
ATOM 2609 C CA . ASP A 1 322 ? 20.730 -9.335 -16.768 1.00 96.25 322 ASP A CA 1
ATOM 2610 C C . ASP A 1 322 ? 19.621 -10.406 -16.758 1.00 96.25 322 ASP A C 1
ATOM 2612 O O . ASP A 1 322 ? 19.377 -11.053 -17.778 1.00 96.25 322 ASP A O 1
ATOM 2616 N N . ALA A 1 323 ? 18.870 -10.531 -15.660 1.00 95.25 323 ALA A N 1
ATOM 2617 C CA . ALA A 1 323 ? 17.754 -11.468 -15.549 1.00 95.25 323 ALA A CA 1
ATOM 2618 C C . ALA A 1 323 ? 16.618 -11.156 -16.541 1.00 95.25 323 ALA A C 1
ATOM 2620 O O . ALA A 1 323 ? 16.077 -12.059 -17.186 1.00 95.25 323 ALA A O 1
ATOM 2621 N N . CYS A 1 324 ? 16.266 -9.876 -16.704 1.00 93.94 324 CYS A N 1
ATOM 2622 C CA . CYS A 1 324 ? 15.263 -9.447 -17.679 1.00 93.94 324 CYS A CA 1
ATOM 2623 C C . CYS A 1 324 ? 15.748 -9.654 -19.118 1.00 93.94 324 CYS A C 1
ATOM 2625 O O . CYS A 1 324 ? 14.983 -10.153 -19.942 1.00 93.94 324 CYS A O 1
ATOM 2627 N N . GLN A 1 325 ? 17.011 -9.339 -19.416 1.00 95.62 325 GLN A N 1
ATOM 2628 C CA . GLN A 1 325 ? 17.589 -9.557 -20.743 1.00 95.62 325 GLN A CA 1
ATOM 2629 C C . GLN A 1 325 ? 17.625 -11.043 -21.108 1.00 95.62 325 GLN A C 1
ATOM 2631 O O . GLN A 1 325 ? 17.253 -11.407 -22.221 1.00 95.62 325 GLN A O 1
ATOM 2636 N N . ALA A 1 326 ? 18.000 -11.919 -20.172 1.00 95.81 326 ALA A N 1
ATOM 2637 C CA . ALA A 1 326 ? 17.977 -13.365 -20.384 1.00 95.81 326 ALA A CA 1
ATOM 2638 C C . ALA A 1 326 ? 16.553 -13.880 -20.658 1.00 95.81 326 ALA A C 1
ATOM 2640 O O . ALA A 1 326 ? 16.339 -14.703 -21.554 1.00 95.81 326 ALA A O 1
ATOM 2641 N N . LEU A 1 327 ? 15.562 -13.362 -19.923 1.00 94.31 327 LEU A N 1
ATOM 2642 C CA . LEU A 1 327 ? 14.154 -13.682 -20.137 1.00 94.31 327 LEU A CA 1
ATOM 2643 C C . LEU A 1 327 ? 13.689 -13.250 -21.535 1.00 94.31 327 LEU A C 1
ATOM 2645 O O . LEU A 1 327 ? 13.067 -14.036 -22.251 1.00 94.31 327 LEU A O 1
ATOM 2649 N N . TYR A 1 328 ? 14.012 -12.023 -21.942 1.00 94.88 328 TYR A N 1
ATOM 2650 C CA . TYR A 1 328 ? 13.635 -11.505 -23.253 1.00 94.88 328 TYR A CA 1
ATOM 2651 C C . TYR A 1 328 ? 14.351 -12.236 -24.387 1.00 94.88 328 TYR A C 1
ATOM 2653 O O . TYR A 1 328 ? 13.699 -12.633 -25.352 1.00 94.88 328 TYR A O 1
ATOM 2661 N N . GLN A 1 329 ? 15.642 -12.537 -24.233 1.00 96.94 329 GLN A N 1
ATOM 2662 C CA . GLN A 1 329 ? 16.405 -13.312 -25.207 1.00 96.94 329 GLN A CA 1
ATOM 2663 C C . GLN A 1 329 ? 15.758 -14.676 -25.465 1.00 96.94 329 GLN A C 1
ATOM 2665 O O . GLN A 1 329 ? 15.657 -15.105 -26.614 1.00 96.94 329 GLN A O 1
ATOM 2670 N N . ARG A 1 330 ? 15.274 -15.343 -24.411 1.00 96.44 330 ARG A N 1
ATOM 2671 C CA . ARG A 1 330 ? 14.602 -16.644 -24.517 1.00 96.44 330 ARG A CA 1
ATOM 2672 C C . ARG A 1 330 ? 13.278 -16.580 -25.280 1.00 96.44 330 ARG A C 1
ATOM 2674 O O . ARG A 1 330 ? 12.998 -17.489 -26.056 1.00 96.44 330 ARG A O 1
ATOM 2681 N N . TYR A 1 331 ? 12.439 -15.579 -25.015 1.00 95.75 331 TYR A N 1
ATOM 2682 C CA . TYR A 1 331 ? 11.060 -15.549 -25.528 1.00 95.75 331 TYR A CA 1
ATOM 2683 C C . TYR A 1 331 ? 10.868 -14.703 -26.788 1.00 95.75 331 TYR A C 1
ATOM 2685 O O . TYR A 1 331 ? 9.935 -14.964 -27.543 1.00 95.75 331 TYR A O 1
ATOM 2693 N N . PHE A 1 332 ? 11.731 -13.716 -27.016 1.00 95.69 332 PHE A N 1
ATOM 2694 C CA . PHE A 1 332 ? 11.629 -12.765 -28.125 1.00 95.69 332 PHE A CA 1
ATOM 2695 C C . PHE A 1 332 ? 12.821 -12.838 -29.086 1.00 95.69 332 PHE A C 1
ATOM 2697 O O . PHE A 1 332 ? 12.793 -12.215 -30.140 1.00 95.69 332 PHE A O 1
ATOM 2704 N N . GLY A 1 333 ? 13.865 -13.605 -28.750 1.00 96.75 333 GLY A N 1
ATOM 2705 C CA . GLY A 1 333 ? 15.057 -13.754 -29.590 1.00 96.75 333 GLY A CA 1
ATOM 2706 C C . GLY A 1 333 ? 16.027 -12.570 -29.528 1.00 96.75 333 GLY A C 1
ATOM 2707 O O . GLY A 1 333 ? 17.038 -12.587 -30.227 1.00 96.75 333 GLY A O 1
ATOM 2708 N N . CYS A 1 334 ? 15.764 -11.575 -28.678 1.00 95.62 334 CYS A N 1
ATOM 2709 C CA . CYS A 1 334 ? 16.617 -10.408 -28.460 1.00 95.62 334 CYS A CA 1
ATOM 2710 C C . CYS A 1 334 ? 16.628 -9.997 -26.977 1.00 95.62 334 CYS A C 1
ATOM 2712 O O . CYS A 1 334 ? 15.618 -10.184 -26.292 1.00 95.62 334 CYS A O 1
ATOM 2714 N N . PRO A 1 335 ? 17.714 -9.383 -26.475 1.00 93.81 335 PRO A N 1
ATOM 2715 C CA . PRO A 1 335 ? 17.828 -9.025 -25.062 1.00 93.81 335 PRO A CA 1
ATOM 2716 C C . PRO A 1 335 ? 16.919 -7.856 -24.671 1.00 93.81 335 PRO A C 1
ATOM 2718 O O . PRO A 1 335 ? 16.585 -7.717 -23.501 1.00 93.81 335 PRO A O 1
ATOM 2721 N N . ILE A 1 336 ? 16.520 -7.008 -25.626 1.00 92.12 336 ILE A N 1
ATOM 2722 C CA . ILE A 1 336 ? 15.646 -5.853 -25.402 1.00 92.12 336 ILE A CA 1
ATOM 2723 C C . ILE A 1 336 ? 14.714 -5.722 -26.620 1.00 92.12 336 ILE A C 1
ATOM 2725 O O . ILE A 1 336 ? 15.172 -5.295 -27.679 1.00 92.12 336 ILE A O 1
ATOM 2729 N N . PRO A 1 337 ? 13.425 -6.097 -26.509 1.00 91.38 337 PRO A N 1
ATOM 2730 C CA . PRO A 1 337 ? 12.442 -5.876 -27.568 1.00 91.38 337 PRO A CA 1
ATOM 2731 C C . PRO A 1 337 ? 12.266 -4.378 -27.813 1.00 91.38 337 PRO A C 1
ATOM 2733 O O . PRO A 1 337 ? 12.009 -3.646 -26.857 1.00 91.38 337 PRO A O 1
ATOM 2736 N N . ASP A 1 338 ? 12.378 -3.913 -29.057 1.00 91.75 338 ASP A N 1
ATOM 2737 C CA . ASP A 1 338 ? 12.168 -2.502 -29.406 1.00 91.75 338 ASP A CA 1
ATOM 2738 C C . ASP A 1 338 ? 10.681 -2.091 -29.345 1.00 91.75 338 ASP A C 1
ATOM 2740 O O . ASP A 1 338 ? 9.787 -2.917 -29.148 1.00 91.75 338 ASP A O 1
ATOM 2744 N N . ALA A 1 339 ? 10.396 -0.794 -29.492 1.00 90.12 339 ALA A N 1
ATOM 2745 C CA . ALA A 1 339 ? 9.029 -0.276 -29.407 1.00 90.12 339 ALA A CA 1
ATOM 2746 C C . ALA A 1 339 ? 8.082 -0.897 -30.455 1.00 90.12 339 ALA A C 1
ATOM 2748 O O . ALA A 1 339 ? 6.924 -1.187 -30.145 1.00 90.12 339 ALA A O 1
ATOM 2749 N N . ALA A 1 340 ? 8.572 -1.155 -31.673 1.00 93.06 340 ALA A N 1
ATOM 2750 C CA . ALA A 1 340 ? 7.773 -1.757 -32.737 1.00 93.06 340 ALA A CA 1
ATOM 2751 C C . ALA A 1 340 ? 7.393 -3.201 -32.386 1.00 93.06 340 ALA A C 1
ATOM 2753 O O . ALA A 1 340 ? 6.230 -3.584 -32.512 1.00 93.06 340 ALA A O 1
ATOM 2754 N N . MET A 1 341 ? 8.337 -3.985 -31.869 1.00 94.00 341 MET A N 1
ATOM 2755 C CA . MET A 1 341 ? 8.098 -5.344 -31.400 1.00 94.00 341 MET A CA 1
ATOM 2756 C C . MET A 1 341 ? 7.116 -5.364 -30.226 1.00 94.00 341 MET A C 1
ATOM 2758 O O . MET A 1 341 ? 6.153 -6.127 -30.259 1.00 94.00 341 MET A O 1
ATOM 2762 N N . ARG A 1 342 ? 7.298 -4.493 -29.222 1.00 90.19 342 ARG A N 1
ATOM 2763 C CA . ARG A 1 342 ? 6.411 -4.417 -28.043 1.00 90.19 342 ARG A CA 1
ATOM 2764 C C .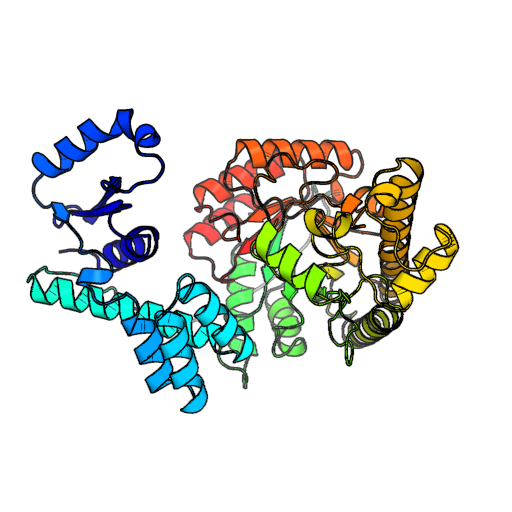 ARG A 1 342 ? 4.974 -4.025 -28.388 1.00 90.19 342 ARG A C 1
ATOM 2766 O O . ARG A 1 342 ? 4.062 -4.407 -27.662 1.00 90.19 342 ARG A O 1
ATOM 2773 N N . SER A 1 343 ? 4.767 -3.306 -29.491 1.00 89.69 343 SER A N 1
ATOM 2774 C CA . SER A 1 343 ? 3.430 -2.949 -29.981 1.00 89.69 343 SER A CA 1
ATOM 2775 C C . SER A 1 343 ? 2.676 -4.115 -30.640 1.00 89.69 343 SER A C 1
ATOM 2777 O O . SER A 1 343 ? 1.460 -4.041 -30.810 1.00 89.69 343 SER A O 1
ATOM 2779 N N . GLN A 1 344 ? 3.362 -5.212 -30.992 1.00 94.38 344 GLN A N 1
ATOM 2780 C CA . GLN A 1 344 ? 2.713 -6.381 -31.586 1.00 94.38 344 GLN A CA 1
ATOM 2781 C C . GLN A 1 344 ? 1.865 -7.112 -30.532 1.00 94.38 344 GLN A C 1
ATOM 2783 O O . GLN A 1 344 ? 2.404 -7.498 -29.492 1.00 94.38 344 GLN A O 1
ATOM 2788 N N . PRO A 1 345 ? 0.573 -7.403 -30.791 1.00 95.31 345 PRO A N 1
ATOM 2789 C CA . PRO A 1 345 ? -0.322 -7.973 -29.779 1.00 95.31 345 PRO A CA 1
ATOM 2790 C C . PRO A 1 345 ? 0.177 -9.273 -29.133 1.00 95.31 345 PRO A C 1
ATOM 2792 O O . PRO A 1 345 ? 0.061 -9.446 -27.922 1.00 95.31 345 PRO A O 1
ATOM 2795 N N . ALA A 1 346 ? 0.778 -10.177 -29.914 1.00 96.06 346 ALA A N 1
ATOM 2796 C CA . ALA A 1 346 ? 1.313 -11.438 -29.395 1.00 96.06 346 ALA A CA 1
ATOM 2797 C C . ALA A 1 346 ? 2.536 -11.233 -28.482 1.00 96.06 346 ALA A C 1
ATOM 2799 O O . ALA A 1 346 ? 2.679 -11.921 -27.469 1.00 96.06 346 ALA A O 1
ATOM 2800 N N . VAL A 1 347 ? 3.400 -10.267 -28.815 1.00 93.50 347 VAL A N 1
ATOM 2801 C CA . VAL A 1 347 ? 4.558 -9.895 -27.989 1.00 93.50 347 VAL A CA 1
ATOM 2802 C C . VAL A 1 347 ? 4.079 -9.242 -26.702 1.00 93.50 347 VAL A C 1
ATOM 2804 O O . VAL A 1 347 ? 4.492 -9.668 -25.625 1.00 93.50 347 VAL A O 1
ATOM 2807 N N . LEU A 1 348 ? 3.169 -8.268 -26.803 1.00 90.69 348 LEU A N 1
ATOM 2808 C CA . LEU A 1 348 ? 2.556 -7.606 -25.656 1.00 90.69 348 LEU A CA 1
ATOM 2809 C C . LEU A 1 348 ? 1.948 -8.631 -24.696 1.00 90.69 348 LEU A C 1
ATOM 2811 O O . LEU A 1 348 ? 2.327 -8.673 -23.527 1.00 90.69 348 LEU A O 1
ATOM 2815 N N . TYR A 1 349 ? 1.079 -9.511 -25.204 1.00 93.81 349 TYR A N 1
ATOM 2816 C CA . TYR A 1 349 ? 0.489 -10.598 -24.424 1.00 93.81 349 TYR A CA 1
ATOM 2817 C C . TYR A 1 349 ? 1.562 -11.416 -23.703 1.00 93.81 349 TYR A C 1
ATOM 2819 O O . TYR A 1 349 ? 1.484 -11.620 -22.492 1.00 93.81 349 TYR A O 1
ATOM 2827 N N . LYS A 1 350 ? 2.605 -11.849 -24.422 1.00 95.00 350 LYS A N 1
ATOM 2828 C CA . LYS A 1 350 ? 3.657 -12.672 -23.828 1.00 95.00 350 LYS A CA 1
ATOM 2829 C C . LYS A 1 350 ? 4.451 -11.914 -22.762 1.00 95.00 350 LYS A C 1
ATOM 2831 O O . LYS A 1 350 ? 4.781 -12.511 -21.742 1.00 95.00 350 LYS A O 1
ATOM 2836 N N . MET A 1 351 ? 4.730 -10.624 -22.949 1.00 91.31 351 MET A N 1
ATOM 2837 C CA . MET A 1 351 ? 5.388 -9.794 -21.933 1.00 91.31 351 MET A CA 1
ATOM 2838 C C . MET A 1 351 ? 4.549 -9.692 -20.654 1.00 91.31 351 MET A C 1
ATOM 2840 O O . MET A 1 351 ? 5.090 -9.870 -19.562 1.00 91.31 351 MET A O 1
ATOM 2844 N N . LEU A 1 352 ? 3.240 -9.450 -20.778 1.00 91.19 352 LEU A N 1
ATOM 2845 C CA . LEU A 1 352 ? 2.325 -9.386 -19.632 1.00 91.19 352 LEU A CA 1
ATOM 2846 C C . LEU A 1 352 ? 2.211 -10.737 -18.925 1.00 91.19 352 LEU A C 1
ATOM 2848 O O . LEU A 1 352 ? 2.309 -10.796 -17.701 1.00 91.19 352 LEU A O 1
ATOM 2852 N N . ALA A 1 353 ? 2.085 -11.826 -19.686 1.00 93.94 353 ALA A N 1
ATOM 2853 C CA . ALA A 1 353 ? 2.022 -13.177 -19.141 1.00 93.94 353 ALA A CA 1
ATOM 2854 C C . ALA A 1 353 ? 3.295 -13.540 -18.360 1.00 93.94 353 ALA A C 1
ATOM 2856 O O . ALA A 1 353 ? 3.216 -14.133 -17.290 1.00 93.94 353 ALA A O 1
ATOM 2857 N N . LEU A 1 354 ? 4.478 -13.155 -18.855 1.00 92.56 354 LEU A N 1
ATOM 2858 C CA . LEU A 1 354 ? 5.741 -13.392 -18.148 1.00 92.56 354 LEU A CA 1
ATOM 2859 C C . LEU A 1 354 ? 5.838 -12.593 -16.843 1.00 92.56 354 LEU A C 1
ATOM 2861 O O . LEU A 1 354 ? 6.286 -13.135 -15.837 1.00 92.56 354 LEU A O 1
ATOM 2865 N N . ARG A 1 355 ? 5.398 -11.328 -16.840 1.00 90.81 355 ARG A N 1
ATOM 2866 C CA . ARG A 1 355 ? 5.358 -10.504 -15.620 1.00 90.81 355 ARG A CA 1
ATOM 2867 C C . ARG A 1 355 ? 4.440 -11.120 -14.568 1.00 90.81 355 ARG A C 1
ATOM 2869 O O . ARG A 1 355 ? 4.880 -11.315 -13.439 1.00 90.81 355 ARG A O 1
ATOM 2876 N N . ASN A 1 356 ? 3.210 -11.466 -14.954 1.00 93.62 356 ASN A N 1
ATOM 2877 C CA . ASN A 1 356 ? 2.242 -12.097 -14.056 1.00 93.62 356 ASN A CA 1
ATOM 2878 C C . ASN A 1 356 ? 2.762 -13.438 -13.533 1.00 93.62 356 ASN A C 1
ATOM 2880 O O . ASN A 1 356 ? 2.742 -13.662 -12.328 1.00 93.62 356 ASN A O 1
ATOM 2884 N N . ALA A 1 357 ? 3.324 -14.292 -14.395 1.00 94.44 357 ALA A N 1
ATOM 2885 C CA . ALA A 1 357 ? 3.881 -15.575 -13.974 1.00 94.44 357 ALA A CA 1
ATOM 2886 C C . ALA A 1 357 ? 5.014 -15.419 -12.943 1.00 94.44 357 ALA A C 1
ATOM 2888 O O . ALA A 1 357 ? 5.057 -16.164 -11.966 1.00 94.44 357 ALA A O 1
ATOM 2889 N N . ASN A 1 358 ? 5.909 -14.444 -13.128 1.00 93.25 358 ASN A N 1
ATOM 2890 C CA . ASN A 1 358 ? 7.031 -14.222 -12.214 1.00 93.25 358 ASN A CA 1
ATOM 2891 C C . ASN A 1 358 ? 6.574 -13.730 -10.835 1.00 93.25 358 ASN A C 1
ATOM 2893 O O . ASN A 1 358 ? 7.023 -14.259 -9.819 1.00 93.25 358 ASN A O 1
ATOM 2897 N N . VAL A 1 359 ? 5.670 -12.747 -10.794 1.00 95.31 359 VAL A N 1
ATOM 2898 C CA . VAL A 1 359 ? 5.129 -12.224 -9.531 1.00 95.31 359 VAL A CA 1
ATOM 2899 C C . VAL A 1 359 ? 4.269 -13.287 -8.838 1.00 95.31 359 VAL A C 1
ATOM 2901 O O . VAL A 1 359 ? 4.438 -13.534 -7.647 1.00 95.31 359 VAL A O 1
ATOM 2904 N N . THR A 1 360 ? 3.421 -13.998 -9.585 1.00 97.38 360 THR A N 1
ATOM 2905 C CA . THR A 1 360 ? 2.574 -15.078 -9.049 1.00 97.38 360 THR A CA 1
ATOM 2906 C C . THR A 1 360 ? 3.406 -16.220 -8.473 1.00 97.38 360 THR A C 1
ATOM 2908 O O . THR A 1 360 ? 3.063 -16.756 -7.424 1.00 97.38 360 THR A O 1
ATOM 2911 N N . ALA A 1 361 ? 4.530 -16.584 -9.100 1.00 96.56 361 ALA A N 1
ATOM 2912 C CA . ALA A 1 361 ? 5.425 -17.607 -8.560 1.00 96.56 361 ALA A CA 1
ATOM 2913 C C . ALA A 1 361 ? 5.952 -17.233 -7.164 1.00 96.56 361 ALA A C 1
ATOM 2915 O O . ALA A 1 361 ? 5.990 -18.090 -6.284 1.00 96.56 361 ALA A O 1
ATOM 2916 N N . LEU A 1 362 ? 6.292 -15.957 -6.937 1.00 96.50 362 LEU A N 1
ATOM 2917 C CA . LEU A 1 362 ? 6.667 -15.471 -5.608 1.00 96.50 362 LEU A CA 1
ATOM 2918 C C . LEU A 1 362 ? 5.506 -15.612 -4.609 1.00 96.50 362 LEU A C 1
ATOM 2920 O O . LEU A 1 362 ? 5.714 -16.093 -3.497 1.00 96.50 362 LEU A O 1
ATOM 2924 N N . VAL A 1 363 ? 4.286 -15.238 -5.008 1.00 98.25 363 VAL A N 1
ATOM 2925 C CA . VAL A 1 363 ? 3.087 -15.359 -4.159 1.00 98.25 363 VAL A CA 1
ATOM 2926 C C . VAL A 1 363 ? 2.803 -16.820 -3.794 1.00 98.25 363 VAL A C 1
ATOM 2928 O O . VAL A 1 363 ? 2.507 -17.105 -2.636 1.00 98.25 363 VAL A O 1
ATOM 2931 N N . ARG A 1 364 ? 2.961 -17.768 -4.729 1.00 98.62 364 ARG A N 1
ATOM 2932 C CA . ARG A 1 364 ? 2.814 -19.208 -4.444 1.00 98.62 364 ARG A CA 1
ATOM 2933 C C . ARG A 1 364 ? 3.790 -19.676 -3.368 1.00 98.62 364 ARG A C 1
ATOM 2935 O O . ARG A 1 364 ? 3.362 -20.310 -2.409 1.00 98.62 364 ARG A O 1
ATOM 2942 N N . THR A 1 365 ? 5.068 -19.314 -3.479 1.00 98.12 365 THR A N 1
ATOM 2943 C CA . THR A 1 365 ? 6.070 -19.684 -2.467 1.00 98.12 365 THR A CA 1
ATOM 2944 C C . THR A 1 365 ? 5.792 -19.018 -1.117 1.00 98.12 365 THR A C 1
ATOM 2946 O O . THR A 1 365 ? 5.923 -19.660 -0.078 1.00 98.12 365 THR A O 1
ATOM 2949 N N . MET A 1 366 ? 5.335 -17.761 -1.107 1.00 98.38 366 MET A N 1
ATOM 2950 C CA . MET A 1 366 ? 4.866 -17.108 0.122 1.00 98.38 366 MET A CA 1
ATOM 2951 C C . MET A 1 366 ? 3.658 -17.827 0.731 1.00 98.38 366 MET A C 1
ATOM 2953 O O . MET A 1 366 ? 3.553 -17.911 1.957 1.00 98.38 366 MET A O 1
ATOM 2957 N N . ARG A 1 367 ? 2.759 -18.383 -0.092 1.00 98.62 367 ARG A N 1
ATOM 2958 C CA . ARG A 1 367 ? 1.615 -19.144 0.415 1.00 98.62 367 ARG A CA 1
ATOM 2959 C C . ARG A 1 367 ? 2.025 -20.477 1.028 1.00 98.62 367 ARG A C 1
ATOM 2961 O O . ARG A 1 367 ? 1.494 -20.864 2.065 1.00 98.62 367 ARG A O 1
ATOM 2968 N N . GLU A 1 368 ? 2.956 -21.181 0.398 1.00 98.56 368 GLU A N 1
ATOM 2969 C CA . GLU A 1 368 ? 3.537 -22.404 0.958 1.00 98.56 368 GLU A CA 1
ATOM 2970 C C . GLU A 1 368 ? 4.187 -22.120 2.316 1.00 98.56 368 GLU A C 1
ATOM 2972 O O . GLU A 1 368 ? 3.890 -22.811 3.289 1.00 98.56 368 GLU A O 1
ATOM 2977 N N . LEU A 1 369 ? 4.985 -21.049 2.397 1.00 98.44 369 LEU A N 1
ATOM 2978 C CA . LEU A 1 369 ? 5.631 -20.617 3.632 1.00 98.44 369 LEU A CA 1
ATOM 2979 C C . LEU A 1 369 ? 4.612 -20.259 4.723 1.00 98.44 369 LEU A C 1
ATOM 2981 O O . LEU A 1 369 ? 4.729 -20.720 5.846 1.00 98.44 369 LEU A O 1
ATOM 2985 N N . THR A 1 370 ? 3.594 -19.456 4.424 1.00 98.62 370 THR A N 1
ATOM 2986 C CA . THR A 1 370 ? 2.593 -19.070 5.438 1.00 98.62 370 THR A CA 1
ATOM 2987 C C . THR A 1 370 ? 1.764 -20.258 5.934 1.00 98.62 370 THR A C 1
ATOM 2989 O O . THR A 1 370 ? 1.521 -20.354 7.134 1.00 98.62 370 THR A O 1
ATOM 2992 N N . ARG A 1 371 ? 1.431 -21.229 5.068 1.00 98.31 371 ARG A N 1
ATOM 2993 C CA . ARG A 1 371 ? 0.779 -22.491 5.483 1.00 98.31 371 ARG A CA 1
ATOM 2994 C C . ARG A 1 371 ? 1.648 -23.338 6.409 1.00 98.31 371 ARG A C 1
ATOM 2996 O O . ARG A 1 371 ? 1.109 -23.968 7.311 1.00 98.31 371 ARG A O 1
ATOM 3003 N N . GLU A 1 372 ? 2.963 -23.365 6.188 1.00 98.31 372 GLU A N 1
ATOM 3004 C CA . GLU A 1 372 ? 3.915 -24.088 7.047 1.00 98.31 372 GLU A CA 1
ATOM 3005 C C . GLU A 1 372 ? 3.857 -23.593 8.505 1.00 98.31 372 GLU A C 1
ATOM 3007 O O . GLU A 1 372 ? 4.020 -24.389 9.429 1.00 98.31 372 GLU A O 1
ATOM 3012 N N . TYR A 1 373 ? 3.568 -22.304 8.710 1.00 98.19 373 TYR A N 1
ATOM 3013 C CA . TYR A 1 373 ? 3.575 -21.646 10.021 1.00 98.19 373 TYR A CA 1
ATOM 3014 C C . TYR A 1 373 ? 2.185 -21.230 10.532 1.00 98.19 373 TYR A C 1
ATOM 3016 O O . TYR A 1 373 ? 2.120 -20.482 11.504 1.00 98.19 373 TYR A O 1
ATOM 3024 N N . ASP A 1 374 ? 1.102 -21.713 9.912 1.00 98.00 374 ASP A N 1
ATOM 3025 C CA . ASP A 1 374 ? -0.293 -21.401 10.281 1.00 98.00 374 ASP A CA 1
ATOM 3026 C C . ASP A 1 374 ? -0.602 -19.890 10.313 1.00 98.00 374 ASP A C 1
ATOM 3028 O O . ASP A 1 374 ? -1.200 -19.362 11.248 1.00 98.00 374 ASP A O 1
ATOM 3032 N N . LEU A 1 375 ? -0.140 -19.176 9.284 1.00 98.56 375 LEU A N 1
ATOM 3033 C CA . LEU A 1 375 ? -0.395 -17.750 9.084 1.00 98.56 375 LEU A CA 1
ATOM 3034 C C . LEU A 1 375 ? -1.297 -17.522 7.872 1.00 98.56 375 LEU A C 1
ATOM 3036 O O . LEU A 1 375 ? -1.178 -18.217 6.858 1.00 98.56 375 LEU A O 1
ATOM 3040 N N . ASP A 1 376 ? -2.120 -16.478 7.942 1.00 98.75 376 ASP A N 1
ATOM 3041 C CA . ASP A 1 376 ? -2.812 -15.959 6.765 1.00 98.75 376 ASP A CA 1
ATOM 3042 C C . ASP A 1 376 ? -1.820 -15.240 5.830 1.00 98.75 376 ASP A C 1
ATOM 3044 O O . ASP A 1 376 ? -0.789 -14.695 6.252 1.00 98.75 376 ASP A O 1
ATOM 3048 N N . LEU A 1 377 ? -2.151 -15.196 4.539 1.00 98.81 377 LEU A N 1
ATOM 3049 C CA . LEU A 1 377 ? -1.465 -14.377 3.544 1.00 98.81 377 LEU A CA 1
ATOM 3050 C C . LEU A 1 377 ? -2.419 -13.315 2.994 1.00 98.81 377 LEU A C 1
ATOM 3052 O O . LEU A 1 377 ? -3.401 -13.635 2.320 1.00 98.81 377 LEU A O 1
ATOM 3056 N N . THR A 1 378 ? -2.113 -12.046 3.259 1.00 98.75 378 THR A N 1
ATOM 3057 C CA . THR A 1 378 ? -2.926 -10.890 2.847 1.00 98.75 378 THR A CA 1
ATOM 3058 C C . THR A 1 378 ? -2.125 -9.955 1.945 1.00 98.75 378 THR A C 1
ATOM 3060 O O . THR A 1 378 ? -0.897 -10.049 1.897 1.00 98.75 378 THR A O 1
ATOM 3063 N N . ILE A 1 379 ? -2.784 -9.077 1.176 1.00 98.25 379 ILE A N 1
ATOM 3064 C CA . ILE A 1 379 ? -2.083 -8.202 0.213 1.00 98.25 379 ILE A CA 1
ATOM 3065 C C . ILE A 1 379 ? -2.616 -6.767 0.165 1.00 98.25 379 ILE A C 1
ATOM 3067 O O . ILE A 1 379 ? -3.822 -6.539 0.277 1.00 98.25 379 ILE A O 1
ATOM 3071 N N . ALA A 1 380 ? -1.722 -5.821 -0.132 1.00 96.25 380 ALA A N 1
ATOM 3072 C CA . ALA A 1 380 ? -2.040 -4.481 -0.609 1.00 96.25 380 ALA A CA 1
ATOM 3073 C C . ALA A 1 380 ? -2.192 -4.522 -2.138 1.00 96.25 380 ALA A C 1
ATOM 3075 O O . ALA A 1 380 ? -1.206 -4.649 -2.882 1.00 96.25 380 ALA A O 1
ATOM 3076 N N . ALA A 1 381 ? -3.424 -4.422 -2.629 1.00 95.38 381 ALA A N 1
ATOM 3077 C CA . ALA A 1 381 ? -3.720 -4.515 -4.055 1.00 95.38 381 ALA A CA 1
ATOM 3078 C C . ALA A 1 381 ? -3.901 -3.136 -4.705 1.00 95.38 381 ALA A C 1
ATOM 3080 O O . ALA A 1 381 ? -4.453 -2.207 -4.112 1.00 95.38 381 ALA A O 1
ATOM 3081 N N . ARG A 1 382 ? -3.471 -3.005 -5.963 1.00 92.69 382 ARG A N 1
ATOM 3082 C CA . ARG A 1 382 ? -3.913 -1.919 -6.847 1.00 92.69 382 ARG A CA 1
ATOM 3083 C C . ARG A 1 382 ? -5.437 -1.938 -6.939 1.00 92.69 382 ARG A C 1
ATOM 3085 O O . ARG A 1 382 ? -6.018 -2.996 -7.180 1.00 92.69 382 ARG A O 1
ATOM 3092 N N . ALA A 1 383 ? -6.058 -0.774 -6.763 1.00 92.38 383 ALA A N 1
ATOM 3093 C CA . ALA A 1 383 ? -7.510 -0.643 -6.808 1.00 92.38 383 ALA A CA 1
ATOM 3094 C C . ALA A 1 383 ? -8.056 -0.899 -8.221 1.00 92.38 383 ALA A C 1
ATOM 3096 O O . ALA A 1 383 ? -8.958 -1.705 -8.410 1.00 92.38 383 ALA A O 1
ATOM 3097 N N . ASN A 1 384 ? -7.467 -0.292 -9.240 1.00 91.38 384 ASN A N 1
ATOM 3098 C CA . ASN A 1 384 ? -7.859 -0.508 -10.621 1.00 91.38 384 ASN A CA 1
ATOM 3099 C C . ASN A 1 384 ? -7.218 -1.810 -11.119 1.00 91.38 384 ASN A C 1
ATOM 3101 O O . ASN A 1 384 ? -5.995 -1.924 -11.251 1.00 91.38 384 ASN A O 1
ATOM 3105 N N . TYR A 1 385 ? -8.057 -2.815 -11.371 1.00 93.00 385 TYR A N 1
ATOM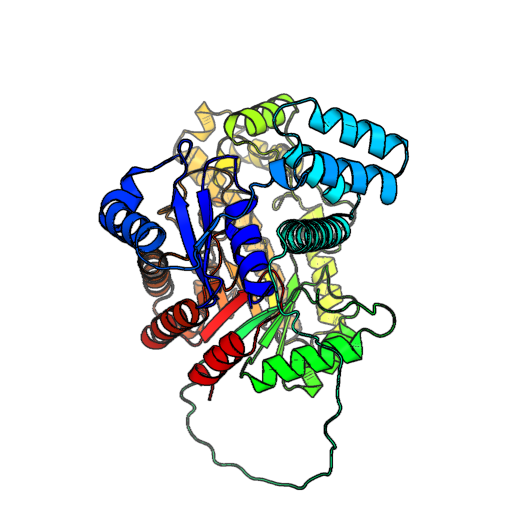 3106 C CA . TYR A 1 385 ? -7.608 -4.156 -11.741 1.00 93.00 385 TYR A CA 1
ATOM 3107 C C . TYR A 1 385 ? -7.150 -4.227 -13.208 1.00 93.00 385 TYR A C 1
ATOM 3109 O O . TYR A 1 385 ? -5.964 -4.422 -13.490 1.00 93.00 385 TYR A O 1
ATOM 3117 N N . LEU A 1 386 ? -8.086 -3.994 -14.138 1.00 89.62 386 LEU A N 1
ATOM 3118 C CA . LEU A 1 386 ? -7.831 -3.876 -15.584 1.00 89.62 386 LEU A CA 1
ATOM 3119 C C . LEU A 1 386 ? -7.978 -2.443 -16.103 1.00 89.62 386 LEU A C 1
ATOM 3121 O O . LEU A 1 386 ? -7.405 -2.100 -17.136 1.00 89.62 386 LEU A O 1
ATOM 3125 N N . ASN A 1 387 ? -8.802 -1.641 -15.430 1.00 73.19 387 ASN A N 1
ATOM 3126 C CA . ASN A 1 387 ? -9.183 -0.312 -15.883 1.00 73.19 387 ASN A CA 1
ATOM 3127 C C . ASN A 1 387 ? -8.155 0.755 -15.455 1.00 73.19 387 ASN A C 1
ATOM 3129 O O . ASN A 1 387 ? -7.211 0.484 -14.714 1.00 73.19 387 ASN A O 1
ATOM 3133 N N . SER A 1 388 ? -8.347 1.970 -15.958 1.00 69.06 388 SER A N 1
ATOM 3134 C CA . SER A 1 388 ? -7.500 3.138 -15.696 1.00 69.06 388 SER A CA 1
ATOM 3135 C C . SER A 1 388 ? -8.371 4.395 -15.622 1.00 69.06 388 SER A C 1
ATOM 3137 O O . SER A 1 388 ? -8.001 5.422 -16.183 1.00 69.06 388 SER A O 1
ATOM 3139 N N . LEU A 1 389 ? -9.569 4.270 -15.029 1.00 61.81 389 LEU A N 1
ATOM 3140 C CA . LEU A 1 389 ? -10.674 5.239 -15.145 1.00 61.81 389 LEU A CA 1
ATOM 3141 C C . LEU A 1 389 ? -10.270 6.681 -14.811 1.00 61.81 389 LEU A C 1
ATOM 3143 O O . LEU A 1 389 ? -10.841 7.622 -15.349 1.00 61.81 389 LEU A O 1
ATOM 3147 N N . ASP A 1 390 ? -9.265 6.833 -13.962 1.00 64.94 390 ASP A N 1
ATOM 3148 C CA . ASP A 1 390 ? -8.825 8.088 -13.377 1.00 64.94 390 ASP A CA 1
ATOM 3149 C C . ASP A 1 390 ? -7.290 8.264 -13.443 1.00 64.94 390 ASP A C 1
ATOM 3151 O O . ASP 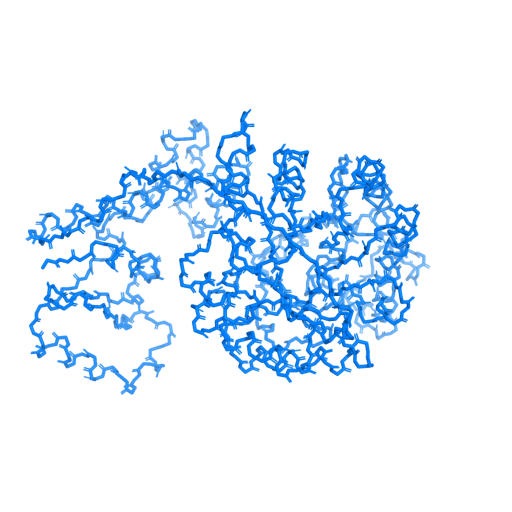A 1 390 ? -6.704 9.133 -12.798 1.00 64.94 390 ASP A O 1
ATOM 3155 N N . ILE A 1 391 ? -6.617 7.470 -14.285 1.00 62.78 391 ILE A N 1
ATOM 3156 C CA . ILE A 1 391 ? -5.197 7.653 -14.607 1.00 62.78 391 ILE A CA 1
ATOM 3157 C C . ILE A 1 391 ? -5.091 8.729 -15.691 1.00 62.78 391 ILE A C 1
ATOM 3159 O O . ILE A 1 391 ? -5.022 8.441 -16.885 1.00 62.78 391 ILE A O 1
ATOM 3163 N N . THR A 1 392 ? -5.112 9.992 -15.273 1.00 51.81 392 THR A N 1
ATOM 3164 C CA . THR A 1 392 ? -5.115 11.142 -16.193 1.00 51.81 392 THR A CA 1
ATOM 3165 C C . THR A 1 392 ? -3.725 11.740 -16.425 1.00 51.81 392 THR A C 1
ATOM 3167 O O . THR A 1 392 ? -3.498 12.349 -17.470 1.00 51.81 392 THR A O 1
ATOM 3170 N N . ALA A 1 393 ? -2.763 11.521 -15.516 1.00 52.72 393 ALA A N 1
ATOM 3171 C CA . ALA A 1 393 ? -1.370 11.937 -15.689 1.00 52.72 393 ALA A CA 1
ATOM 3172 C C . ALA A 1 393 ? -0.373 11.061 -14.891 1.00 52.72 393 ALA A C 1
ATOM 3174 O O . ALA A 1 393 ? -0.667 10.627 -13.776 1.00 52.72 393 ALA A O 1
ATOM 3175 N N . PRO A 1 394 ? 0.825 10.787 -15.435 1.00 51.06 394 PRO A N 1
ATOM 3176 C CA . PRO A 1 394 ? 1.900 10.104 -14.724 1.00 51.06 394 PRO A CA 1
ATOM 3177 C C . PRO A 1 394 ? 2.665 11.046 -13.771 1.00 51.06 394 PRO A C 1
ATOM 3179 O O . PRO A 1 394 ? 2.750 12.245 -14.036 1.00 51.06 394 PRO A O 1
ATOM 3182 N N . PRO A 1 395 ? 3.315 10.504 -12.723 1.00 50.00 395 PRO A N 1
ATOM 3183 C CA . PRO A 1 395 ? 3.279 9.104 -12.288 1.00 50.00 395 PRO A CA 1
ATOM 3184 C C . PRO A 1 395 ? 1.993 8.723 -11.536 1.00 50.00 395 PRO A C 1
ATOM 3186 O O . PRO A 1 395 ? 1.558 9.406 -10.616 1.00 50.0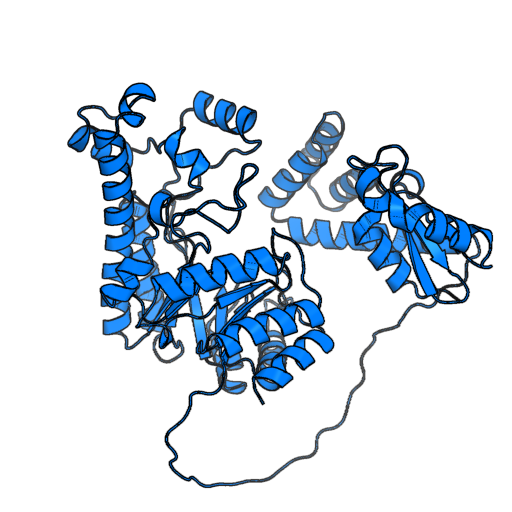0 395 PRO A O 1
ATOM 3189 N N . VAL A 1 396 ? 1.450 7.547 -11.863 1.00 55.34 396 VAL A N 1
ATOM 3190 C CA . VAL A 1 396 ? 0.337 6.933 -11.120 1.00 55.34 396 VAL A CA 1
ATOM 3191 C C . VAL A 1 396 ? 0.817 6.380 -9.780 1.00 55.34 396 VAL A C 1
ATOM 3193 O O . VAL A 1 396 ? 1.540 5.377 -9.723 1.00 55.34 396 VAL A O 1
ATOM 3196 N N . TRP A 1 397 ? 0.371 6.995 -8.688 1.00 58.78 397 TRP A N 1
ATOM 3197 C CA . TRP A 1 397 ? 0.626 6.526 -7.329 1.00 58.78 397 TRP A CA 1
ATOM 3198 C C . TRP A 1 397 ? -0.637 5.935 -6.713 1.00 58.78 397 TRP A C 1
ATOM 3200 O O . TRP A 1 397 ? -1.462 6.642 -6.152 1.00 58.78 397 TRP A O 1
ATOM 3210 N N . GLY A 1 398 ? -0.771 4.616 -6.791 1.00 57.41 398 GLY A N 1
ATOM 3211 C CA . GLY A 1 398 ? -1.707 3.867 -5.944 1.00 57.41 398 GLY A CA 1
ATOM 3212 C C . GLY A 1 398 ? -2.710 3.044 -6.730 1.00 57.41 398 GLY A C 1
ATOM 3213 O O . GLY A 1 398 ? -2.923 1.890 -6.372 1.00 57.41 398 GLY A O 1
ATOM 3214 N N . LEU A 1 399 ? -3.212 3.563 -7.850 1.00 72.44 399 LEU A N 1
ATOM 3215 C CA . LEU A 1 399 ? -4.461 3.041 -8.388 1.00 72.44 399 LEU A CA 1
ATOM 3216 C C . LEU A 1 399 ? -4.351 1.953 -9.449 1.00 72.44 399 LEU A C 1
ATOM 3218 O O . LEU A 1 399 ? -5.102 1.001 -9.323 1.00 72.44 399 LEU A O 1
ATOM 3222 N N . GLY A 1 400 ? -3.412 1.939 -10.402 1.00 65.81 400 GLY A N 1
ATOM 3223 C CA . GLY A 1 400 ? -3.372 0.780 -11.311 1.00 65.81 400 GLY A CA 1
ATOM 3224 C C . GLY A 1 400 ? -2.491 0.863 -12.549 1.00 65.81 400 GLY A C 1
ATOM 3225 O O . GLY A 1 400 ? -1.563 1.674 -12.575 1.00 65.81 400 GLY A O 1
ATOM 3226 N N . PRO A 1 401 ? -2.818 0.053 -13.581 1.00 87.38 401 PRO A N 1
ATOM 3227 C CA . PRO A 1 401 ? -3.620 -1.185 -13.513 1.00 87.38 401 PRO A CA 1
ATOM 3228 C C . PRO A 1 401 ? -2.842 -2.389 -12.954 1.00 87.38 401 PRO A C 1
ATOM 3230 O O . PRO A 1 401 ? -1.683 -2.620 -13.308 1.00 87.38 401 PRO A O 1
ATOM 3233 N N . ALA A 1 402 ? -3.503 -3.179 -12.105 1.00 92.00 402 ALA A N 1
ATOM 3234 C CA . ALA A 1 402 ? -2.921 -4.303 -11.367 1.00 92.00 402 ALA A CA 1
ATOM 3235 C C . ALA A 1 402 ? -2.273 -5.359 -12.281 1.00 92.00 402 ALA A C 1
ATOM 3237 O O . ALA A 1 402 ? -1.090 -5.678 -12.133 1.00 92.00 402 ALA A O 1
ATOM 3238 N N . VAL A 1 403 ? -3.019 -5.849 -13.278 1.00 92.50 403 VAL A N 1
ATOM 3239 C CA . VAL A 1 403 ? -2.579 -6.947 -14.163 1.00 92.50 403 VAL A CA 1
ATOM 3240 C C . VAL A 1 403 ? -1.386 -6.540 -15.034 1.00 92.50 403 VAL A C 1
ATOM 3242 O O . VAL A 1 403 ? -0.500 -7.350 -15.316 1.00 92.50 403 VAL A O 1
ATOM 3245 N N . LEU A 1 404 ? -1.303 -5.265 -15.427 1.00 88.69 404 LEU A N 1
ATOM 3246 C CA . LEU A 1 404 ? -0.184 -4.735 -16.216 1.00 88.69 404 LEU A CA 1
ATOM 3247 C C . LEU A 1 404 ? 1.134 -4.738 -15.423 1.00 88.69 404 LEU A C 1
ATOM 3249 O O . LEU A 1 404 ? 2.213 -4.945 -15.989 1.00 88.69 404 LEU A O 1
ATOM 3253 N N . GLU A 1 405 ? 1.045 -4.541 -14.108 1.00 89.75 405 GLU A N 1
ATOM 3254 C CA . GLU A 1 405 ? 2.175 -4.592 -13.179 1.00 89.75 405 GLU A CA 1
ATOM 3255 C C . GLU A 1 405 ? 2.503 -6.025 -12.717 1.00 89.75 405 GLU A C 1
ATOM 3257 O O . GLU A 1 405 ? 3.532 -6.251 -12.076 1.00 89.75 405 GLU A O 1
ATOM 3262 N N . GLY A 1 406 ? 1.691 -7.015 -13.089 1.00 93.12 406 GLY A N 1
ATOM 3263 C CA . GLY A 1 406 ? 1.860 -8.405 -12.670 1.00 93.12 406 GLY A CA 1
ATOM 3264 C C . GLY A 1 406 ? 1.143 -8.760 -11.363 1.00 93.12 406 GLY A C 1
ATOM 3265 O O . GLY A 1 406 ? 1.483 -9.775 -10.767 1.00 93.12 406 GLY A O 1
ATOM 3266 N N . GLN A 1 407 ? 0.223 -7.916 -10.879 1.00 94.44 407 GLN A N 1
ATOM 3267 C CA . GLN A 1 407 ? -0.515 -8.113 -9.628 1.00 94.44 407 GLN A CA 1
ATOM 3268 C C . GLN A 1 407 ? -1.923 -8.664 -9.894 1.00 94.44 407 GLN A C 1
ATOM 3270 O O . GLN A 1 407 ? -2.914 -7.973 -9.654 1.00 94.44 407 GLN A O 1
ATOM 3275 N N . ASP A 1 408 ? -2.015 -9.887 -10.419 1.00 96.75 408 ASP A N 1
ATOM 3276 C CA . ASP A 1 408 ? -3.293 -10.558 -10.698 1.00 96.75 408 ASP A CA 1
ATOM 3277 C C . ASP A 1 408 ? -3.949 -11.094 -9.413 1.00 96.75 408 ASP A C 1
ATOM 3279 O O . ASP A 1 408 ? -4.018 -12.289 -9.135 1.00 96.75 408 ASP A O 1
ATOM 3283 N N . TRP A 1 409 ? -4.391 -10.173 -8.561 1.00 97.38 409 TRP A N 1
ATOM 3284 C CA . TRP A 1 409 ? -4.936 -10.523 -7.257 1.00 97.38 409 TRP A CA 1
ATOM 3285 C C . TRP A 1 409 ? -6.295 -11.227 -7.320 1.00 97.38 409 TRP A C 1
ATOM 3287 O O . TRP A 1 409 ? -6.675 -11.865 -6.340 1.00 97.38 409 TRP A O 1
ATOM 3297 N N . VAL A 1 410 ? -7.018 -11.136 -8.441 1.00 97.88 410 VAL A N 1
ATOM 3298 C CA . VAL A 1 410 ? -8.271 -11.877 -8.643 1.00 97.88 410 VAL A CA 1
ATOM 3299 C C . VAL A 1 410 ? -7.949 -13.353 -8.858 1.00 97.88 410 VAL A C 1
ATOM 3301 O O . VAL A 1 410 ? -8.452 -14.189 -8.109 1.00 97.88 410 VAL A O 1
ATOM 3304 N N . GLU A 1 411 ? -7.033 -13.671 -9.782 1.00 97.81 411 GLU A N 1
ATOM 3305 C CA . GLU A 1 411 ? -6.581 -15.048 -10.013 1.00 97.81 411 GLU A CA 1
ATOM 3306 C C . GLU A 1 411 ? -5.961 -15.643 -8.740 1.00 97.81 411 GLU A C 1
ATOM 3308 O O . GLU A 1 411 ? -6.248 -16.783 -8.378 1.00 97.81 411 GLU A O 1
ATOM 3313 N N . TRP A 1 412 ? -5.181 -14.862 -7.983 1.00 98.50 412 TRP A N 1
ATOM 3314 C CA . TRP A 1 412 ? -4.600 -15.340 -6.724 1.00 98.50 412 TRP A CA 1
ATOM 3315 C C . TRP A 1 412 ? -5.653 -15.691 -5.665 1.00 98.50 412 TRP A C 1
ATOM 3317 O O . TRP A 1 412 ? -5.443 -16.608 -4.866 1.00 98.50 412 TRP A O 1
ATOM 3327 N N . VAL A 1 413 ? -6.780 -14.978 -5.632 1.00 98.38 413 VAL A N 1
ATOM 3328 C CA . VAL A 1 413 ? -7.898 -15.281 -4.729 1.00 98.38 413 VAL A CA 1
ATOM 3329 C C . VAL A 1 413 ? -8.662 -16.524 -5.202 1.00 98.38 413 VAL A C 1
ATOM 3331 O O . VAL A 1 413 ? -8.973 -17.383 -4.370 1.00 98.38 413 VAL A O 1
ATOM 3334 N N . ASP A 1 414 ? -8.908 -16.664 -6.508 1.00 97.44 414 ASP A N 1
ATOM 3335 C CA . ASP A 1 414 ? -9.540 -17.838 -7.138 1.00 97.44 414 ASP A CA 1
ATOM 3336 C C . ASP A 1 414 ? -8.738 -19.127 -6.933 1.00 97.44 414 ASP A C 1
ATOM 3338 O O . ASP A 1 414 ? -9.301 -20.176 -6.617 1.00 97.44 414 ASP A O 1
ATOM 3342 N N . GLU A 1 415 ? -7.414 -19.049 -7.013 1.00 97.69 415 GLU A N 1
ATOM 3343 C CA . GLU A 1 415 ? -6.525 -20.182 -6.758 1.00 97.69 415 GLU A CA 1
ATOM 3344 C C . GLU A 1 415 ? -6.295 -20.472 -5.262 1.00 97.69 415 GLU A C 1
ATOM 3346 O O . GLU A 1 415 ? -5.606 -21.434 -4.906 1.00 97.69 415 GLU A O 1
ATOM 3351 N N . GLY A 1 416 ? -6.839 -19.645 -4.363 1.00 98.00 416 GLY A N 1
ATOM 3352 C CA . GLY A 1 416 ? -6.647 -19.792 -2.919 1.00 98.00 416 GLY A CA 1
ATOM 3353 C C . GLY A 1 416 ? -5.211 -19.520 -2.461 1.00 98.00 416 GLY A C 1
ATOM 3354 O O . GLY A 1 416 ? -4.752 -20.111 -1.477 1.00 98.00 416 GLY A O 1
ATOM 3355 N N . LEU A 1 417 ? -4.489 -18.653 -3.176 1.00 98.56 417 LEU A N 1
ATOM 3356 C CA . LEU A 1 417 ? -3.166 -18.178 -2.775 1.00 98.56 417 LEU A CA 1
ATOM 3357 C C . LEU A 1 417 ? -3.248 -17.084 -1.714 1.00 98.56 417 LEU A C 1
ATOM 3359 O O . LEU A 1 417 ? -2.361 -17.008 -0.878 1.00 98.56 417 LEU A O 1
ATOM 3363 N N . ILE A 1 418 ? -4.303 -16.271 -1.719 1.00 98.19 418 ILE A N 1
ATOM 3364 C CA . ILE A 1 418 ? -4.498 -15.157 -0.782 1.00 98.19 418 ILE A CA 1
ATOM 3365 C C . ILE A 1 418 ? -5.738 -15.413 0.081 1.00 98.19 418 ILE A C 1
ATOM 3367 O O . ILE A 1 418 ? -6.790 -15.805 -0.435 1.00 98.19 418 ILE A O 1
ATOM 3371 N N . ASP A 1 419 ? -5.608 -15.196 1.391 1.00 98.56 419 ASP A N 1
ATOM 3372 C CA . ASP A 1 419 ? -6.699 -15.353 2.361 1.00 98.56 419 ASP A CA 1
ATOM 3373 C C . ASP A 1 419 ? -7.586 -14.102 2.420 1.00 98.56 419 ASP A C 1
ATOM 3375 O O . ASP A 1 419 ? -8.805 -14.225 2.517 1.00 98.56 419 ASP A O 1
ATOM 3379 N N . ALA A 1 420 ? -7.003 -12.905 2.271 1.00 98.38 420 ALA A N 1
ATOM 3380 C CA . ALA A 1 420 ? -7.751 -11.657 2.115 1.00 98.38 420 ALA A CA 1
ATOM 3381 C C . ALA A 1 420 ? -7.004 -10.615 1.264 1.00 98.38 420 ALA A C 1
ATOM 3383 O O . ALA A 1 420 ? -5.780 -10.486 1.333 1.00 98.38 420 ALA A O 1
ATOM 3384 N N . VAL A 1 421 ? -7.745 -9.839 0.472 1.00 98.38 421 VAL A N 1
ATOM 3385 C CA . VAL A 1 421 ? -7.205 -8.786 -0.399 1.00 98.38 421 VAL A CA 1
ATOM 3386 C C . VAL A 1 421 ? -7.691 -7.413 0.036 1.00 98.38 421 VAL A C 1
ATOM 3388 O O . VAL A 1 421 ? -8.885 -7.228 0.286 1.00 98.38 421 VAL A O 1
ATOM 3391 N N . TYR A 1 422 ? -6.761 -6.452 0.102 1.00 98.06 422 TYR A N 1
ATOM 3392 C CA . TYR A 1 422 ? -7.028 -5.066 0.487 1.00 98.06 422 TYR A CA 1
ATOM 3393 C C . TYR A 1 422 ? -6.740 -4.117 -0.693 1.00 98.06 422 TYR A C 1
ATOM 3395 O O . TYR A 1 422 ? -5.634 -3.568 -0.786 1.00 98.06 422 TYR A O 1
ATOM 3403 N N . PRO A 1 423 ? -7.676 -3.930 -1.648 1.00 95.94 423 PRO A N 1
ATOM 3404 C CA . PRO A 1 423 ? -7.502 -2.960 -2.723 1.00 95.94 423 PRO A CA 1
ATOM 3405 C C . PRO A 1 423 ? -7.458 -1.534 -2.174 1.00 95.94 423 PRO A C 1
ATOM 3407 O O . PRO A 1 423 ? -8.337 -1.119 -1.423 1.00 95.94 423 PRO A O 1
ATOM 3410 N N . MET A 1 424 ? -6.453 -0.758 -2.570 1.00 93.25 424 MET A N 1
ATOM 3411 C CA . MET A 1 424 ? -6.207 0.604 -2.077 1.00 93.25 424 MET A CA 1
ATOM 3412 C C . MET A 1 424 ? -7.138 1.648 -2.726 1.00 93.25 424 MET A C 1
ATOM 3414 O O . MET A 1 424 ? -6.676 2.533 -3.447 1.00 93.25 424 MET A O 1
ATOM 3418 N N . ASN A 1 425 ? -8.455 1.534 -2.519 1.00 93.31 425 ASN A N 1
ATOM 3419 C CA . ASN A 1 425 ? -9.467 2.440 -3.081 1.00 93.31 425 ASN A CA 1
ATOM 3420 C C . ASN A 1 425 ? -9.499 3.796 -2.342 1.00 93.31 425 ASN A C 1
ATOM 3422 O O . ASN A 1 425 ? -10.419 4.117 -1.596 1.00 93.31 425 ASN A O 1
ATOM 3426 N N . TYR A 1 426 ? -8.457 4.606 -2.525 1.00 90.44 426 TYR A N 1
ATOM 3427 C CA . TYR A 1 426 ? -8.265 5.863 -1.790 1.00 90.44 426 TYR A CA 1
ATOM 3428 C C . TYR A 1 426 ? -8.908 7.094 -2.447 1.00 90.44 426 TYR A C 1
ATOM 3430 O O . TYR A 1 426 ? -8.543 8.222 -2.115 1.00 90.44 426 TYR A O 1
ATOM 3438 N N . HIS A 1 427 ? -9.862 6.899 -3.360 1.00 89.56 427 HIS A N 1
ATOM 3439 C CA . HIS A 1 427 ? -10.545 7.992 -4.050 1.00 89.56 427 HIS A CA 1
ATOM 3440 C C . HIS A 1 427 ? -11.260 8.934 -3.066 1.00 89.56 427 HIS A C 1
ATOM 3442 O O . HIS A 1 427 ? -12.047 8.503 -2.215 1.00 89.56 427 HIS A O 1
ATOM 3448 N N . THR A 1 428 ? -11.011 10.237 -3.213 1.00 89.00 428 THR A N 1
ATOM 3449 C CA . THR A 1 428 ? -11.685 11.331 -2.484 1.00 89.00 428 THR A CA 1
ATOM 3450 C C . THR A 1 428 ? -13.017 11.728 -3.125 1.00 89.00 428 THR A C 1
ATOM 3452 O O . THR A 1 428 ? -13.935 12.164 -2.434 1.00 89.00 428 THR A O 1
ATOM 3455 N N . ASN A 1 429 ? -13.189 11.468 -4.421 1.00 90.44 429 ASN A N 1
ATOM 3456 C CA . ASN A 1 429 ? -14.490 11.527 -5.078 1.00 90.44 429 ASN A CA 1
ATOM 3457 C C . ASN A 1 429 ? -15.296 10.245 -4.776 1.00 90.44 429 ASN A C 1
ATOM 3459 O O . ASN A 1 429 ? -14.807 9.134 -5.002 1.00 90.44 429 ASN A O 1
ATOM 3463 N N . LEU A 1 430 ? -16.518 10.404 -4.257 1.00 92.50 430 LEU A N 1
ATOM 3464 C CA . LEU A 1 430 ? -17.364 9.284 -3.834 1.00 92.50 430 LEU A CA 1
ATOM 3465 C C . LEU A 1 430 ? -17.881 8.445 -5.015 1.00 92.50 430 LEU A C 1
ATOM 3467 O O . LEU A 1 430 ? -17.927 7.222 -4.905 1.00 92.50 430 LEU A O 1
ATOM 3471 N N . ASP A 1 431 ? -18.196 9.061 -6.155 1.00 92.75 431 ASP A N 1
ATOM 3472 C CA . ASP A 1 431 ? -18.671 8.339 -7.343 1.00 92.75 431 ASP A CA 1
ATOM 3473 C C . ASP A 1 431 ? -17.578 7.434 -7.920 1.00 92.75 431 ASP A C 1
ATOM 3475 O O . ASP A 1 431 ? -17.835 6.277 -8.260 1.00 92.75 431 ASP A O 1
ATOM 3479 N N . LEU A 1 432 ? -16.334 7.924 -7.974 1.00 90.81 432 LEU A N 1
ATOM 3480 C CA . LEU A 1 432 ? -15.182 7.112 -8.375 1.00 90.81 432 LEU A CA 1
ATOM 3481 C C . LEU A 1 432 ? -14.914 5.988 -7.371 1.00 90.81 432 LEU A C 1
ATOM 3483 O O . LEU A 1 432 ? -14.700 4.844 -7.780 1.00 90.81 432 LEU A O 1
ATOM 3487 N N . PHE A 1 433 ? -14.989 6.282 -6.067 1.00 93.81 433 PHE A N 1
ATOM 3488 C CA . PHE A 1 433 ? -14.885 5.258 -5.026 1.00 93.81 433 PHE A CA 1
ATOM 3489 C C . PHE A 1 433 ? -15.928 4.153 -5.237 1.00 93.81 433 PHE A C 1
ATOM 3491 O O . PHE A 1 433 ? -15.568 2.973 -5.243 1.00 93.81 433 PHE A O 1
ATOM 3498 N N . GLN A 1 434 ? -17.192 4.523 -5.468 1.00 96.12 434 GLN A N 1
ATOM 3499 C CA . GLN A 1 434 ? -18.296 3.589 -5.680 1.00 96.12 434 GLN A CA 1
ATOM 3500 C C . GLN A 1 434 ? -18.138 2.791 -6.980 1.00 96.12 434 GLN A C 1
ATOM 3502 O O . GLN A 1 434 ? -18.390 1.586 -6.995 1.00 96.12 434 GLN A O 1
ATOM 3507 N N . ALA A 1 435 ? -17.697 3.423 -8.069 1.00 93.50 435 ALA A N 1
ATOM 3508 C CA . ALA A 1 435 ? -17.453 2.746 -9.339 1.00 93.50 435 ALA A CA 1
ATOM 3509 C C . ALA A 1 435 ? -16.361 1.672 -9.209 1.00 93.50 435 ALA A C 1
ATOM 3511 O O . ALA A 1 435 ? -16.535 0.548 -9.685 1.00 93.50 435 ALA A O 1
ATOM 3512 N N . VAL A 1 436 ? -15.265 1.992 -8.517 1.00 94.44 436 VAL A N 1
ATOM 3513 C CA . VAL A 1 436 ? -14.163 1.053 -8.264 1.00 94.44 436 VAL A CA 1
ATOM 3514 C C . VAL A 1 436 ? -14.578 -0.049 -7.287 1.00 94.44 436 VAL A C 1
ATOM 3516 O O . VAL A 1 436 ? -14.277 -1.216 -7.533 1.00 94.44 436 VAL A O 1
ATOM 3519 N N . LEU A 1 437 ? -15.342 0.281 -6.239 1.00 97.00 437 LEU A N 1
ATOM 3520 C CA . LEU A 1 437 ? -15.915 -0.705 -5.321 1.00 97.00 437 LEU A CA 1
ATOM 3521 C C . LEU A 1 437 ? -16.818 -1.698 -6.070 1.00 97.00 437 LEU A C 1
ATOM 3523 O O . LEU A 1 437 ? -16.659 -2.906 -5.916 1.00 97.00 437 LEU A O 1
ATOM 3527 N N . ASN A 1 438 ? -17.710 -1.213 -6.939 1.00 97.06 438 ASN A N 1
ATOM 3528 C CA . ASN A 1 438 ? -18.574 -2.063 -7.763 1.00 97.06 438 ASN A CA 1
ATOM 3529 C C . ASN A 1 438 ? -17.766 -3.008 -8.666 1.00 97.06 438 ASN A C 1
ATOM 3531 O O . ASN A 1 438 ? -18.160 -4.160 -8.868 1.00 97.06 438 ASN A O 1
ATOM 3535 N N . ASP A 1 439 ? -16.626 -2.546 -9.187 1.00 96.06 439 ASP A N 1
ATOM 3536 C CA . ASP A 1 439 ? -15.724 -3.391 -9.967 1.00 96.06 439 ASP A CA 1
ATOM 3537 C C . ASP A 1 439 ? -15.107 -4.500 -9.101 1.00 96.06 439 ASP A C 1
ATOM 3539 O O . ASP A 1 439 ? -15.106 -5.660 -9.511 1.00 96.06 439 ASP A O 1
ATOM 3543 N N . HIS A 1 440 ? -14.667 -4.190 -7.874 1.00 97.25 440 HIS A N 1
ATOM 3544 C CA . HIS A 1 440 ? -14.159 -5.195 -6.927 1.00 97.25 440 HIS A CA 1
ATOM 3545 C C . HIS A 1 440 ? -15.212 -6.237 -6.562 1.00 97.25 440 HIS A C 1
ATOM 3547 O O . HIS A 1 440 ? -14.905 -7.428 -6.561 1.00 97.25 440 HIS A O 1
ATOM 3553 N N . LEU A 1 441 ? -16.455 -5.813 -6.310 1.00 98.31 441 LEU A N 1
ATOM 3554 C CA . LEU A 1 441 ? -17.570 -6.721 -6.020 1.00 98.31 441 LEU A CA 1
ATOM 3555 C C . LEU A 1 441 ? -17.818 -7.683 -7.182 1.00 98.31 441 LEU A C 1
ATOM 3557 O O . LEU A 1 441 ? -17.952 -8.891 -6.985 1.00 98.31 441 LEU A O 1
ATOM 3561 N N . ARG A 1 442 ? -17.838 -7.159 -8.412 1.00 97.69 442 ARG A N 1
ATOM 3562 C CA . ARG A 1 442 ? -18.000 -7.968 -9.622 1.00 97.69 442 ARG A CA 1
ATOM 3563 C C . ARG A 1 442 ? -16.846 -8.956 -9.796 1.00 97.69 442 ARG A C 1
ATOM 3565 O O . ARG A 1 442 ? -17.095 -10.103 -10.151 1.00 97.69 442 ARG A O 1
ATOM 3572 N N . LEU A 1 443 ? -15.607 -8.514 -9.574 1.00 97.56 443 LEU A N 1
ATOM 3573 C CA . LEU A 1 443 ? -14.404 -9.331 -9.748 1.00 97.56 443 LEU A CA 1
ATOM 3574 C C . LEU A 1 443 ? -14.282 -10.439 -8.699 1.00 97.56 443 LEU A C 1
ATOM 3576 O O . LEU A 1 443 ? -13.835 -11.524 -9.043 1.00 97.56 443 LEU A O 1
ATOM 3580 N N . LEU A 1 444 ? -14.687 -10.185 -7.450 1.00 97.38 444 LEU A N 1
ATOM 3581 C CA . LEU A 1 444 ? -14.574 -11.159 -6.361 1.00 97.38 444 LEU A CA 1
ATOM 3582 C C . LEU A 1 444 ? -15.856 -11.916 -6.041 1.00 97.38 444 LEU A C 1
ATOM 3584 O O . LEU A 1 444 ? -15.865 -12.685 -5.090 1.00 97.38 444 LEU A O 1
ATOM 3588 N N . THR A 1 445 ? -16.933 -11.774 -6.806 1.00 96.00 445 THR A N 1
ATOM 3589 C CA . THR A 1 445 ? -18.098 -12.652 -6.632 1.00 96.00 445 THR A CA 1
ATOM 3590 C C . THR A 1 445 ? -17.746 -14.084 -7.073 1.00 96.00 445 THR A C 1
ATOM 3592 O O . THR A 1 445 ? -17.273 -14.252 -8.195 1.00 96.00 445 THR A O 1
ATOM 3595 N N . PRO A 1 446 ? -18.005 -15.137 -6.259 1.00 95.19 446 PRO A N 1
ATOM 3596 C CA . PRO A 1 446 ? -18.761 -15.156 -4.994 1.00 95.19 446 PRO A CA 1
ATOM 3597 C C . PRO A 1 446 ? -17.911 -15.060 -3.707 1.00 95.19 446 PRO A C 1
ATOM 3599 O O . PRO A 1 446 ? -18.442 -15.159 -2.604 1.00 95.19 446 PRO A O 1
ATOM 3602 N N . GLN A 1 447 ? -16.600 -14.882 -3.814 1.00 97.00 447 GLN A N 1
ATOM 3603 C CA . GLN A 1 447 ? -15.623 -14.822 -2.722 1.00 97.00 447 GLN A CA 1
ATOM 3604 C C . GLN A 1 447 ? -15.571 -13.475 -1.961 1.00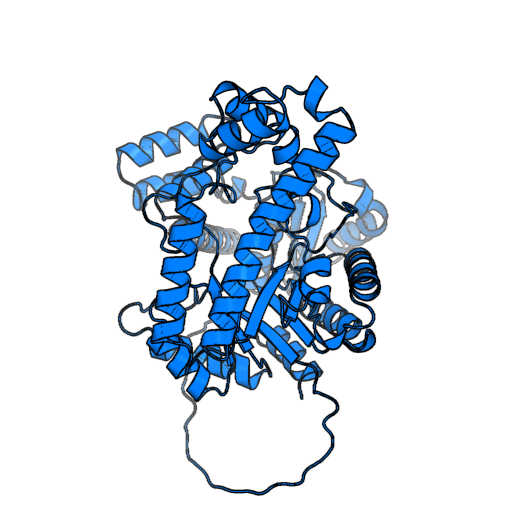 97.00 447 GLN A C 1
ATOM 3606 O O . GLN A 1 447 ? -14.515 -13.083 -1.462 1.00 97.00 447 GLN A O 1
ATOM 3611 N N . LEU A 1 448 ? -16.701 -12.771 -1.815 1.00 97.19 448 LEU A N 1
ATOM 3612 C CA . LEU A 1 448 ? -16.753 -11.436 -1.188 1.00 97.19 448 LEU A CA 1
ATOM 3613 C C . LEU A 1 448 ? -16.242 -11.410 0.263 1.00 97.19 448 LEU A C 1
ATOM 3615 O O . LEU A 1 448 ? -15.712 -10.397 0.708 1.00 97.19 448 LEU A O 1
ATOM 3619 N N . GLY A 1 449 ? -16.310 -12.536 0.981 1.00 97.38 449 GLY A N 1
ATOM 3620 C CA . GLY A 1 449 ? -15.768 -12.668 2.340 1.00 97.38 449 GLY A CA 1
ATOM 3621 C C . GLY A 1 449 ? -14.246 -12.487 2.457 1.00 97.38 449 GLY A C 1
ATOM 3622 O O . GLY A 1 449 ? -13.738 -12.419 3.571 1.00 97.38 449 GLY A O 1
ATOM 3623 N N . LYS A 1 450 ? -13.517 -12.401 1.335 1.00 98.06 450 LYS A N 1
ATOM 3624 C CA . LYS A 1 450 ? -12.067 -12.147 1.289 1.00 98.06 450 LYS A CA 1
ATOM 3625 C C . LYS A 1 450 ? -11.709 -10.692 0.957 1.00 98.06 450 LYS A C 1
ATOM 3627 O O . LYS A 1 450 ? -10.528 -10.349 0.940 1.00 98.06 450 LYS A O 1
ATOM 3632 N N . LEU A 1 451 ? -12.692 -9.844 0.654 1.00 98.56 451 LEU A N 1
ATOM 3633 C CA . LEU A 1 451 ? -12.476 -8.477 0.182 1.00 98.56 451 LEU A CA 1
ATOM 3634 C C . LEU A 1 451 ? -12.634 -7.468 1.322 1.00 98.56 451 LEU A C 1
ATOM 3636 O O . LEU A 1 451 ? -13.729 -7.312 1.850 1.00 98.56 451 LEU A O 1
ATOM 3640 N N . PHE A 1 452 ? -11.574 -6.724 1.644 1.00 98.50 452 PHE A N 1
ATOM 3641 C CA . PHE A 1 452 ? -11.674 -5.550 2.516 1.00 98.50 452 PHE A CA 1
ATOM 3642 C C . PHE A 1 452 ? -11.327 -4.310 1.705 1.00 98.50 452 PHE A C 1
ATOM 3644 O O . PHE A 1 452 ? -10.212 -4.189 1.198 1.00 98.50 452 PHE A O 1
ATOM 3651 N N . SER A 1 453 ? -12.263 -3.375 1.569 1.00 97.69 453 SER A N 1
ATOM 3652 C CA . SER A 1 453 ? -11.996 -2.170 0.781 1.00 97.69 453 SER A CA 1
ATOM 3653 C C . SER A 1 453 ? -11.028 -1.254 1.527 1.00 97.69 453 SER A C 1
ATOM 3655 O O . SER A 1 453 ? -11.263 -0.890 2.680 1.00 97.69 453 SER A O 1
ATOM 3657 N N . GLY A 1 454 ? -9.947 -0.839 0.872 1.00 96.81 454 GLY A N 1
ATOM 3658 C CA . GLY A 1 454 ? -9.097 0.232 1.374 1.00 96.81 454 GLY A CA 1
ATOM 3659 C C . GLY A 1 454 ? -9.841 1.565 1.329 1.00 96.81 454 GLY A C 1
ATOM 3660 O O . GLY A 1 454 ? -10.498 1.866 0.338 1.00 96.81 454 GLY A O 1
ATOM 3661 N N . VAL A 1 455 ? -9.730 2.362 2.389 1.00 96.81 455 VAL A N 1
ATOM 3662 C CA . VAL A 1 455 ? -10.331 3.696 2.510 1.00 96.81 455 VAL A CA 1
ATOM 3663 C C . VAL A 1 455 ? -9.243 4.668 2.962 1.00 96.81 455 VAL A C 1
ATOM 3665 O O . VAL A 1 455 ? -8.558 4.439 3.958 1.00 96.81 455 VAL A O 1
ATOM 3668 N N . GLY A 1 456 ? -9.031 5.742 2.203 1.00 92.69 456 GLY A N 1
ATOM 3669 C CA . GLY A 1 456 ? -7.980 6.717 2.492 1.00 92.69 456 GLY A CA 1
ATOM 3670 C C . GLY A 1 456 ? -8.488 7.839 3.390 1.00 92.69 456 GLY A C 1
ATOM 3671 O O . GLY A 1 456 ? -9.283 8.647 2.931 1.00 92.69 456 GLY A O 1
ATOM 3672 N N . VAL A 1 457 ? -7.991 7.931 4.623 1.00 91.75 457 VAL A N 1
ATOM 3673 C CA . VAL A 1 457 ? -8.129 9.126 5.480 1.00 91.75 457 VAL A CA 1
ATOM 3674 C C . VAL A 1 457 ? -7.241 10.242 4.955 1.00 91.75 457 VAL A C 1
ATOM 3676 O O . VAL A 1 457 ? -7.700 11.346 4.701 1.00 91.75 457 VAL A O 1
ATOM 3679 N N . SER A 1 458 ? -5.973 9.925 4.704 1.00 84.50 458 SER A N 1
ATOM 3680 C CA . SER A 1 458 ? -5.038 10.822 4.030 1.00 84.50 458 SER A CA 1
ATOM 3681 C C . SER A 1 458 ? -4.083 10.003 3.178 1.00 84.50 458 SER A C 1
ATOM 3683 O O . SER A 1 458 ? -3.424 9.086 3.673 1.00 84.50 458 SER A O 1
ATOM 3685 N N . SER A 1 459 ? -4.017 10.314 1.883 1.00 81.38 459 SER A N 1
ATOM 3686 C CA . SER A 1 459 ? -3.228 9.591 0.886 1.00 81.38 459 SER A CA 1
ATOM 3687 C C . SER A 1 459 ? -2.616 10.537 -0.154 1.00 81.38 459 SER A C 1
ATOM 3689 O O . SER A 1 459 ? -2.706 11.759 -0.050 1.00 81.38 459 SER A O 1
ATOM 3691 N N . SER A 1 460 ? -1.902 9.998 -1.147 1.00 73.38 460 SER A N 1
ATOM 3692 C CA . SER A 1 460 ? -1.428 10.789 -2.295 1.00 73.38 460 SER A CA 1
ATOM 3693 C C . SER A 1 460 ? -2.564 11.352 -3.153 1.00 73.38 460 SER A C 1
ATOM 3695 O O . SER A 1 460 ? -2.301 12.234 -3.958 1.00 73.38 460 SER A O 1
ATOM 3697 N N . MET A 1 461 ? -3.795 10.867 -2.976 1.00 74.50 461 MET A N 1
ATOM 3698 C CA . MET A 1 461 ? -4.988 11.344 -3.679 1.00 74.50 461 MET A CA 1
ATOM 3699 C C . MET A 1 461 ? -5.722 12.485 -2.962 1.00 74.50 461 MET A C 1
ATOM 3701 O O . MET A 1 461 ? -6.730 12.968 -3.465 1.00 74.50 461 MET A O 1
ATOM 3705 N N . GLY A 1 462 ? -5.237 12.894 -1.788 1.00 77.44 462 GLY A N 1
ATOM 3706 C CA . GLY A 1 462 ? -5.889 13.878 -0.929 1.00 77.44 462 GLY A CA 1
ATOM 3707 C C . GLY A 1 462 ? -6.313 13.280 0.408 1.00 77.44 462 GLY A C 1
ATOM 3708 O O . GLY A 1 462 ? -5.877 12.183 0.781 1.00 77.44 462 GLY A O 1
ATOM 3709 N N . ALA A 1 463 ? -7.140 14.028 1.130 1.00 86.12 463 ALA A N 1
ATOM 3710 C CA . ALA A 1 463 ? -7.681 13.649 2.425 1.00 86.12 463 ALA A CA 1
ATOM 3711 C C . ALA A 1 463 ? -9.210 13.580 2.375 1.00 86.12 463 ALA A C 1
ATOM 3713 O O . ALA A 1 463 ? -9.839 14.249 1.559 1.00 86.12 463 ALA A O 1
ATOM 3714 N N . ASN A 1 464 ? -9.784 12.751 3.240 1.00 89.38 464 ASN A N 1
ATOM 3715 C CA . ASN A 1 464 ? -11.218 12.683 3.481 1.00 89.38 464 ASN A CA 1
ATOM 3716 C C . ASN A 1 464 ? -11.462 13.057 4.941 1.00 89.38 464 ASN A C 1
ATOM 3718 O O . ASN A 1 464 ? -10.839 12.468 5.825 1.00 89.38 464 ASN A O 1
ATOM 3722 N N . ASP A 1 465 ? -12.371 14.001 5.170 1.00 94.56 465 ASP A N 1
ATOM 3723 C CA . ASP A 1 465 ? -12.847 14.355 6.505 1.00 94.56 465 ASP A CA 1
ATOM 3724 C C . ASP A 1 465 ? -13.640 13.190 7.153 1.00 94.56 465 ASP A C 1
ATOM 3726 O O . ASP A 1 465 ? -13.941 12.186 6.491 1.00 94.56 465 ASP A O 1
ATOM 3730 N N . PRO A 1 466 ? -13.988 13.273 8.451 1.00 96.56 466 PRO A N 1
ATOM 3731 C CA . PRO A 1 466 ? -14.716 12.206 9.134 1.00 96.56 466 PRO A CA 1
ATOM 3732 C C . PRO A 1 466 ? -16.048 11.816 8.466 1.00 96.56 466 PRO A C 1
ATOM 3734 O O . PRO A 1 466 ? -16.343 10.624 8.364 1.00 96.56 466 PRO A O 1
ATOM 3737 N N . ALA A 1 467 ? -16.827 12.774 7.953 1.00 96.81 467 ALA A N 1
ATOM 3738 C CA . ALA A 1 467 ? -18.105 12.491 7.294 1.00 96.81 467 ALA A CA 1
ATOM 3739 C C . ALA A 1 467 ? -17.897 11.747 5.964 1.00 96.81 467 ALA A C 1
ATOM 3741 O O . ALA A 1 467 ? -18.596 10.778 5.657 1.00 96.81 467 ALA A O 1
ATOM 3742 N N . ALA A 1 468 ? -16.876 12.137 5.203 1.00 96.81 468 ALA A N 1
ATOM 3743 C CA . ALA A 1 468 ? -16.464 11.462 3.982 1.00 96.81 468 ALA A CA 1
ATOM 3744 C C . ALA A 1 468 ? -15.952 10.033 4.251 1.00 96.81 468 ALA A C 1
ATOM 3746 O O . ALA A 1 468 ? -16.163 9.138 3.423 1.00 96.81 468 ALA A O 1
ATOM 3747 N N . ILE A 1 469 ? -15.302 9.787 5.393 1.00 97.94 469 ILE A N 1
ATOM 3748 C CA . ILE A 1 469 ? -14.927 8.432 5.823 1.00 97.94 469 ILE A CA 1
ATOM 3749 C C . ILE A 1 469 ? -16.159 7.606 6.184 1.00 97.94 469 ILE A C 1
ATOM 3751 O O . ILE A 1 469 ? -16.267 6.476 5.703 1.00 97.94 469 ILE A O 1
ATOM 3755 N N . ALA A 1 470 ? -17.103 8.165 6.946 1.00 98.25 470 ALA A N 1
ATOM 3756 C CA . ALA A 1 470 ? -18.348 7.486 7.298 1.00 98.25 470 ALA A CA 1
ATOM 3757 C C . ALA A 1 470 ? -19.111 7.028 6.043 1.00 98.25 470 ALA A C 1
ATOM 3759 O O . ALA A 1 470 ? -19.386 5.840 5.904 1.00 98.25 470 ALA A O 1
ATOM 3760 N N . ALA A 1 471 ? -19.312 7.914 5.061 1.00 98.31 471 ALA A N 1
ATOM 3761 C CA . ALA A 1 471 ? -19.998 7.581 3.807 1.00 98.31 471 ALA A CA 1
ATOM 3762 C C . ALA A 1 471 ? -19.347 6.408 3.041 1.00 98.31 471 ALA A C 1
ATOM 3764 O O . ALA A 1 471 ? -20.024 5.593 2.412 1.00 98.31 471 ALA A O 1
ATOM 3765 N N . ARG A 1 472 ? -18.015 6.281 3.099 1.00 98.25 472 ARG A N 1
ATOM 3766 C CA . ARG A 1 472 ? -17.290 5.162 2.472 1.00 98.25 472 ARG A CA 1
ATOM 3767 C C . ARG A 1 472 ? -17.448 3.870 3.258 1.00 98.25 472 ARG A C 1
ATOM 3769 O O . ARG A 1 472 ? -17.610 2.818 2.648 1.00 98.25 472 ARG A O 1
ATOM 3776 N N . LEU A 1 473 ? -17.404 3.933 4.587 1.00 98.38 473 LEU A N 1
ATOM 3777 C CA . LEU A 1 473 ? -17.654 2.768 5.435 1.00 98.38 473 LEU A CA 1
ATOM 3778 C C . LEU A 1 473 ? -19.096 2.265 5.275 1.00 98.38 473 LEU A C 1
ATOM 3780 O O . LEU A 1 473 ? -19.286 1.057 5.141 1.00 98.38 473 LEU A O 1
ATOM 3784 N N . GLU A 1 474 ? -20.078 3.165 5.156 1.00 98.31 474 GLU A N 1
ATOM 3785 C CA . GLU A 1 474 ? -21.468 2.826 4.814 1.00 98.31 474 GLU A CA 1
ATOM 3786 C C . GLU A 1 474 ? -21.553 2.100 3.473 1.00 98.31 474 GLU A C 1
ATOM 3788 O O . GLU A 1 474 ? -22.174 1.043 3.390 1.00 98.31 474 GLU A O 1
ATOM 3793 N N . ALA A 1 475 ? -20.885 2.610 2.433 1.00 98.44 475 ALA A N 1
ATOM 3794 C CA . ALA A 1 475 ? -20.869 1.967 1.120 1.00 98.44 475 ALA A CA 1
ATOM 3795 C C . ALA A 1 475 ? -20.265 0.550 1.169 1.00 98.44 475 ALA A C 1
ATOM 3797 O O . ALA A 1 475 ? -20.798 -0.382 0.562 1.00 98.44 475 ALA A O 1
ATOM 3798 N N . VAL A 1 476 ? -19.175 0.361 1.921 1.00 98.44 476 VAL A N 1
ATOM 3799 C CA . VAL A 1 476 ? -18.519 -0.947 2.097 1.00 98.44 476 VAL A CA 1
ATOM 3800 C C . VAL A 1 476 ? -19.412 -1.912 2.884 1.00 98.44 476 VAL A C 1
ATOM 3802 O O . VAL A 1 476 ? -19.540 -3.078 2.505 1.00 98.44 476 VAL A O 1
ATOM 3805 N N . GLN A 1 477 ? -20.068 -1.440 3.945 1.00 97.25 477 GLN A N 1
ATOM 3806 C CA . GLN A 1 477 ? -20.984 -2.247 4.750 1.00 97.25 477 GLN A CA 1
ATOM 3807 C C . GLN A 1 477 ? -22.251 -2.623 3.965 1.00 97.25 477 GLN A C 1
ATOM 3809 O O . GLN A 1 477 ? -22.655 -3.786 3.969 1.00 97.25 477 GLN A O 1
ATOM 3814 N N . ALA A 1 478 ? -22.842 -1.675 3.231 1.00 97.19 478 ALA A N 1
ATOM 3815 C CA . ALA A 1 478 ? -24.010 -1.897 2.377 1.00 97.19 478 ALA A CA 1
ATOM 3816 C C . ALA A 1 478 ? -23.726 -2.889 1.237 1.00 97.19 478 ALA A C 1
ATOM 3818 O O . ALA A 1 478 ? -24.620 -3.622 0.814 1.00 97.19 478 ALA A O 1
ATOM 3819 N N . ALA A 1 479 ? -22.474 -2.963 0.779 1.00 97.00 479 ALA A N 1
ATOM 3820 C CA . ALA A 1 479 ? -22.015 -3.957 -0.185 1.00 97.00 479 ALA A CA 1
ATOM 3821 C C . ALA A 1 479 ? -21.869 -5.381 0.399 1.00 97.00 479 ALA A C 1
ATOM 3823 O O . ALA A 1 479 ? -21.558 -6.315 -0.342 1.00 97.00 479 ALA A O 1
ATOM 3824 N N . GLY A 1 480 ? -22.091 -5.569 1.706 1.00 96.19 480 GLY A N 1
ATOM 3825 C CA . GLY A 1 480 ? -22.010 -6.869 2.376 1.00 96.19 480 GLY A CA 1
ATOM 3826 C C . GLY A 1 480 ? -20.581 -7.382 2.568 1.00 96.19 480 GLY A C 1
ATOM 3827 O O . GLY A 1 480 ? -20.376 -8.591 2.685 1.00 96.19 480 GLY A O 1
ATOM 3828 N N . LEU A 1 481 ? -19.591 -6.485 2.564 1.00 97.88 481 LEU A N 1
ATOM 3829 C CA . LEU A 1 481 ? -18.188 -6.837 2.760 1.00 97.88 481 LEU A CA 1
ATOM 3830 C C . LEU A 1 481 ? -17.854 -7.057 4.245 1.00 97.88 481 LEU A C 1
ATOM 3832 O O . LEU A 1 481 ? -18.474 -6.442 5.114 1.00 97.88 481 LEU A O 1
ATOM 3836 N N . PRO A 1 482 ? -16.852 -7.900 4.561 1.00 97.56 482 PRO A N 1
ATOM 3837 C CA . PRO A 1 482 ? -16.432 -8.168 5.938 1.00 97.56 482 PRO A CA 1
ATOM 3838 C C . PRO A 1 482 ? -15.857 -6.942 6.660 1.00 97.56 482 PRO A C 1
ATOM 3840 O O . PRO A 1 482 ? -15.805 -6.932 7.891 1.00 97.56 482 PRO A O 1
ATOM 3843 N N . GLY A 1 483 ? -15.392 -5.924 5.931 1.00 97.75 483 GLY A N 1
ATOM 3844 C CA . GLY A 1 483 ? -14.767 -4.762 6.546 1.00 97.75 483 GLY A CA 1
ATOM 3845 C C . GLY A 1 483 ? -14.020 -3.840 5.589 1.00 97.75 483 GLY A C 1
ATOM 3846 O O . GLY A 1 483 ? -14.045 -4.006 4.367 1.00 97.75 483 GLY A O 1
ATOM 3847 N N . ALA A 1 484 ? -13.304 -2.886 6.181 1.00 98.31 484 ALA A N 1
ATOM 3848 C CA . ALA A 1 484 ? -12.483 -1.898 5.489 1.00 98.31 484 ALA A CA 1
ATOM 3849 C C . ALA A 1 484 ? -11.085 -1.773 6.114 1.00 98.31 484 ALA A C 1
ATOM 3851 O O . ALA A 1 484 ? -10.866 -2.116 7.278 1.00 98.31 484 ALA A O 1
ATOM 3852 N N . VAL A 1 485 ? -10.136 -1.243 5.337 1.00 98.38 485 VAL A N 1
ATOM 3853 C CA . VAL A 1 485 ? -8.769 -0.957 5.796 1.00 98.38 485 VAL A CA 1
ATOM 3854 C C . VAL A 1 485 ? -8.462 0.529 5.643 1.00 98.38 485 VAL A C 1
ATOM 3856 O O . VAL A 1 485 ? -8.377 1.035 4.524 1.00 98.38 485 VAL A O 1
ATOM 3859 N N . LEU A 1 486 ? -8.268 1.236 6.756 1.00 97.88 486 LEU A N 1
ATOM 3860 C CA . LEU A 1 486 ? -8.015 2.675 6.761 1.00 97.88 486 LEU A CA 1
ATOM 3861 C C . LEU A 1 486 ? -6.536 2.994 6.554 1.00 97.88 486 LEU A C 1
ATOM 3863 O O . LEU A 1 486 ? -5.669 2.493 7.276 1.00 97.88 486 LEU A O 1
ATOM 3867 N N . PHE A 1 487 ? -6.250 3.865 5.585 1.00 93.44 487 PHE A N 1
ATOM 3868 C CA . PHE A 1 487 ? -4.918 4.411 5.335 1.00 93.44 487 PHE A CA 1
ATOM 3869 C C . PHE A 1 487 ? -4.829 5.872 5.753 1.00 93.44 487 PHE A C 1
ATOM 3871 O O . PHE A 1 487 ? -5.565 6.720 5.249 1.00 93.44 487 PHE A O 1
ATOM 3878 N N . ASN A 1 488 ? -3.872 6.172 6.624 1.00 88.50 488 ASN A N 1
ATOM 3879 C CA . ASN A 1 488 ? -3.585 7.520 7.079 1.00 88.50 488 ASN A CA 1
ATOM 3880 C C . ASN A 1 488 ? -2.069 7.754 7.080 1.00 88.50 488 ASN A C 1
ATOM 3882 O O . ASN A 1 488 ? -1.343 7.088 7.820 1.00 88.50 488 ASN A O 1
ATOM 3886 N N . LYS A 1 489 ? -1.589 8.712 6.275 1.00 77.56 489 LYS A N 1
ATOM 3887 C CA . LYS A 1 489 ? -0.160 9.064 6.174 1.00 77.56 489 LYS A CA 1
ATOM 3888 C C . LYS A 1 489 ? 0.504 9.375 7.519 1.00 77.56 489 LYS A C 1
ATOM 3890 O O . LYS A 1 489 ? 1.692 9.082 7.669 1.00 77.56 489 LYS A O 1
ATOM 3895 N N . THR A 1 490 ? -0.229 9.980 8.455 1.00 75.12 490 THR A N 1
ATOM 3896 C CA . THR A 1 490 ? 0.312 10.425 9.751 1.00 75.12 490 THR A CA 1
ATOM 3897 C C . THR A 1 490 ? 0.239 9.348 10.831 1.00 75.12 490 THR A C 1
ATOM 3899 O O . THR A 1 490 ? 0.869 9.494 11.872 1.00 75.12 490 THR A O 1
ATOM 3902 N N . ASN A 1 491 ? -0.547 8.286 10.609 1.00 77.81 491 ASN A N 1
ATOM 3903 C CA . ASN A 1 491 ? -0.979 7.308 11.619 1.00 77.81 491 ASN A CA 1
ATOM 3904 C C . ASN A 1 491 ? -1.745 7.896 12.814 1.00 77.81 491 ASN A C 1
ATOM 3906 O O . ASN A 1 491 ? -2.134 7.141 13.696 1.00 77.81 491 ASN A O 1
ATOM 3910 N N . VAL A 1 492 ? -2.002 9.205 12.859 1.00 75.94 492 VAL A N 1
ATOM 3911 C CA . VAL A 1 492 ? -2.696 9.854 13.976 1.00 75.94 492 VAL A CA 1
ATOM 3912 C C . VAL A 1 492 ? -4.128 10.165 13.568 1.00 75.94 492 VAL A C 1
ATOM 3914 O O . VAL A 1 492 ? -4.367 10.861 12.583 1.00 75.94 492 VAL A O 1
ATOM 3917 N N . TYR A 1 493 ? -5.071 9.646 14.347 1.00 86.75 493 TYR A N 1
ATOM 3918 C CA . TYR A 1 493 ? -6.504 9.863 14.189 1.00 86.75 493 TYR A CA 1
ATOM 3919 C C . TYR A 1 493 ? -6.973 10.764 15.333 1.00 86.75 493 TYR A C 1
ATOM 3921 O O . TYR A 1 493 ? -6.692 10.468 16.496 1.00 86.75 493 TYR A O 1
ATOM 3929 N N . ASN A 1 494 ? -7.640 11.870 15.005 1.00 88.75 494 ASN A N 1
ATOM 3930 C CA . ASN A 1 494 ? -8.291 12.717 16.004 1.00 88.75 494 ASN A CA 1
ATOM 3931 C C . ASN A 1 494 ? -9.578 12.051 16.534 1.00 88.75 494 ASN A C 1
ATOM 3933 O O . ASN A 1 494 ? -10.010 11.013 16.024 1.00 88.75 494 ASN A O 1
ATOM 3937 N N . ASP A 1 495 ? -10.190 12.653 17.553 1.00 94.19 495 ASP A N 1
ATOM 3938 C CA . ASP A 1 495 ? -11.353 12.073 18.231 1.00 94.19 495 ASP A CA 1
ATOM 3939 C C . ASP A 1 495 ? -12.567 11.880 17.308 1.00 94.19 495 ASP A C 1
ATOM 3941 O O . ASP A 1 495 ? -13.312 10.916 17.503 1.00 94.19 495 ASP A O 1
ATOM 3945 N N . ASP A 1 496 ? -12.717 12.714 16.273 1.00 95.94 496 ASP A N 1
ATOM 3946 C CA . ASP A 1 496 ? -13.809 12.623 15.299 1.00 95.94 496 ASP A CA 1
ATOM 3947 C C . ASP A 1 496 ? -13.653 11.396 14.395 1.00 95.94 496 ASP A C 1
ATOM 3949 O O . ASP A 1 496 ? -14.595 10.622 14.229 1.00 95.94 496 ASP A O 1
ATOM 3953 N N . TYR A 1 497 ? -12.448 11.134 13.873 1.00 95.50 497 TYR A N 1
ATOM 3954 C CA . TYR A 1 497 ? -12.195 9.898 13.123 1.00 95.50 497 TYR A CA 1
ATOM 3955 C C . TYR A 1 497 ? -12.381 8.660 14.002 1.00 95.50 497 TYR A C 1
ATOM 3957 O O . TYR A 1 497 ? -12.923 7.655 13.548 1.00 95.50 497 TYR A O 1
ATOM 3965 N N . LEU A 1 498 ? -11.947 8.717 15.266 1.00 97.19 498 LEU A N 1
ATOM 3966 C CA . LEU A 1 498 ? -12.147 7.610 16.200 1.00 97.19 498 LEU A CA 1
ATOM 3967 C C . LEU A 1 498 ? -13.632 7.394 16.517 1.00 97.19 498 LEU A C 1
ATOM 3969 O O . LEU A 1 498 ? -14.031 6.253 16.727 1.00 97.19 498 LEU A O 1
ATOM 3973 N N . ALA A 1 499 ? -14.442 8.457 16.559 1.00 97.50 499 ALA A N 1
ATOM 3974 C CA . ALA A 1 499 ? -15.893 8.356 16.703 1.00 97.50 499 ALA A CA 1
ATOM 3975 C C . ALA A 1 499 ? -16.515 7.639 15.510 1.00 97.50 499 ALA A C 1
ATOM 3977 O O . ALA A 1 499 ? -17.216 6.654 15.713 1.00 97.50 499 ALA A O 1
ATOM 3978 N N . VAL A 1 500 ? -16.135 8.032 14.292 1.00 97.62 500 VAL A N 1
ATOM 3979 C CA . VAL A 1 500 ? -16.582 7.349 13.075 1.00 97.62 500 VAL A CA 1
ATOM 3980 C C . VAL A 1 500 ? -16.236 5.862 13.127 1.00 97.62 500 VAL A C 1
ATOM 3982 O O . VAL A 1 500 ? -17.109 5.043 12.898 1.00 97.62 500 VAL A O 1
ATOM 3985 N N . ILE A 1 501 ? -15.008 5.469 13.488 1.00 97.19 501 ILE A N 1
ATOM 3986 C CA . ILE A 1 501 ? -14.649 4.036 13.565 1.00 97.19 501 ILE A CA 1
ATOM 3987 C C . ILE A 1 501 ? -15.541 3.283 14.567 1.00 97.19 501 ILE A C 1
ATOM 3989 O O . ILE A 1 501 ? -15.981 2.169 14.263 1.00 97.19 501 ILE A O 1
ATOM 3993 N N . ARG A 1 502 ? -15.842 3.887 15.725 1.00 97.00 502 ARG A N 1
ATOM 3994 C CA . ARG A 1 502 ? -16.706 3.277 16.748 1.00 97.00 502 ARG A CA 1
ATOM 3995 C C . ARG A 1 502 ? -18.112 3.017 16.222 1.00 97.00 502 ARG A C 1
ATOM 3997 O O . ARG A 1 502 ? -18.633 1.934 16.463 1.00 97.00 502 ARG A O 1
ATOM 4004 N N . ASP A 1 503 ? -18.676 3.952 15.464 1.00 96.31 503 ASP A N 1
ATOM 4005 C CA . ASP A 1 503 ? -20.050 3.868 14.953 1.00 96.31 503 ASP A CA 1
ATOM 4006 C C . ASP A 1 503 ? -20.279 2.685 13.987 1.00 96.31 503 ASP A C 1
ATOM 4008 O O . ASP A 1 503 ? -21.412 2.242 13.816 1.00 96.31 503 ASP A O 1
ATOM 4012 N N . PHE A 1 504 ? -19.221 2.136 13.372 1.00 95.31 504 PHE A N 1
ATOM 4013 C CA . PHE A 1 504 ? -19.320 0.963 12.481 1.00 95.31 504 PHE A CA 1
ATOM 4014 C C . PHE A 1 504 ? -18.947 -0.365 13.144 1.00 95.31 504 PHE A C 1
ATOM 4016 O O . PHE A 1 504 ? -19.124 -1.423 12.535 1.00 95.31 504 PHE A O 1
ATOM 4023 N N . THR A 1 505 ? -18.372 -0.332 14.345 1.00 90.81 505 THR A N 1
ATOM 4024 C CA . THR A 1 505 ? -17.733 -1.502 14.972 1.00 90.81 505 THR A CA 1
ATOM 4025 C C . THR A 1 505 ? -18.357 -1.897 16.310 1.00 90.81 505 THR A C 1
ATOM 4027 O O . THR A 1 505 ? -18.188 -3.044 16.736 1.00 90.81 505 THR A O 1
ATOM 4030 N N . HIS A 1 506 ? -19.103 -0.989 16.941 1.00 80.75 506 HIS A N 1
ATOM 4031 C CA . HIS A 1 506 ? -19.893 -1.195 18.156 1.00 80.75 506 HIS A CA 1
ATOM 4032 C C . HIS A 1 506 ? -21.385 -1.101 17.850 1.00 80.75 506 HIS A C 1
ATOM 4034 O O . HIS A 1 506 ? -22.141 -1.894 18.461 1.00 80.75 506 HIS A O 1
#

Secondary structure (DSSP, 8-state):
-EEHHHHHHHIIIIITSSTTSEEEEEETTT--EEEEE-TT-S-GGGGHHHHHHHHHHHHHSTTEEEPPPTTTTT-STHHHHHHHHHHS-HHHHHHHHHHTTSTTHHHHHHHHHHHTT-HHHHHHHHHHHHHHHHHHHHHHTT--EE--------------------------PPPEEEEEE--TT---TTSTHHHHHHHHHHHHHTTEEEEEEETTT-S-HHHHHHHHHHHT-EEEEEE-TTTT-SS--BPP--HHHHHHHHHHHS-----B-TT-HHHHHHHHHHHHHHHHHHGGG-SEEEE-S-S-S-HHHHHHS---SHHHHHHHHHHHSSSS--HHHHTSHHHHHHHHHHHHHHHHHHHHHHHHHHHHTT-EEEEEE-S-SS--TT--SSS--S---HHHHT--HHHHHHTT--SEEEE----SSHHHHHHHHHHHHHHHTT-GGGBEEEEEEEETTEE--HHHHHHHHHHHHHTT-SEEEEEETT----HHHHHHHHHHH-

Foldseek 3Di:
DEALVLVLVQCVVPQQDPPQQKWKKAFLPPRDIDIAGGPPNPCNPVCVVPRVVVVCCCVPPPRIDIDDHCVVLVLPLVLLLVCCVVPHDPVVSVVLVVLVVDPPSVVVSCVSCVVVVCNVVSVVSSSVSSSVSRVVVCVVVVRDYDDDDDDDDDDDDDDDDDDDDDDDDDDPQAAAEEEEEALLQQPPLPCRLVSLLVLLLLCLVLQHAEYEYEPVRDSDVPSNLVSNVVSNHAYAHEDELQVQQDPADWFDDPVVLQVVCCVAAVDRDIGGDLQDVSSLVRRLVVLLVCLVVDLVRHQAHEYEHLFAPFLVSCLQTPGQPPRQQVVCCVPVVGSDQHNVQCPDPVSVVVVLVVRLVSSVVSLQSVLVSCVVSVHFYEYAAALAAPDDPPCPGPDDDQHDNCSSRNNNVLVCVVVVSHQAYEHQLAALDVVSSLVSVVVVLVSCPPVLARYAYEYECQDPNGHDDLVSRLVSQVSCVVSVHSYYYYYDPNSDDDPSNSNSSNVSRD